Protein AF-0000000086683146 (afdb_homodimer)

Sequence (460 aa):
MAYLSAEERRQSIIDAAIEVIATEGLQKATTRRIAQQADAPLGALHYCFRSKEELIHLVAEQGAARLRTAFDGVDPALGVEATIRDSVAALWRWARKHPGLQLALMELGMWRIREGGPPEEVYSMWDNFGGNLVREHLQRAVNLEPVDLAISVEEIVRFINHRFDGLAFEWAASRDEAACERQTHLLADAMVLLALGGGAQSGATGGATGGATTSKPAAAARKPRRSQARMAYLSAEERRQSIIDAAIEVIATEGLQKATTRRIAQQADAPLGALHYCFRSKEELIHLVAEQGAARLRTAFDGVDPALGVEATIRDSVAALWRWARKHPGLQLALMELGMWRIREGGPPEEVYSMWDNFGGNLVREHLQRAVNLEPVDLAISVEEIVRFINHRFDGLAFEWAASRDEAACERQTHLLADAMVLLALGGGAQSGATGGATGGATTSKPAAAARKPRRSQAR

Solvent-accessible surface area (backbone atoms only — not comparable to full-atom values): 25511 Å² total; per-residue (Å²): 128,84,81,63,51,74,65,52,46,45,48,43,41,44,52,21,39,44,51,40,20,24,67,63,28,70,79,61,52,39,71,63,53,25,19,57,67,43,71,44,60,60,64,54,53,60,70,67,34,95,43,70,64,58,52,50,51,49,36,49,50,51,54,20,54,57,50,37,58,45,53,71,80,54,51,28,89,68,28,51,63,50,32,49,44,41,48,52,50,25,52,48,53,43,38,72,73,32,43,38,51,50,50,32,49,51,50,52,50,53,52,46,42,66,73,50,71,60,29,70,64,49,39,45,51,48,41,55,51,30,46,47,54,54,41,50,38,44,52,49,6,35,70,76,52,79,64,84,56,72,47,54,67,66,57,52,42,52,51,51,50,16,33,47,50,16,47,44,52,45,45,58,26,42,65,46,61,68,61,52,52,50,49,50,52,50,51,37,50,32,51,42,45,58,29,56,54,68,67,79,70,66,71,74,71,79,66,78,86,70,79,88,86,88,77,86,88,77,88,79,88,83,74,82,73,86,84,79,91,135,126,85,81,62,50,72,65,53,46,44,51,44,41,43,54,21,39,45,51,39,21,25,68,64,29,69,80,61,52,38,71,63,54,26,18,58,66,42,71,42,59,60,66,54,53,60,71,67,34,96,42,72,65,56,53,51,51,50,37,50,52,53,54,21,54,57,49,38,58,46,52,70,80,53,51,27,89,69,28,52,62,50,31,49,43,40,49,51,50,25,52,49,54,44,38,72,74,34,43,40,51,51,52,33,48,51,49,52,49,53,51,47,42,66,73,51,71,59,29,70,64,48,40,45,52,49,42,56,49,29,47,48,54,53,39,51,39,45,52,49,6,35,68,76,52,80,63,83,58,72,47,55,67,67,56,51,42,52,51,51,51,15,30,47,50,16,47,44,51,46,47,57,26,40,64,46,60,68,62,52,52,50,50,50,51,51,51,37,51,33,50,43,44,58,28,56,55,72,66,78,72,67,70,72,73,74,62,72,85,71,77,87,77,79,75,80,80,88,77,73,88,64,86,78,80,88,86,82,81,135

pLDDT: mean 84.22, std 24.64, range [16.97, 98.56]

Nearest PDB structures (foldseek):
  2np5-assembly1_A  TM=7.243E-01  e=1.018E-04  Rhodococcus jostii RHA1
  2dg8-assembly1_D  TM=7.233E-01  e=4.009E-04  Streptomyces coelicolor A3(2)
  4x1e-assembly1_B  TM=6.645E-01  e=6.049E-04  Escherichia coli CFT073
  4xk4-assembly2_D  TM=5.889E-01  e=2.782E-04  Escherichia coli K-12
  4yze-assembly2_D  TM=6.388E-01  e=2.449E-02  Escherichia coli K-12

Organism: NCBI:txid175570

Structure (mmCIF, N/CA/C/O backbone):
data_AF-0000000086683146-model_v1
#
loop_
_entity.id
_entity.type
_entity.pdbx_description
1 polymer 'HTH tetR-type domain-containing protein'
#
loop_
_atom_site.group_PDB
_atom_site.id
_atom_site.type_symbol
_atom_site.label_atom_id
_atom_site.label_alt_id
_atom_site.label_comp_id
_atom_site.label_asym_id
_atom_site.label_entity_id
_atom_site.label_seq_id
_atom_site.pdbx_PDB_ins_code
_atom_site.Cartn_x
_atom_site.Cartn_y
_atom_site.Cartn_z
_atom_site.occupancy
_atom_site.B_iso_or_equiv
_atom_site.auth_seq_id
_atom_site.auth_comp_id
_atom_site.auth_asym_id
_atom_site.auth_atom_id
_atom_site.pdbx_PDB_model_num
ATOM 1 N N . MET A 1 1 ? 32 23.141 18.797 1 43.06 1 MET A N 1
ATOM 2 C CA . MET A 1 1 ? 30.891 22.906 17.891 1 43.06 1 MET A CA 1
ATOM 3 C C . MET A 1 1 ? 31.391 22.75 16.453 1 43.06 1 MET A C 1
ATOM 5 O O . MET A 1 1 ? 31.984 23.688 15.898 1 43.06 1 MET A O 1
ATOM 9 N N . ALA A 1 2 ? 31.906 21.656 16.094 1 54.03 2 ALA A N 1
ATOM 10 C CA . ALA A 1 2 ? 32.625 21.5 14.82 1 54.03 2 ALA A CA 1
ATOM 11 C C . ALA A 1 2 ? 31.812 22.109 13.664 1 54.03 2 ALA A C 1
ATOM 13 O O . ALA A 1 2 ? 30.578 22 13.633 1 54.03 2 ALA A O 1
ATOM 14 N N . TYR A 1 3 ? 32.25 23.125 13.031 1 62.66 3 TYR A N 1
ATOM 15 C CA . TYR A 1 3 ? 31.703 23.859 11.906 1 62.66 3 TYR A CA 1
ATOM 16 C C . TYR A 1 3 ? 31.391 22.922 10.742 1 62.66 3 TYR A C 1
ATOM 18 O O . TYR A 1 3 ? 32.281 22.297 10.188 1 62.66 3 TYR A O 1
ATOM 26 N N . LEU A 1 4 ? 30.188 22.406 10.711 1 71.38 4 LEU A N 1
ATOM 27 C CA . LEU A 1 4 ? 29.812 21.625 9.547 1 71.38 4 LEU A CA 1
ATOM 28 C C . LEU A 1 4 ? 29.844 22.469 8.281 1 71.38 4 LEU A C 1
ATOM 30 O O . LEU A 1 4 ? 29.453 23.641 8.305 1 71.38 4 LEU A O 1
ATOM 34 N N . SER A 1 5 ? 30.562 21.984 7.297 1 83.38 5 SER A N 1
ATOM 35 C CA . SER A 1 5 ? 30.438 22.641 5.992 1 83.38 5 SER A CA 1
ATOM 36 C C . SER A 1 5 ? 28.984 22.781 5.578 1 83.38 5 SER A C 1
ATOM 38 O O . SER A 1 5 ? 28.094 22.172 6.176 1 83.38 5 SER A O 1
ATOM 40 N N . ALA A 1 6 ? 28.703 23.703 4.707 1 82.88 6 ALA A N 1
ATOM 41 C CA . ALA A 1 6 ? 27.359 23.922 4.207 1 82.88 6 ALA A CA 1
ATOM 42 C C . ALA A 1 6 ? 26.734 22.625 3.703 1 82.88 6 ALA A C 1
ATOM 44 O O . ALA A 1 6 ? 25.562 22.344 3.949 1 82.88 6 ALA A O 1
ATOM 45 N N . GLU A 1 7 ? 27.578 21.844 3.082 1 88.62 7 GLU A N 1
ATOM 46 C CA . GLU A 1 7 ? 27.109 20.562 2.545 1 88.62 7 GLU A CA 1
ATOM 47 C C . GLU A 1 7 ? 26.812 19.562 3.662 1 88.62 7 GLU A C 1
ATOM 49 O O . GLU A 1 7 ? 25.828 18.828 3.598 1 88.62 7 GLU A O 1
ATOM 54 N N . GLU A 1 8 ? 27.594 19.547 4.613 1 90.81 8 GLU A N 1
ATOM 55 C CA . GLU A 1 8 ? 27.391 18.656 5.758 1 90.81 8 GLU A CA 1
ATOM 56 C C . GLU A 1 8 ? 26.141 19.047 6.539 1 90.81 8 GLU A C 1
ATOM 58 O O . GLU A 1 8 ? 25.406 18.188 7.008 1 90.81 8 GLU A O 1
ATOM 63 N N . ARG A 1 9 ? 25.969 20.328 6.645 1 91.25 9 ARG A N 1
ATOM 64 C CA . ARG A 1 9 ? 24.766 20.828 7.312 1 91.25 9 ARG A CA 1
ATOM 65 C C . ARG A 1 9 ? 23.5 20.453 6.543 1 91.25 9 ARG A C 1
ATOM 67 O O . ARG A 1 9 ? 22.531 19.984 7.133 1 91.25 9 ARG A O 1
ATOM 74 N N . ARG A 1 10 ? 23.594 20.609 5.273 1 93.75 10 ARG A N 1
ATOM 75 C CA . ARG A 1 10 ? 22.484 20.25 4.41 1 93.75 10 ARG A CA 1
ATOM 76 C C . ARG A 1 10 ? 22.125 18.766 4.566 1 93.75 10 ARG A C 1
ATOM 78 O O . ARG A 1 10 ? 20.953 18.422 4.734 1 93.75 10 ARG A O 1
ATOM 85 N N . GLN A 1 11 ? 23.141 17.969 4.605 1 95.25 11 GLN A N 1
ATOM 86 C CA . GLN A 1 11 ? 22.906 16.531 4.73 1 95.25 11 GLN A CA 1
ATOM 87 C C . GLN A 1 11 ? 22.375 16.172 6.113 1 95.25 11 GLN A C 1
ATOM 89 O O . GLN A 1 11 ? 21.5 15.305 6.246 1 95.25 11 GLN A O 1
ATOM 94 N N . SER A 1 12 ? 22.859 16.828 7.078 1 95.56 12 SER A N 1
ATOM 95 C CA . SER A 1 12 ? 22.391 16.562 8.43 1 95.56 12 SER A CA 1
ATOM 96 C C . SER A 1 12 ? 20.891 16.875 8.57 1 95.56 12 SER A C 1
ATOM 98 O O . SER A 1 12 ? 20.172 16.172 9.273 1 95.56 12 SER A O 1
ATOM 100 N N . ILE A 1 13 ? 20.453 17.906 7.891 1 96.25 13 ILE A N 1
ATOM 101 C CA . ILE A 1 13 ? 19.047 18.297 7.93 1 96.25 13 ILE A CA 1
ATOM 102 C C . ILE A 1 13 ? 18.203 17.281 7.18 1 96.25 13 ILE A C 1
ATOM 104 O O . ILE A 1 13 ? 17.125 16.891 7.637 1 96.25 13 ILE A O 1
ATOM 108 N N . ILE A 1 14 ? 18.734 16.797 6.113 1 96.12 14 ILE A N 1
ATOM 109 C CA . ILE A 1 14 ? 18.016 15.773 5.352 1 96.12 14 ILE A CA 1
ATOM 110 C C . ILE A 1 14 ? 17.891 14.508 6.191 1 96.12 14 ILE A C 1
ATOM 112 O O . ILE A 1 14 ? 16.797 13.922 6.266 1 96.12 14 ILE A O 1
ATOM 116 N N . ASP A 1 15 ? 18.953 14.125 6.871 1 96.38 15 ASP A N 1
ATOM 117 C CA . ASP A 1 15 ? 18.938 12.938 7.723 1 96.38 15 ASP A CA 1
ATOM 118 C C . ASP A 1 15 ? 17.938 13.094 8.867 1 96.38 15 ASP A C 1
ATOM 120 O O . ASP A 1 15 ? 17.219 12.156 9.203 1 96.38 15 ASP A O 1
ATOM 124 N N . ALA A 1 16 ? 17.922 14.25 9.414 1 97.19 16 ALA A N 1
ATOM 125 C CA . ALA A 1 16 ? 16.969 14.547 10.484 1 97.19 16 ALA A CA 1
ATOM 126 C C . ALA A 1 16 ? 15.531 14.469 9.969 1 97.19 16 ALA A C 1
ATOM 128 O O . ALA A 1 16 ? 14.648 13.938 10.648 1 97.19 16 ALA A O 1
ATOM 129 N N . ALA A 1 17 ? 15.312 15 8.75 1 96.69 17 ALA A N 1
ATOM 130 C CA . ALA A 1 17 ? 13.984 14.953 8.148 1 96.69 17 ALA A CA 1
ATOM 131 C C . ALA A 1 17 ? 13.539 13.516 7.906 1 96.69 17 ALA A C 1
ATOM 133 O O . ALA A 1 17 ? 12.391 13.164 8.18 1 96.69 17 ALA A O 1
ATOM 134 N N . ILE A 1 18 ? 14.43 12.688 7.473 1 95.06 18 ILE A N 1
ATOM 135 C CA . ILE A 1 18 ? 14.133 11.281 7.238 1 95.06 18 ILE A CA 1
ATOM 136 C C . ILE A 1 18 ? 13.727 10.609 8.547 1 95.06 18 ILE A C 1
ATOM 138 O O . ILE A 1 18 ? 12.727 9.891 8.602 1 95.06 18 ILE A O 1
ATOM 142 N N . GLU A 1 19 ? 14.453 10.914 9.57 1 95.62 19 GLU A N 1
ATOM 143 C CA . GLU A 1 19 ? 14.164 10.328 10.875 1 95.62 19 GLU A CA 1
ATOM 144 C C . GLU A 1 19 ? 12.797 10.781 11.391 1 95.62 19 GLU A C 1
ATOM 146 O O . GLU A 1 19 ? 12 9.961 11.852 1 95.62 19 GLU A O 1
ATOM 151 N N . VAL A 1 20 ? 12.516 12.055 11.25 1 95.88 20 VAL A N 1
ATOM 152 C CA . VAL A 1 20 ? 11.258 12.609 11.734 1 95.88 20 VAL A CA 1
ATOM 153 C C . VAL A 1 20 ? 10.086 12.008 10.945 1 95.88 20 VAL A C 1
ATOM 155 O O . VAL A 1 20 ? 9.102 11.562 11.531 1 95.88 20 VAL A O 1
ATOM 158 N N . ILE A 1 21 ? 10.195 11.914 9.672 1 93.69 21 ILE A N 1
ATOM 159 C CA . ILE A 1 21 ? 9.109 11.422 8.844 1 93.69 21 ILE A CA 1
ATOM 160 C C . ILE A 1 21 ? 8.914 9.922 9.086 1 93.69 21 ILE A C 1
ATOM 162 O O . ILE A 1 21 ? 7.777 9.445 9.164 1 93.69 21 ILE A O 1
ATOM 166 N N . ALA A 1 22 ? 9.992 9.258 9.25 1 92.38 22 ALA A N 1
ATOM 167 C CA . ALA A 1 22 ? 9.922 7.816 9.484 1 92.38 22 ALA A CA 1
ATOM 168 C C . ALA A 1 22 ? 9.242 7.512 10.82 1 92.38 22 ALA A C 1
ATOM 170 O O . ALA A 1 22 ? 8.5 6.535 10.938 1 92.38 22 ALA A O 1
ATOM 171 N N . THR A 1 23 ? 9.453 8.336 11.789 1 92.06 23 THR A N 1
ATOM 172 C CA . THR A 1 23 ? 8.992 8.031 13.141 1 92.06 23 THR A CA 1
ATOM 173 C C . THR A 1 23 ? 7.652 8.703 13.422 1 92.06 23 THR A C 1
ATOM 175 O O . THR A 1 23 ? 6.777 8.109 14.055 1 92.06 23 THR A O 1
ATOM 178 N N . GLU A 1 24 ? 7.504 9.922 12.836 1 91.75 24 GLU A N 1
ATOM 179 C CA . GLU A 1 24 ? 6.352 10.719 13.25 1 91.75 24 GLU A CA 1
ATOM 180 C C . GLU A 1 24 ? 5.395 10.953 12.078 1 91.75 24 GLU A C 1
ATOM 182 O O . GLU A 1 24 ? 4.246 11.352 12.281 1 91.75 24 GLU A O 1
ATOM 187 N N . GLY A 1 25 ? 5.855 10.719 10.891 1 90.69 25 GLY A N 1
ATOM 188 C CA . GLY A 1 25 ? 5.02 10.938 9.719 1 90.69 25 GLY A CA 1
ATOM 189 C C . GLY A 1 25 ? 5.195 12.312 9.102 1 90.69 25 GLY A C 1
ATOM 190 O O . GLY A 1 25 ? 5.746 13.211 9.734 1 90.69 25 GLY A O 1
ATOM 191 N N . LEU A 1 26 ? 4.695 12.453 7.887 1 88.75 26 LEU A N 1
ATOM 192 C CA . LEU A 1 26 ? 4.867 13.68 7.113 1 88.75 26 LEU A CA 1
ATOM 193 C C . LEU A 1 26 ? 4.102 14.836 7.746 1 88.75 26 LEU A C 1
ATOM 195 O O . LEU A 1 26 ? 4.566 15.977 7.727 1 88.75 26 LEU A O 1
ATOM 199 N N . GLN A 1 27 ? 3.031 14.523 8.328 1 83.62 27 GLN A N 1
ATOM 200 C CA . GLN A 1 27 ? 2.182 15.555 8.914 1 83.62 27 GLN A CA 1
ATOM 201 C C . GLN A 1 27 ? 2.904 16.281 10.047 1 83.62 27 GLN A C 1
ATOM 203 O O . GLN A 1 27 ? 2.736 17.5 10.219 1 83.62 27 GLN A O 1
ATOM 208 N N . LYS A 1 28 ? 3.703 15.641 10.719 1 88.69 28 LYS A N 1
ATOM 209 C CA . LYS A 1 28 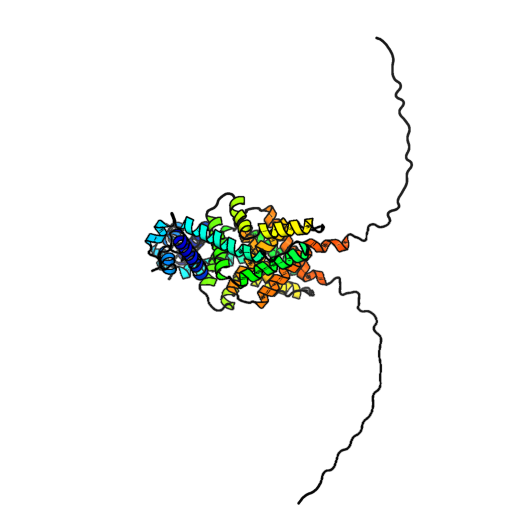? 4.375 16.203 11.891 1 88.69 28 LYS A CA 1
ATOM 210 C C . LYS A 1 28 ? 5.773 16.688 11.531 1 88.69 28 LYS A C 1
ATOM 212 O O . LYS A 1 28 ? 6.465 17.281 12.375 1 88.69 28 LYS A O 1
ATOM 217 N N . ALA A 1 29 ? 6.133 16.469 10.352 1 92.12 29 ALA A N 1
ATOM 218 C CA . ALA A 1 29 ? 7.473 16.875 9.914 1 92.12 29 ALA A CA 1
ATOM 219 C C . ALA A 1 29 ? 7.504 18.344 9.523 1 92.12 29 ALA A C 1
ATOM 221 O O . ALA A 1 29 ? 7.742 18.688 8.359 1 92.12 29 ALA A O 1
ATOM 222 N N . THR A 1 30 ? 7.406 19.203 10.555 1 92.12 30 THR A N 1
ATOM 223 C CA . THR A 1 30 ? 7.504 20.641 10.328 1 92.12 30 THR A CA 1
ATOM 224 C C . THR A 1 30 ? 8.961 21.078 10.258 1 92.12 30 THR A C 1
ATOM 226 O O . THR A 1 30 ? 9.859 20.344 10.695 1 92.12 30 THR A O 1
ATOM 229 N N . THR A 1 31 ? 9.117 22.266 9.727 1 94.25 31 THR A N 1
ATOM 230 C CA . THR A 1 31 ? 10.469 22.812 9.672 1 94.25 31 THR A CA 1
ATOM 231 C C . THR A 1 31 ? 11.055 22.953 11.07 1 94.25 31 THR A C 1
ATOM 233 O O . THR A 1 31 ? 12.227 22.656 11.297 1 94.25 31 THR A O 1
ATOM 236 N N . ARG A 1 32 ? 10.258 23.328 11.992 1 95.56 32 ARG A N 1
ATOM 237 C CA . ARG A 1 32 ? 10.703 23.484 13.375 1 95.56 32 ARG A CA 1
ATOM 238 C C . ARG A 1 32 ? 11.109 22.156 13.977 1 95.56 32 ARG A C 1
ATOM 240 O O . ARG A 1 32 ? 12.164 22.047 14.609 1 95.56 32 ARG A O 1
ATOM 247 N N . ARG A 1 33 ? 10.336 21.141 13.797 1 96.19 33 ARG A N 1
ATOM 248 C CA . ARG A 1 33 ? 10.609 19.828 14.352 1 96.19 33 ARG A CA 1
ATOM 249 C C . ARG A 1 33 ? 11.875 19.219 13.734 1 96.19 33 ARG A C 1
ATOM 251 O O . ARG A 1 33 ? 12.672 18.594 14.438 1 96.19 33 ARG A O 1
ATOM 258 N N . ILE A 1 34 ? 12.016 19.406 12.43 1 97.06 34 ILE A N 1
ATOM 259 C CA . ILE A 1 34 ? 13.18 18.891 11.719 1 97.06 34 ILE A CA 1
ATOM 260 C C . ILE A 1 34 ? 14.445 19.594 12.203 1 97.06 34 ILE A C 1
ATOM 262 O O . ILE A 1 34 ? 15.477 18.969 12.43 1 97.06 34 ILE A O 1
ATOM 266 N N . ALA A 1 35 ? 14.328 20.922 12.391 1 96.62 35 ALA A N 1
ATOM 267 C CA . ALA A 1 35 ? 15.453 21.688 12.922 1 96.62 35 ALA A CA 1
ATOM 268 C C . ALA A 1 35 ? 15.852 21.188 14.305 1 96.62 35 ALA A C 1
ATOM 270 O O . ALA A 1 35 ? 17.047 21.031 14.594 1 96.62 35 ALA A O 1
ATOM 271 N N . GLN A 1 36 ? 14.859 20.906 15.117 1 97.31 36 GLN A N 1
ATOM 272 C CA . GLN A 1 36 ? 15.102 20.391 16.453 1 97.31 36 GLN A CA 1
ATOM 273 C C . GLN A 1 36 ? 15.812 19.031 16.391 1 97.31 36 GLN A C 1
ATOM 275 O O . GLN A 1 36 ? 16.797 18.812 17.109 1 97.31 36 GLN A O 1
ATOM 280 N N . GLN A 1 37 ? 15.375 18.203 15.531 1 96.94 37 GLN A N 1
ATOM 281 C CA . GLN A 1 37 ? 15.977 16.875 15.367 1 96.94 37 GLN A CA 1
ATOM 282 C C . GLN A 1 37 ? 17.422 17 14.875 1 96.94 37 GLN A C 1
ATOM 284 O O . GLN A 1 37 ? 18.281 16.188 15.258 1 96.94 37 GLN A O 1
ATOM 289 N N . ALA A 1 38 ? 17.656 17.969 14.031 1 96.5 38 ALA A N 1
ATOM 290 C CA . ALA A 1 38 ? 18.984 18.188 13.453 1 96.5 38 ALA A CA 1
ATOM 291 C C . ALA A 1 38 ? 19.891 18.969 14.406 1 96.5 38 ALA A C 1
ATOM 293 O O . ALA A 1 38 ? 21.062 19.203 14.109 1 96.5 38 ALA A O 1
ATOM 294 N N . ASP A 1 39 ? 19.312 19.391 15.477 1 96 39 ASP A N 1
ATOM 295 C CA . ASP A 1 39 ? 20.016 20.281 16.406 1 96 39 ASP A CA 1
ATOM 296 C C . ASP A 1 39 ? 20.578 21.5 15.68 1 96 39 ASP A C 1
ATOM 298 O O . ASP A 1 39 ? 21.766 21.79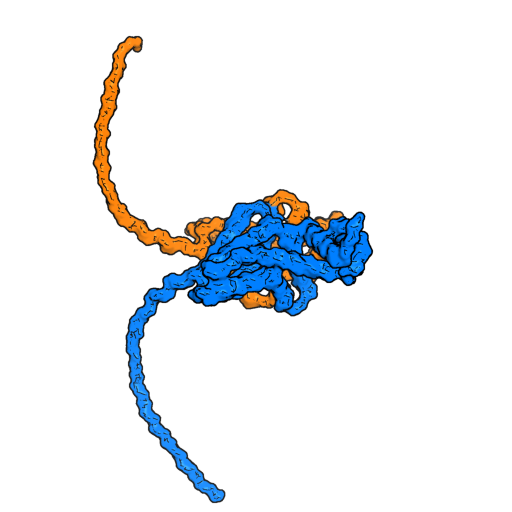7 15.805 1 96 39 ASP A O 1
ATOM 302 N N . ALA A 1 40 ? 19.766 22.078 14.898 1 94.94 40 ALA A N 1
ATOM 303 C CA . ALA A 1 40 ? 20.125 23.266 14.125 1 94.94 40 ALA A CA 1
ATOM 304 C C . ALA A 1 40 ? 19.109 24.391 14.344 1 94.94 40 ALA A C 1
ATOM 306 O O . ALA A 1 40 ? 17.938 24.125 14.664 1 94.94 40 ALA A O 1
ATOM 307 N N . PRO A 1 41 ? 19.672 25.625 14.273 1 93.75 41 PRO A N 1
ATOM 308 C CA . PRO A 1 41 ? 18.688 26.719 14.281 1 93.75 41 PRO A CA 1
ATOM 309 C C . PRO A 1 41 ? 17.719 26.656 13.109 1 93.75 41 PRO A C 1
ATOM 311 O O . PRO A 1 41 ? 18.094 26.188 12.023 1 93.75 41 PRO A O 1
ATOM 314 N N . LEU A 1 42 ? 16.484 27.125 13.375 1 94 42 LEU A N 1
ATOM 315 C CA . LEU A 1 42 ? 15.453 27.141 12.344 1 94 42 LEU A CA 1
ATOM 316 C C . LEU A 1 42 ? 15.945 27.859 11.094 1 94 42 LEU A C 1
ATOM 318 O O . LEU A 1 42 ? 15.641 27.438 9.977 1 94 42 LEU A O 1
ATOM 322 N N . GLY A 1 43 ? 16.75 28.922 11.281 1 92.81 43 GLY A N 1
ATOM 323 C CA . GLY A 1 43 ? 17.281 29.703 10.188 1 92.81 43 GLY A CA 1
ATOM 324 C C . GLY A 1 43 ? 18.188 28.891 9.266 1 92.81 43 GLY A C 1
ATOM 325 O O . GLY A 1 43 ? 18.25 29.172 8.062 1 92.81 43 GLY A O 1
ATOM 326 N N . ALA A 1 44 ? 18.844 27.938 9.734 1 92.31 44 ALA A N 1
ATOM 327 C CA . ALA A 1 44 ? 19.719 27.078 8.945 1 92.31 44 ALA A CA 1
ATOM 328 C C . ALA A 1 44 ? 18.938 26.328 7.871 1 92.31 44 ALA A C 1
ATOM 330 O O . ALA A 1 44 ? 19.422 26.109 6.762 1 92.31 44 ALA A O 1
ATOM 331 N N . LEU A 1 45 ? 17.703 25.891 8.148 1 93.81 45 LEU A N 1
ATOM 332 C CA . LEU A 1 45 ? 16.859 25.203 7.156 1 93.81 45 LEU A CA 1
ATOM 333 C C . LEU A 1 45 ? 16.531 26.141 6 1 93.81 45 LEU A C 1
ATOM 335 O O . LEU A 1 45 ? 16.609 25.75 4.836 1 93.81 45 LEU A O 1
ATOM 339 N N . HIS A 1 46 ? 16.281 27.359 6.355 1 92.5 46 HIS A N 1
ATOM 340 C CA . HIS A 1 46 ? 15.898 28.328 5.332 1 92.5 46 HIS A CA 1
ATOM 341 C C . HIS A 1 46 ? 17.094 28.703 4.453 1 92.5 46 HIS A C 1
ATOM 343 O O . HIS A 1 46 ? 16.922 29.062 3.287 1 92.5 46 HIS A O 1
ATOM 349 N N . TYR A 1 47 ? 18.203 28.609 5.059 1 92.38 47 TYR A N 1
ATOM 350 C CA . TYR A 1 47 ? 19.422 28.859 4.297 1 92.38 47 TYR A CA 1
ATOM 351 C C . TYR A 1 47 ? 19.734 27.688 3.367 1 92.38 47 TYR A C 1
ATOM 353 O O . TYR A 1 47 ? 20.141 27.891 2.221 1 92.38 47 TYR A O 1
ATOM 361 N N . CYS A 1 48 ? 19.5 26.531 3.83 1 94.38 48 CYS A N 1
ATOM 362 C CA . CYS A 1 48 ? 19.906 25.328 3.113 1 94.38 48 CYS A CA 1
ATOM 363 C C . CYS A 1 48 ? 18.875 24.969 2.049 1 94.38 48 CYS A C 1
ATOM 365 O O . CYS A 1 48 ? 19.219 24.344 1.042 1 94.38 48 CYS A O 1
ATOM 367 N N . PHE A 1 49 ? 17.641 25.281 2.297 1 95.5 49 PHE A N 1
ATOM 368 C CA . PHE A 1 49 ? 16.578 24.859 1.397 1 95.5 49 PHE A CA 1
ATOM 369 C C . PHE A 1 49 ? 15.656 26.031 1.055 1 95.5 49 PHE A C 1
ATOM 371 O O . PHE A 1 49 ? 15.367 26.875 1.91 1 95.5 49 PHE A O 1
ATOM 378 N N . ARG A 1 50 ? 15.164 26 -0.143 1 93.38 50 ARG A N 1
ATOM 379 C CA . ARG A 1 50 ? 14.312 27.078 -0.634 1 93.38 50 ARG A CA 1
ATOM 380 C C . ARG A 1 50 ? 12.891 26.938 -0.088 1 93.38 50 ARG A C 1
ATOM 382 O O . ARG A 1 50 ? 12.172 27.938 0.032 1 93.38 50 ARG A O 1
ATOM 389 N N . SER A 1 51 ? 12.492 25.656 0.132 1 92.44 51 SER A N 1
ATOM 390 C CA . SER A 1 51 ? 11.141 25.375 0.614 1 92.44 51 SER A CA 1
ATOM 391 C C . SER A 1 51 ? 11.07 24.031 1.313 1 92.44 51 SER A C 1
ATOM 393 O O . SER A 1 51 ? 11.969 23.188 1.159 1 92.44 51 SER A O 1
ATOM 395 N N . LYS A 1 52 ? 10.031 23.844 2.016 1 89.69 52 LYS A N 1
ATOM 396 C CA . LYS A 1 52 ? 9.773 22.547 2.635 1 89.69 52 LYS A CA 1
ATOM 397 C C . LYS A 1 52 ? 9.602 21.469 1.577 1 89.69 52 LYS A C 1
ATOM 399 O O . LYS A 1 52 ? 10.039 20.328 1.774 1 89.69 52 LYS A O 1
ATOM 404 N N . GLU A 1 53 ? 9.047 21.828 0.465 1 89.38 53 GLU A N 1
ATOM 405 C CA . GLU A 1 53 ? 8.82 20.891 -0.635 1 89.38 53 GLU A CA 1
ATOM 406 C C . GLU A 1 53 ? 10.141 20.391 -1.203 1 89.38 53 GLU A C 1
ATOM 408 O O . GLU A 1 53 ? 10.266 19.203 -1.523 1 89.38 53 GLU A O 1
ATOM 413 N N . GLU A 1 54 ? 11 21.266 -1.302 1 93.94 54 GLU A N 1
ATOM 414 C CA . GLU A 1 54 ? 12.32 20.844 -1.766 1 93.94 54 GLU A CA 1
ATOM 415 C C . GLU A 1 54 ? 12.945 19.812 -0.825 1 93.94 54 GLU A C 1
ATOM 417 O O . GLU A 1 54 ? 13.492 18.812 -1.273 1 93.94 54 GLU A O 1
ATOM 422 N N . LEU A 1 55 ? 12.875 20.125 0.479 1 93.81 55 LEU A N 1
ATOM 423 C CA . LEU A 1 55 ? 13.398 19.203 1.482 1 93.81 55 LEU A CA 1
ATOM 424 C C . LEU A 1 55 ? 12.703 17.859 1.396 1 93.81 55 LEU A C 1
ATOM 426 O O . LEU A 1 55 ? 13.359 16.812 1.413 1 93.81 55 LEU A O 1
ATOM 430 N N . ILE A 1 56 ? 11.43 17.828 1.201 1 90.56 56 ILE A N 1
ATOM 431 C CA . ILE A 1 56 ? 10.625 16.625 1.142 1 90.56 56 ILE A CA 1
ATOM 432 C C . ILE A 1 56 ? 11.016 15.797 -0.085 1 90.56 56 ILE A C 1
ATOM 434 O O . ILE A 1 56 ? 11.141 14.578 -0.004 1 90.56 56 ILE A O 1
ATOM 438 N N . HIS A 1 57 ? 11.242 16.422 -1.159 1 91 57 HIS A N 1
ATOM 439 C CA . HIS A 1 57 ? 11.68 15.75 -2.373 1 91 57 HIS A CA 1
ATOM 440 C C . HIS A 1 57 ? 13.031 15.07 -2.172 1 91 57 HIS A C 1
ATOM 442 O O . HIS A 1 57 ? 13.234 13.938 -2.611 1 91 57 HIS A O 1
ATOM 448 N N . LEU A 1 58 ? 13.859 15.742 -1.464 1 93.44 58 LEU A N 1
ATOM 449 C CA . LEU A 1 58 ? 15.188 15.188 -1.226 1 93.44 58 LEU A CA 1
ATOM 450 C C . LEU A 1 58 ? 15.117 14 -0.275 1 93.44 58 LEU A C 1
ATOM 452 O O . LEU A 1 58 ? 15.867 13.031 -0.429 1 93.44 58 LEU A O 1
ATOM 456 N N . VAL A 1 59 ? 14.227 14.07 0.666 1 93.19 59 VAL A N 1
ATOM 457 C CA . VAL A 1 59 ? 14 12.945 1.571 1 93.19 59 VAL A CA 1
ATOM 458 C C . VAL A 1 59 ? 13.516 11.734 0.781 1 93.19 59 VAL A C 1
ATOM 460 O O . VAL A 1 59 ? 14.008 10.617 0.974 1 93.19 59 VAL A O 1
ATOM 463 N N . ALA A 1 60 ? 12.594 11.945 -0.124 1 92.75 60 ALA A N 1
ATOM 464 C CA . ALA A 1 60 ? 12.086 10.875 -0.976 1 92.75 60 ALA A CA 1
ATOM 465 C C . ALA A 1 60 ? 13.203 10.266 -1.819 1 92.75 60 ALA A C 1
ATOM 467 O O . ALA A 1 60 ? 13.312 9.039 -1.923 1 92.75 60 ALA A O 1
ATOM 468 N N . GLU A 1 61 ? 14.008 11.117 -2.34 1 93.5 61 GLU A N 1
ATOM 469 C CA . GLU A 1 61 ? 15.094 10.68 -3.209 1 93.5 61 GLU A CA 1
ATOM 470 C C . GLU A 1 61 ? 16.125 9.852 -2.438 1 93.5 61 GLU A C 1
ATOM 472 O O . GLU A 1 61 ? 16.531 8.781 -2.889 1 93.5 61 GLU A O 1
ATOM 477 N N . GLN A 1 62 ? 16.484 10.312 -1.336 1 94.12 62 GLN A N 1
ATOM 478 C CA . GLN A 1 62 ? 17.5 9.617 -0.56 1 94.12 62 GLN A CA 1
ATOM 479 C C . GLN A 1 62 ? 16.938 8.344 0.062 1 94.12 62 GLN A C 1
ATOM 481 O O . GLN A 1 62 ? 17.641 7.328 0.155 1 94.12 62 GLN A O 1
ATOM 486 N N . GLY A 1 63 ? 15.703 8.422 0.549 1 93.94 63 GLY A N 1
ATOM 487 C CA . GLY A 1 63 ? 15.055 7.207 1.003 1 93.94 63 GLY A CA 1
ATOM 488 C C . GLY A 1 63 ? 14.961 6.141 -0.073 1 93.94 63 GLY A C 1
ATOM 489 O O . GLY A 1 63 ? 15.258 4.973 0.177 1 93.94 63 GLY A O 1
ATOM 490 N N . ALA A 1 64 ? 14.648 6.582 -1.275 1 93.75 64 ALA A N 1
ATOM 491 C CA . ALA A 1 64 ? 14.578 5.68 -2.422 1 93.75 64 ALA A CA 1
ATOM 492 C C . ALA A 1 64 ? 15.945 5.078 -2.734 1 93.75 64 ALA A C 1
ATOM 494 O O . ALA A 1 64 ? 16.047 3.893 -3.053 1 93.75 64 ALA A O 1
ATOM 495 N N . ALA A 1 65 ? 16.938 5.902 -2.621 1 94.56 65 ALA A N 1
ATOM 496 C CA . ALA A 1 65 ? 18.297 5.438 -2.883 1 94.56 65 ALA A CA 1
ATOM 497 C C . ALA A 1 65 ? 18.703 4.352 -1.894 1 94.56 65 ALA A C 1
ATOM 499 O O . ALA A 1 65 ? 19.359 3.381 -2.268 1 94.56 65 ALA A O 1
ATOM 500 N N . ARG A 1 66 ? 18.297 4.504 -0.687 1 94.31 66 ARG A N 1
ATOM 501 C CA . ARG A 1 66 ? 18.594 3.488 0.323 1 94.31 66 ARG A CA 1
ATOM 502 C C . ARG A 1 66 ? 17.859 2.184 0.008 1 94.31 66 ARG A C 1
ATOM 504 O O . ARG A 1 66 ? 18.438 1.102 0.138 1 94.31 66 ARG A O 1
ATOM 511 N N . LEU A 1 67 ? 16.672 2.293 -0.411 1 95.5 67 LEU A N 1
ATOM 512 C CA . LEU A 1 67 ? 15.891 1.117 -0.773 1 95.5 67 LEU A CA 1
ATOM 513 C C . LEU A 1 67 ? 16.531 0.371 -1.937 1 95.5 67 LEU A C 1
ATOM 515 O O . LEU A 1 67 ? 16.562 -0.861 -1.949 1 95.5 67 LEU A O 1
ATOM 519 N N . ARG A 1 68 ? 17.125 1.071 -2.811 1 96 68 ARG A N 1
ATOM 520 C CA . ARG A 1 68 ? 17.734 0.479 -4 1 96 68 ARG A CA 1
ATOM 521 C C . ARG A 1 68 ? 18.906 -0.429 -3.631 1 96 68 ARG A C 1
ATOM 523 O O . ARG A 1 68 ? 19.156 -1.423 -4.312 1 96 68 ARG A O 1
ATOM 530 N N . THR A 1 69 ? 19.484 -0.106 -2.551 1 95.69 69 THR A N 1
ATOM 531 C CA . THR A 1 69 ? 20.641 -0.897 -2.141 1 95.69 69 THR A CA 1
ATOM 532 C C . THR A 1 69 ? 20.219 -2.297 -1.708 1 95.69 69 THR A C 1
ATOM 534 O O . THR A 1 69 ? 21.047 -3.203 -1.609 1 95.69 69 THR A O 1
ATOM 537 N N . ALA A 1 70 ? 18.969 -2.471 -1.395 1 94.56 70 ALA A N 1
ATOM 538 C CA . ALA A 1 70 ? 18.453 -3.777 -1.003 1 94.56 70 ALA A CA 1
ATOM 539 C C . ALA A 1 70 ? 18.641 -4.805 -2.117 1 94.56 70 ALA A C 1
ATOM 541 O O . ALA A 1 70 ? 18.703 -6.008 -1.856 1 94.56 70 ALA A O 1
ATOM 542 N N . PHE A 1 71 ? 18.797 -4.344 -3.383 1 96 71 PHE A N 1
ATOM 543 C CA . PHE A 1 71 ? 18.828 -5.242 -4.531 1 96 71 PHE A CA 1
ATOM 544 C C . PHE A 1 71 ? 20.266 -5.562 -4.934 1 96 71 PHE A C 1
ATOM 546 O O . PHE A 1 71 ? 20.5 -6.309 -5.887 1 96 71 PHE A O 1
ATOM 553 N N . ASP A 1 72 ? 21.234 -5.012 -4.27 1 94.38 72 ASP A N 1
ATOM 554 C CA . ASP A 1 72 ? 22.641 -5.195 -4.625 1 94.38 72 ASP A CA 1
ATOM 555 C C . ASP A 1 72 ? 23.016 -6.676 -4.625 1 94.38 72 ASP A C 1
ATOM 557 O O . ASP A 1 72 ? 23.891 -7.098 -5.383 1 94.38 72 ASP A O 1
ATOM 561 N N . GLY A 1 73 ? 22.359 -7.512 -3.98 1 94.69 73 GLY A N 1
ATOM 562 C CA . GLY A 1 73 ? 22.719 -8.914 -3.871 1 94.69 73 GLY A CA 1
ATOM 563 C C . GLY A 1 73 ? 21.969 -9.797 -4.855 1 94.69 73 GLY A C 1
ATOM 564 O O . GLY A 1 73 ? 22.203 -11.008 -4.926 1 94.69 73 GLY A O 1
ATOM 565 N N . VAL A 1 74 ? 21.156 -9.258 -5.684 1 97.75 74 VAL A N 1
ATOM 566 C CA . VAL A 1 74 ? 20.406 -10.039 -6.664 1 97.75 74 VAL A CA 1
ATOM 567 C C . VAL A 1 74 ? 21.281 -10.32 -7.879 1 97.75 74 VAL A C 1
ATOM 569 O O . VAL A 1 74 ? 21.859 -9.398 -8.461 1 97.75 74 VAL A O 1
ATOM 572 N N . ASP A 1 75 ? 21.406 -11.555 -8.25 1 97.56 75 ASP A N 1
ATOM 573 C CA . ASP A 1 75 ? 22.266 -11.969 -9.359 1 97.56 75 ASP A CA 1
ATOM 574 C C . ASP A 1 75 ? 21.453 -12.609 -10.477 1 97.56 75 ASP A C 1
ATOM 576 O O . ASP A 1 75 ? 21.094 -13.789 -10.398 1 97.56 75 ASP A O 1
ATOM 580 N N . PRO A 1 76 ? 21.281 -11.883 -11.531 1 97.31 76 PRO A N 1
ATOM 581 C CA . PRO A 1 76 ? 20.5 -12.414 -12.641 1 97.31 76 PRO A CA 1
ATOM 582 C C . PRO A 1 76 ? 21.125 -13.648 -13.281 1 97.31 76 PRO A C 1
ATOM 584 O O . PRO A 1 76 ? 20.453 -14.406 -13.977 1 97.31 76 PRO A O 1
ATOM 587 N N . ALA A 1 77 ? 22.375 -13.844 -13.102 1 97.38 77 ALA A N 1
ATOM 588 C CA . ALA A 1 77 ? 23.062 -14.984 -13.703 1 97.38 77 ALA A CA 1
ATOM 589 C C . ALA A 1 77 ? 22.547 -16.297 -13.133 1 97.38 77 ALA A C 1
ATOM 591 O O . ALA A 1 77 ? 22.766 -17.375 -13.711 1 97.38 77 ALA A O 1
ATOM 592 N N . LEU A 1 78 ? 21.859 -16.281 -12.055 1 97.69 78 LEU A N 1
ATOM 593 C CA . LEU A 1 78 ? 21.359 -17.484 -11.391 1 97.69 78 LEU A CA 1
ATOM 594 C C . LEU A 1 78 ? 20.016 -17.922 -11.992 1 97.69 78 LEU A C 1
ATOM 596 O O . LEU A 1 78 ? 19.453 -18.938 -11.594 1 97.69 78 LEU A O 1
ATOM 600 N N . GLY A 1 79 ? 19.453 -17.172 -12.945 1 97.56 79 GLY A N 1
ATOM 601 C CA . GLY A 1 79 ? 18.25 -17.562 -13.656 1 97.56 79 GLY A CA 1
ATOM 602 C C . GLY A 1 79 ? 17.031 -16.75 -13.25 1 97.56 79 GLY A C 1
ATOM 603 O O . GLY A 1 79 ? 17.078 -16.016 -12.258 1 97.56 79 GLY A O 1
ATOM 604 N N . VAL A 1 80 ? 15.984 -16.938 -13.984 1 97.81 80 VAL A N 1
ATOM 605 C CA . VAL A 1 80 ? 14.773 -16.125 -13.836 1 97.81 80 VAL A CA 1
ATOM 606 C C . VAL A 1 80 ? 14.133 -16.422 -12.477 1 97.81 80 VAL A C 1
ATOM 608 O O . VAL A 1 80 ? 13.773 -15.5 -11.742 1 97.81 80 VAL A O 1
ATOM 611 N N . GLU A 1 81 ? 14 -17.734 -12.164 1 97.88 81 GLU A N 1
ATOM 612 C CA . GLU A 1 81 ? 13.375 -18.078 -10.891 1 97.88 81 GLU A CA 1
ATOM 613 C C . GLU A 1 81 ? 14.164 -17.516 -9.719 1 97.88 81 GLU A C 1
ATOM 615 O O . GLU A 1 81 ? 13.586 -16.906 -8.805 1 97.88 81 GLU A O 1
ATOM 620 N N . ALA A 1 82 ? 15.438 -17.703 -9.734 1 98.12 82 ALA A N 1
ATOM 621 C CA . ALA A 1 82 ? 16.281 -17.188 -8.656 1 98.12 82 ALA A CA 1
ATOM 622 C C . ALA A 1 82 ? 16.188 -15.664 -8.57 1 98.12 82 ALA A C 1
ATOM 624 O O . ALA A 1 82 ? 16.156 -15.102 -7.469 1 98.12 82 ALA A O 1
ATOM 625 N N . THR A 1 83 ? 16.172 -14.977 -9.711 1 98.38 83 THR A N 1
ATOM 626 C CA . THR A 1 83 ? 16.047 -13.523 -9.734 1 98.38 83 THR A CA 1
ATOM 627 C C . THR A 1 83 ? 14.734 -13.086 -9.078 1 98.38 83 THR A C 1
ATOM 629 O O . THR A 1 83 ? 14.711 -12.133 -8.297 1 98.38 83 THR A O 1
ATOM 632 N N . ILE A 1 84 ? 13.641 -13.781 -9.359 1 98.31 84 ILE A N 1
ATOM 633 C CA . ILE A 1 84 ? 12.344 -13.484 -8.75 1 98.31 84 ILE A CA 1
ATOM 634 C C . ILE A 1 84 ? 12.43 -13.672 -7.238 1 98.31 84 ILE A C 1
ATOM 636 O O . ILE A 1 84 ? 12.125 -12.75 -6.477 1 98.31 84 ILE A O 1
ATOM 640 N N . ARG A 1 85 ? 12.867 -14.789 -6.805 1 98.5 85 ARG A N 1
ATOM 641 C CA . ARG A 1 85 ? 12.898 -15.148 -5.391 1 98.5 85 ARG A CA 1
ATOM 642 C C . ARG A 1 85 ? 13.828 -14.227 -4.609 1 98.5 85 ARG A C 1
ATOM 644 O O . ARG A 1 85 ? 13.484 -13.773 -3.518 1 98.5 85 ARG A O 1
ATOM 651 N N . A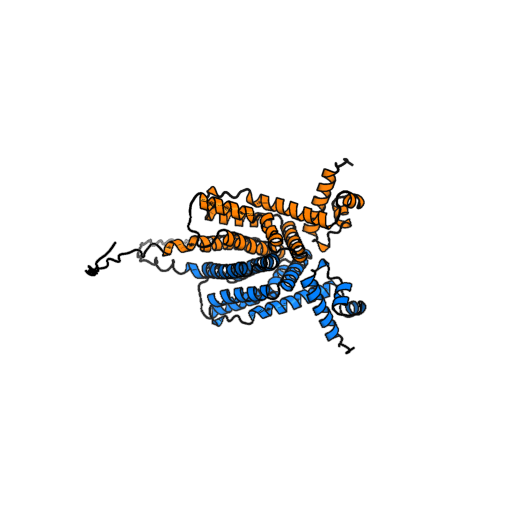SP A 1 86 ? 14.945 -13.898 -5.172 1 98.38 86 ASP A N 1
ATOM 652 C CA . ASP A 1 86 ? 15.922 -13.039 -4.508 1 98.38 86 ASP A CA 1
ATOM 653 C C . ASP A 1 86 ? 15.414 -11.602 -4.426 1 98.38 86 ASP A C 1
ATOM 655 O O . ASP A 1 86 ? 15.688 -10.898 -3.449 1 98.38 86 ASP A O 1
ATOM 659 N N . SER A 1 87 ? 14.773 -11.133 -5.48 1 98.38 87 SER A N 1
ATOM 660 C CA . SER A 1 87 ? 14.195 -9.789 -5.445 1 98.38 87 SER A CA 1
ATOM 661 C C . SER A 1 87 ? 13.141 -9.672 -4.352 1 98.38 87 SER A C 1
ATOM 663 O O . SER A 1 87 ? 13.125 -8.688 -3.605 1 98.38 87 SER A O 1
ATOM 665 N N . VAL A 1 88 ? 12.273 -10.672 -4.254 1 98.38 88 VAL A N 1
ATOM 666 C CA . VAL A 1 88 ? 11.219 -10.688 -3.238 1 98.38 88 VAL A CA 1
ATOM 667 C C . VAL A 1 88 ? 11.852 -10.734 -1.848 1 98.38 88 VAL A C 1
ATOM 669 O O . VAL A 1 88 ? 11.445 -9.992 -0.952 1 98.38 88 VAL A O 1
ATOM 672 N N . ALA A 1 89 ? 12.875 -11.555 -1.674 1 98.06 89 ALA A N 1
ATOM 673 C CA . ALA A 1 89 ? 13.578 -11.672 -0.398 1 98.06 89 ALA A CA 1
ATOM 674 C C . ALA A 1 89 ? 14.258 -10.352 -0.027 1 98.06 89 ALA A C 1
ATOM 676 O O . ALA A 1 89 ? 14.273 -9.961 1.143 1 98.06 89 ALA A O 1
ATOM 677 N N . ALA A 1 90 ? 14.812 -9.742 -0.975 1 97.69 90 ALA A N 1
ATOM 678 C CA . ALA A 1 90 ? 15.477 -8.461 -0.759 1 97.69 90 ALA A CA 1
ATOM 679 C C . ALA A 1 90 ? 14.492 -7.402 -0.27 1 97.69 90 ALA A C 1
ATOM 681 O O . ALA A 1 90 ? 14.789 -6.648 0.662 1 97.69 90 ALA A O 1
ATOM 682 N N . LEU A 1 91 ? 13.359 -7.359 -0.864 1 97.06 91 LEU A N 1
ATOM 683 C CA . LEU A 1 91 ? 12.328 -6.398 -0.481 1 97.06 91 LEU A CA 1
ATOM 684 C C . LEU A 1 91 ? 11.828 -6.672 0.935 1 97.06 91 LEU A C 1
ATOM 686 O O . LEU A 1 91 ? 11.609 -5.738 1.71 1 97.06 91 LEU A O 1
ATOM 690 N N . TRP A 1 92 ? 11.695 -7.945 1.285 1 97.69 92 TRP A N 1
ATOM 691 C CA . TRP A 1 92 ? 11.273 -8.289 2.639 1 97.69 92 TRP A CA 1
ATOM 692 C C . TRP A 1 92 ? 12.336 -7.895 3.658 1 97.69 92 TRP A C 1
ATOM 694 O O . TRP A 1 92 ? 12.023 -7.34 4.711 1 97.69 92 TRP A O 1
ATOM 704 N N . ARG A 1 93 ? 13.578 -8.18 3.355 1 97.19 93 ARG A N 1
ATOM 705 C CA . ARG A 1 93 ? 14.664 -7.793 4.25 1 97.19 93 ARG A CA 1
ATOM 706 C C . ARG A 1 93 ? 14.664 -6.285 4.492 1 97.19 93 ARG A C 1
ATOM 708 O O . ARG A 1 93 ? 14.844 -5.836 5.625 1 97.19 93 ARG A O 1
ATOM 715 N N . TRP A 1 94 ? 14.422 -5.598 3.455 1 96.94 9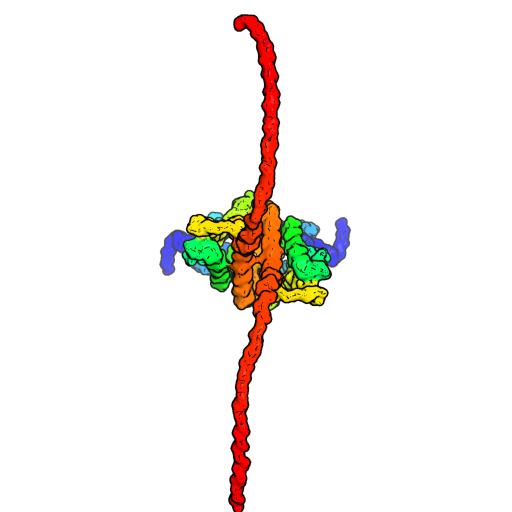4 TRP A N 1
ATOM 716 C CA . TRP A 1 94 ? 14.344 -4.145 3.57 1 96.94 94 TRP A CA 1
ATOM 717 C C . TRP A 1 94 ? 13.188 -3.734 4.477 1 96.94 94 TRP A C 1
ATOM 719 O O . TRP A 1 94 ? 13.375 -2.977 5.43 1 96.94 94 TRP A O 1
ATOM 729 N N . ALA A 1 95 ? 11.992 -4.203 4.168 1 96.88 95 ALA A N 1
ATOM 730 C CA . ALA A 1 95 ? 10.805 -3.814 4.926 1 96.88 95 ALA A CA 1
ATOM 731 C C . ALA A 1 95 ? 10.961 -4.164 6.402 1 96.88 95 ALA A C 1
ATOM 733 O O . ALA A 1 95 ? 10.539 -3.396 7.277 1 96.88 95 ALA A O 1
ATOM 734 N N . ARG A 1 96 ? 11.547 -5.266 6.664 1 96.81 96 ARG A N 1
ATOM 735 C CA . ARG A 1 96 ? 11.742 -5.738 8.031 1 96.81 96 ARG A CA 1
ATOM 736 C C . ARG A 1 96 ? 12.688 -4.824 8.797 1 96.81 96 ARG A C 1
ATOM 738 O O . ARG A 1 96 ? 12.469 -4.543 9.977 1 96.81 96 ARG A O 1
ATOM 745 N N . LYS A 1 97 ? 13.641 -4.359 8.133 1 96 97 LYS A N 1
ATOM 746 C CA . LYS A 1 97 ? 14.688 -3.566 8.773 1 96 97 LYS A CA 1
ATOM 747 C C . LYS A 1 97 ? 14.281 -2.1 8.883 1 96 97 LYS A C 1
ATOM 749 O O . LYS A 1 97 ? 14.688 -1.405 9.812 1 96 97 LYS A O 1
ATOM 754 N N . HIS A 1 98 ? 13.461 -1.629 7.965 1 94.81 98 HIS A N 1
ATOM 755 C CA . HIS A 1 98 ? 13.188 -0.198 7.891 1 94.81 98 HIS A CA 1
ATOM 756 C C . HIS A 1 98 ? 11.688 0.072 7.812 1 94.81 98 HIS A C 1
ATOM 758 O O . HIS A 1 98 ? 11.234 0.806 6.934 1 94.81 98 HIS A O 1
ATOM 764 N N . PRO A 1 99 ? 10.906 -0.43 8.734 1 94.69 99 PRO A N 1
ATOM 765 C CA . PRO A 1 99 ? 9.453 -0.257 8.609 1 94.69 99 PRO A CA 1
ATOM 766 C C . PRO A 1 99 ? 9.031 1.21 8.641 1 94.69 99 PRO A C 1
ATOM 768 O O . PRO A 1 99 ? 8.133 1.609 7.895 1 94.69 99 PRO A O 1
ATOM 771 N N . GLY A 1 100 ? 9.711 2.008 9.445 1 92.75 100 GLY A N 1
ATOM 772 C CA . GLY A 1 100 ? 9.375 3.422 9.508 1 92.75 100 GLY A CA 1
ATOM 773 C C . GLY A 1 100 ? 9.695 4.168 8.219 1 92.75 100 GLY A C 1
ATOM 774 O O . GLY A 1 100 ? 8.891 4.965 7.742 1 92.75 100 GLY A O 1
ATOM 775 N N . LEU A 1 101 ? 10.844 3.947 7.742 1 93.88 101 LEU A N 1
ATOM 776 C CA . LEU A 1 101 ? 11.25 4.617 6.508 1 93.88 101 LEU A CA 1
ATOM 777 C C . LEU A 1 101 ? 10.398 4.152 5.332 1 93.88 101 LEU A C 1
ATOM 779 O O . LEU A 1 101 ? 10.047 4.949 4.461 1 93.88 101 LEU A O 1
ATOM 783 N N . GLN A 1 102 ? 10.102 2.893 5.305 1 95.5 102 GLN A N 1
ATOM 784 C CA . GLN A 1 102 ? 9.25 2.387 4.234 1 95.5 102 GLN A CA 1
ATOM 785 C C . GLN A 1 102 ? 7.867 3.039 4.277 1 95.5 102 GLN A C 1
ATOM 787 O O . GLN A 1 102 ? 7.32 3.414 3.236 1 95.5 102 GLN A O 1
ATOM 792 N N . LEU A 1 103 ? 7.281 3.191 5.426 1 93.94 103 LEU A N 1
ATOM 793 C CA . LEU A 1 103 ? 6.008 3.885 5.57 1 93.94 103 LEU A CA 1
ATOM 794 C C . LEU A 1 103 ? 6.125 5.336 5.121 1 93.94 103 LEU A C 1
ATOM 796 O O . LEU A 1 103 ? 5.219 5.863 4.473 1 93.94 103 LEU A O 1
ATOM 800 N N . ALA A 1 104 ? 7.242 5.949 5.473 1 93.19 104 ALA A N 1
ATOM 801 C CA . ALA A 1 104 ? 7.492 7.328 5.059 1 93.19 104 ALA A CA 1
ATOM 802 C C . ALA A 1 104 ? 7.523 7.445 3.537 1 93.19 104 ALA A C 1
ATOM 804 O O . ALA A 1 104 ? 6.961 8.383 2.969 1 93.19 104 ALA A O 1
ATOM 805 N N . LEU A 1 105 ? 8.164 6.527 2.91 1 93.69 105 LEU A N 1
ATOM 806 C CA . LEU A 1 105 ? 8.258 6.539 1.455 1 93.69 105 LEU A CA 1
ATOM 807 C C . LEU A 1 105 ? 6.879 6.363 0.824 1 93.69 105 LEU A C 1
ATOM 809 O O . LEU A 1 105 ? 6.566 7 -0.185 1 93.69 105 LEU A O 1
ATOM 813 N N . MET A 1 106 ? 6.062 5.523 1.394 1 94.38 106 MET A N 1
ATOM 814 C CA . MET A 1 106 ? 4.695 5.359 0.903 1 94.38 106 MET A CA 1
ATOM 815 C C . MET A 1 106 ? 3.902 6.652 1.062 1 94.38 106 MET A C 1
ATOM 817 O O . MET A 1 106 ? 3.178 7.055 0.15 1 94.38 106 MET A O 1
ATOM 821 N N . GLU A 1 107 ? 4.074 7.254 2.168 1 92 107 GLU A N 1
ATOM 822 C CA . GLU A 1 107 ? 3.391 8.523 2.406 1 92 107 GLU A CA 1
ATOM 823 C C . GLU A 1 107 ? 3.834 9.586 1.405 1 92 107 GLU A C 1
ATOM 825 O O . GLU A 1 107 ? 3.012 10.352 0.901 1 92 107 GLU A O 1
ATOM 830 N N . LEU A 1 108 ? 5.098 9.648 1.187 1 90.94 108 LEU A N 1
ATOM 831 C CA . LEU A 1 108 ? 5.625 10.594 0.208 1 90.94 108 LEU A CA 1
ATOM 832 C C . LEU A 1 108 ? 5.105 10.273 -1.19 1 90.94 108 LEU A C 1
ATOM 834 O O . LEU A 1 108 ? 4.859 11.188 -1.987 1 90.94 108 LEU A O 1
ATOM 838 N N . GLY A 1 109 ? 4.945 8.984 -1.459 1 91.81 109 GLY A N 1
ATOM 839 C CA . GLY A 1 109 ? 4.312 8.586 -2.707 1 91.81 109 GLY A CA 1
ATOM 840 C C . GLY A 1 109 ? 2.879 9.07 -2.824 1 91.81 109 GLY A C 1
ATOM 841 O O . GLY A 1 109 ? 2.467 9.562 -3.879 1 91.81 109 GLY A O 1
ATOM 842 N N . MET A 1 110 ? 2.127 9.008 -1.782 1 91.56 110 MET A N 1
ATOM 843 C CA . MET A 1 110 ? 0.747 9.492 -1.777 1 91.56 110 MET A CA 1
ATOM 844 C C . MET A 1 110 ? 0.696 11 -1.957 1 91.56 110 MET A C 1
ATOM 846 O O . MET A 1 110 ? -0.185 11.523 -2.646 1 91.56 110 MET A O 1
ATOM 850 N N . TRP A 1 111 ? 1.644 11.617 -1.315 1 88.81 111 TRP A N 1
ATOM 851 C CA . TRP A 1 111 ? 1.765 13.062 -1.474 1 88.81 111 TRP A CA 1
ATOM 852 C C . TRP A 1 111 ? 2.014 13.43 -2.932 1 88.81 111 TRP A C 1
ATOM 854 O O . TRP A 1 111 ? 1.367 14.336 -3.471 1 88.81 111 TRP A O 1
ATOM 864 N N . ARG A 1 112 ? 2.918 12.727 -3.584 1 89.81 112 ARG A N 1
ATOM 865 C CA . ARG A 1 112 ? 3.238 12.969 -4.988 1 89.81 112 ARG A CA 1
ATOM 866 C C . ARG A 1 112 ? 2.018 12.742 -5.875 1 89.81 112 ARG A C 1
ATOM 868 O O . ARG A 1 112 ? 1.795 13.477 -6.836 1 89.81 112 ARG A O 1
ATOM 875 N N . ILE A 1 113 ? 1.261 11.766 -5.609 1 92.44 113 ILE A N 1
ATOM 876 C CA . ILE A 1 113 ? 0.053 11.438 -6.359 1 92.44 113 ILE A CA 1
ATOM 877 C C . ILE A 1 113 ? -0.938 12.602 -6.27 1 92.44 113 ILE A C 1
ATOM 879 O O . ILE A 1 113 ? -1.51 13.016 -7.281 1 92.44 113 ILE A O 1
ATOM 883 N N . ARG A 1 114 ? -1.093 13.195 -5.172 1 88.75 114 ARG A N 1
ATOM 884 C CA . ARG A 1 114 ? -2.064 14.266 -4.957 1 88.75 114 ARG A CA 1
ATOM 885 C C . ARG A 1 114 ? -1.599 15.57 -5.602 1 88.75 114 ARG A C 1
ATOM 887 O O . ARG A 1 114 ? -2.418 16.391 -6 1 88.75 114 ARG A O 1
ATOM 894 N N . GLU A 1 115 ? -0.263 15.719 -5.668 1 87.12 115 GLU A N 1
ATOM 895 C CA . GLU A 1 115 ? 0.264 16.891 -6.363 1 87.12 115 GLU A CA 1
ATOM 896 C C . GLU A 1 115 ? -0.081 16.844 -7.852 1 87.12 115 GLU A C 1
ATOM 898 O O . GLU A 1 115 ? -0.112 17.891 -8.516 1 87.12 115 GLU A O 1
ATOM 903 N N . GLY A 1 116 ? -0.307 15.664 -8.328 1 88.56 116 GLY A N 1
ATOM 904 C CA . GLY A 1 116 ? -0.774 15.516 -9.695 1 88.56 116 GLY A CA 1
ATOM 905 C C . GLY A 1 116 ? 0.345 15.57 -10.719 1 88.56 116 GLY A C 1
ATOM 906 O O . GLY A 1 116 ? 1.512 15.352 -10.383 1 88.56 116 GLY A O 1
ATOM 907 N N . GLY A 1 117 ? -0.025 15.664 -12.008 1 90.62 117 GLY A N 1
ATOM 908 C CA . GLY A 1 117 ? 0.897 15.602 -13.133 1 90.62 117 GLY A CA 1
ATOM 909 C C . GLY A 1 117 ? 0.621 14.438 -14.062 1 90.62 117 GLY A C 1
ATOM 910 O O . GLY A 1 117 ? -0.322 13.672 -13.852 1 90.62 117 GLY A O 1
ATOM 911 N N . PRO A 1 118 ? 1.479 14.414 -15.094 1 93.81 118 PRO A N 1
ATOM 912 C CA . PRO A 1 118 ? 1.289 13.281 -16.016 1 93.81 118 PRO A CA 1
ATOM 913 C C . PRO A 1 118 ? 1.433 11.93 -15.312 1 93.81 118 PRO A C 1
ATOM 915 O O . PRO A 1 118 ? 2.406 11.703 -14.586 1 93.81 118 PRO A O 1
ATOM 918 N N . PRO A 1 119 ? 0.48 11.086 -15.516 1 92.06 119 PRO A N 1
ATOM 919 C CA . PRO A 1 119 ? 0.472 9.805 -14.805 1 92.06 119 PRO A CA 1
ATOM 920 C C . PRO A 1 119 ? 1.786 9.039 -14.961 1 92.06 119 PRO A C 1
ATOM 922 O O . PRO A 1 119 ? 2.262 8.43 -14 1 92.06 119 PRO A O 1
ATOM 925 N N . GLU A 1 120 ? 2.355 9.125 -16.109 1 90.44 120 GLU A N 1
ATOM 926 C CA . GLU A 1 120 ? 3.605 8.406 -16.344 1 90.44 120 GLU A CA 1
ATOM 927 C C . GLU A 1 120 ? 4.723 8.938 -15.453 1 90.44 120 GLU A C 1
ATOM 929 O O . GLU A 1 120 ? 5.566 8.172 -14.984 1 90.44 120 GLU A O 1
ATOM 934 N N . GLU A 1 121 ? 4.668 10.18 -15.195 1 89.94 121 GLU A N 1
ATOM 935 C CA . GLU A 1 121 ? 5.676 10.797 -14.336 1 89.94 121 GLU A CA 1
ATOM 936 C C . GLU A 1 121 ? 5.438 10.453 -12.867 1 89.94 121 GLU A C 1
ATOM 938 O O . GLU A 1 121 ? 6.383 10.188 -12.125 1 89.94 121 GLU A O 1
ATOM 943 N N . VAL A 1 122 ? 4.23 10.438 -12.508 1 91.12 122 VAL A N 1
ATOM 944 C CA . VAL A 1 122 ? 3.879 10.102 -11.133 1 91.12 122 VAL A CA 1
ATOM 945 C C . VAL A 1 122 ? 4.238 8.641 -10.852 1 91.12 122 VAL A C 1
ATOM 947 O O . VAL A 1 122 ? 4.891 8.336 -9.852 1 91.12 122 VAL A O 1
ATOM 950 N N . TYR A 1 123 ? 3.93 7.852 -11.867 1 91.5 123 TYR A N 1
ATOM 951 C CA . TYR A 1 123 ? 4.137 6.418 -11.68 1 91.5 123 TYR A CA 1
ATOM 952 C C . TYR A 1 123 ? 5.621 6.074 -11.734 1 91.5 123 TYR A C 1
ATOM 954 O O . TYR A 1 123 ? 6.047 5.051 -11.188 1 91.5 123 TYR A O 1
ATOM 962 N N . SER A 1 124 ? 6.426 6.926 -12.289 1 90.31 124 SER A N 1
ATOM 963 C CA . SER A 1 124 ? 7.852 6.652 -12.445 1 90.31 124 SER A CA 1
ATOM 964 C C . SER A 1 124 ? 8.555 6.605 -11.102 1 90.31 124 SER A C 1
ATOM 966 O O . SER A 1 124 ? 9.695 6.133 -11 1 90.31 124 SER A O 1
ATOM 968 N N . MET A 1 125 ? 7.879 6.965 -10.07 1 88.25 125 MET A N 1
ATOM 969 C CA . MET A 1 125 ? 8.469 6.934 -8.734 1 88.25 125 MET A CA 1
ATOM 970 C C . MET A 1 125 ? 8.805 5.504 -8.32 1 88.25 125 MET A C 1
ATOM 972 O O . MET A 1 125 ? 9.758 5.277 -7.578 1 88.25 125 MET A O 1
ATOM 976 N N . TRP A 1 126 ? 8.031 4.535 -8.789 1 88.62 126 TRP A N 1
ATOM 977 C CA . TRP A 1 126 ? 8.297 3.141 -8.453 1 88.62 126 TRP A CA 1
ATOM 978 C C . TRP A 1 126 ? 9.602 2.674 -9.086 1 88.62 126 TRP A C 1
ATOM 980 O O . TRP A 1 126 ? 10.289 1.809 -8.539 1 88.62 126 TRP A O 1
ATOM 990 N N . ASP A 1 127 ? 9.938 3.244 -10.203 1 91.06 127 ASP A N 1
ATOM 991 C CA . ASP A 1 127 ? 11.25 2.957 -10.781 1 91.06 127 ASP A CA 1
ATOM 992 C C . ASP A 1 127 ? 12.375 3.422 -9.859 1 91.06 127 ASP A C 1
ATOM 994 O O . ASP A 1 127 ? 13.352 2.699 -9.648 1 91.06 127 ASP A O 1
ATOM 998 N N . ASN A 1 128 ? 12.102 4.512 -9.273 1 88.62 128 ASN A N 1
ATOM 999 C CA . ASN A 1 128 ? 13.094 5.07 -8.367 1 88.62 128 ASN A CA 1
ATOM 1000 C C . ASN A 1 128 ? 13.203 4.258 -7.078 1 88.62 128 ASN A C 1
ATOM 1002 O O . ASN A 1 128 ? 14.25 4.246 -6.43 1 88.62 128 ASN A O 1
ATOM 1006 N N . PHE A 1 129 ? 12.133 3.535 -6.793 1 88.75 129 PHE A N 1
ATOM 1007 C CA . PHE A 1 129 ? 12.117 2.713 -5.59 1 88.75 129 PHE A CA 1
ATOM 1008 C C . PHE A 1 129 ? 12.68 1.325 -5.875 1 88.75 129 PHE A C 1
ATOM 1010 O O . PHE A 1 129 ? 12.656 0.453 -5 1 88.75 129 PHE A O 1
ATOM 1017 N N . GLY A 1 130 ? 13.188 1.109 -7.098 1 91.5 130 GLY A N 1
ATOM 1018 C CA . GLY A 1 130 ? 13.844 -0.155 -7.387 1 91.5 130 GLY A CA 1
ATOM 1019 C C . GLY A 1 130 ? 13.109 -0.984 -8.422 1 91.5 130 GLY A C 1
ATOM 1020 O O . GLY A 1 130 ? 13.586 -2.045 -8.828 1 91.5 130 GLY A O 1
ATOM 1021 N N . GLY A 1 131 ? 11.938 -0.538 -8.844 1 94.31 131 GLY A N 1
ATOM 1022 C CA . GLY A 1 131 ? 11.234 -1.257 -9.891 1 94.31 131 GLY A CA 1
ATOM 1023 C C . GLY A 1 131 ? 12.055 -1.432 -11.156 1 94.31 131 GLY A C 1
ATOM 1024 O O . GLY A 1 131 ? 12.008 -2.482 -11.797 1 94.31 131 GLY A O 1
ATOM 1025 N N . ASN A 1 132 ? 12.805 -0.436 -11.484 1 95.75 132 ASN A N 1
ATOM 1026 C CA . ASN A 1 132 ? 13.656 -0.52 -12.664 1 95.75 132 ASN A CA 1
ATOM 1027 C C . ASN A 1 132 ? 14.773 -1.541 -12.484 1 95.75 132 ASN A C 1
ATOM 1029 O O . ASN A 1 132 ? 15.172 -2.213 -13.438 1 95.75 132 ASN A O 1
ATOM 1033 N N . LEU A 1 133 ? 15.273 -1.666 -11.266 1 96.56 133 LEU A N 1
ATOM 1034 C CA . LEU A 1 133 ? 16.312 -2.65 -11.008 1 96.56 133 LEU A CA 1
ATOM 1035 C C . LEU A 1 133 ? 15.773 -4.07 -11.141 1 96.56 133 LEU A C 1
ATOM 1037 O O . LEU A 1 133 ? 16.422 -4.934 -11.734 1 96.56 133 LEU A O 1
ATOM 1041 N N . VAL A 1 134 ? 14.625 -4.324 -10.586 1 97.5 134 VAL A N 1
ATOM 1042 C CA . VAL A 1 134 ? 13.992 -5.633 -10.727 1 97.5 134 VAL A CA 1
ATOM 1043 C C . VAL A 1 134 ? 13.781 -5.945 -12.211 1 97.5 134 VAL A C 1
ATOM 1045 O O . VAL A 1 134 ? 14.078 -7.051 -12.664 1 97.5 134 VAL A O 1
ATOM 1048 N N . ARG A 1 135 ? 13.32 -4.992 -12.953 1 97.81 135 ARG A N 1
ATOM 1049 C CA . ARG A 1 135 ? 13.102 -5.141 -14.391 1 97.81 135 ARG A CA 1
ATOM 1050 C C . ARG A 1 135 ? 14.406 -5.488 -15.109 1 97.81 135 ARG A C 1
ATOM 1052 O O . ARG A 1 135 ? 14.453 -6.441 -15.891 1 97.81 135 ARG A O 1
ATOM 1059 N N . GLU A 1 136 ? 15.383 -4.711 -14.82 1 97.69 136 GLU A N 1
ATOM 1060 C CA . GLU A 1 136 ? 16.688 -4.914 -15.461 1 97.69 136 GLU A CA 1
ATOM 1061 C C . GLU A 1 136 ? 17.25 -6.289 -15.141 1 97.69 136 GLU A C 1
ATOM 1063 O O . GLU A 1 136 ? 17.781 -6.973 -16.016 1 97.69 136 GLU A O 1
ATOM 1068 N N . HIS A 1 137 ? 17.172 -6.664 -13.898 1 98.12 137 HIS A N 1
ATOM 1069 C CA . HIS A 1 137 ? 17.688 -7.969 -13.484 1 98.12 137 HIS A CA 1
ATOM 1070 C C . HIS A 1 137 ? 16.922 -9.094 -14.18 1 98.12 137 HIS A C 1
ATOM 1072 O O . HIS A 1 137 ? 17.531 -10.062 -14.641 1 98.12 137 HIS A O 1
ATOM 1078 N N . LEU A 1 138 ? 15.625 -8.969 -14.273 1 98.25 138 LEU A N 1
ATOM 1079 C CA . LEU A 1 138 ? 14.828 -10.008 -14.906 1 98.25 138 LEU A CA 1
ATOM 1080 C C . LEU A 1 138 ? 15.117 -10.078 -16.406 1 98.25 138 LEU A C 1
ATOM 1082 O O . LEU A 1 138 ? 15.219 -11.164 -16.969 1 98.25 138 LEU A O 1
ATOM 1086 N N . GLN A 1 139 ? 15.25 -8.922 -17.016 1 98.19 139 GLN A N 1
ATOM 1087 C CA . GLN A 1 139 ? 15.586 -8.891 -18.438 1 98.19 139 GLN A CA 1
ATOM 1088 C C . GLN A 1 139 ? 16.938 -9.539 -18.703 1 98.19 139 GLN A C 1
ATOM 1090 O O . GLN A 1 139 ? 17.109 -10.305 -19.656 1 98.19 139 GLN A O 1
ATOM 1095 N N . ARG A 1 140 ? 17.828 -9.234 -17.875 1 97.88 140 ARG A N 1
ATOM 1096 C CA . ARG A 1 140 ? 19.156 -9.828 -18 1 97.88 140 ARG A CA 1
ATOM 1097 C C . ARG A 1 140 ? 19.094 -11.344 -17.812 1 97.88 140 ARG A C 1
ATOM 1099 O O . ARG A 1 140 ? 19.734 -12.094 -18.562 1 97.88 140 ARG A O 1
ATOM 1106 N N . ALA A 1 141 ? 18.391 -11.797 -16.828 1 97.88 141 ALA A N 1
ATOM 1107 C CA . ALA A 1 141 ? 18.25 -13.234 -16.594 1 97.88 141 ALA A CA 1
ATOM 1108 C C . ALA A 1 141 ? 17.656 -13.938 -17.812 1 97.88 141 ALA A C 1
ATOM 1110 O O . ALA A 1 141 ? 18.141 -15 -18.203 1 97.88 141 ALA A O 1
ATOM 1111 N N . VAL A 1 142 ? 16.625 -13.359 -18.375 1 97 142 VAL A N 1
ATOM 1112 C CA . VAL A 1 142 ? 15.977 -13.93 -19.547 1 97 142 VAL A CA 1
ATOM 1113 C C . VAL A 1 142 ? 16.953 -13.969 -20.719 1 97 142 VAL A C 1
ATOM 1115 O O . VAL A 1 142 ? 16.953 -14.922 -21.5 1 97 142 VAL A O 1
ATOM 1118 N N . ASN A 1 143 ? 17.75 -12.945 -20.828 1 96.31 143 ASN A N 1
ATOM 1119 C CA . ASN A 1 143 ? 18.719 -12.859 -21.922 1 96.31 143 ASN A CA 1
ATOM 1120 C C . ASN A 1 143 ? 19.828 -13.883 -21.75 1 96.31 143 ASN A C 1
ATOM 1122 O O . ASN A 1 143 ? 20.344 -14.422 -22.734 1 96.31 143 ASN A O 1
ATOM 1126 N N . LEU A 1 144 ? 20.25 -14.141 -20.594 1 96.31 144 LEU A N 1
ATOM 1127 C CA . LEU A 1 144 ? 21.328 -15.07 -20.297 1 96.31 144 LEU A CA 1
ATOM 1128 C C . LEU A 1 144 ? 20.875 -16.516 -20.5 1 96.31 144 LEU A C 1
ATOM 1130 O O . LEU A 1 144 ? 21.641 -17.344 -20.984 1 96.31 144 LEU A O 1
ATOM 1134 N N . GLU A 1 145 ? 19.719 -16.844 -20.094 1 91.12 145 GLU A N 1
ATOM 1135 C CA . GLU A 1 145 ? 19.078 -18.141 -20.328 1 91.12 145 GLU A CA 1
ATOM 1136 C C . GLU A 1 145 ? 17.625 -17.969 -20.797 1 91.12 145 GLU A C 1
ATOM 1138 O O . GLU A 1 145 ? 16.719 -17.828 -19.984 1 91.12 145 GLU A O 1
ATOM 1143 N N . PRO A 1 146 ? 17.516 -18.062 -22.062 1 88.62 146 PRO A N 1
ATOM 1144 C CA . PRO A 1 146 ? 16.188 -17.781 -22.609 1 88.62 146 PRO A CA 1
ATOM 1145 C C . PRO A 1 146 ? 15.117 -18.734 -22.094 1 88.62 146 PRO A C 1
ATOM 1147 O O . PRO A 1 146 ? 15.328 -19.953 -22.094 1 88.62 146 PRO A O 1
ATOM 1150 N N . VAL A 1 147 ? 14.211 -18.188 -21.484 1 91.62 147 VAL A N 1
ATOM 1151 C CA . VAL A 1 147 ? 13.039 -18.922 -21.016 1 91.62 147 VAL A CA 1
ATOM 1152 C C . VAL A 1 147 ? 11.773 -18.312 -21.609 1 91.62 147 VAL A C 1
ATOM 1154 O O . VAL A 1 147 ? 11.695 -17.094 -21.812 1 91.62 147 VAL A O 1
ATOM 1157 N N . ASP A 1 148 ? 10.805 -19.188 -21.922 1 93.19 148 ASP A N 1
ATOM 1158 C CA . ASP A 1 148 ? 9.508 -18.703 -22.391 1 93.19 148 ASP A CA 1
ATOM 1159 C C . ASP A 1 148 ? 8.625 -18.297 -21.219 1 93.19 148 ASP A C 1
ATOM 1161 O O . ASP A 1 148 ? 8.047 -19.141 -20.531 1 93.19 148 ASP A O 1
ATOM 1165 N N . LEU A 1 149 ? 8.555 -17.031 -21 1 96.12 149 LEU A N 1
ATOM 1166 C CA . LEU A 1 149 ? 7.734 -16.516 -19.922 1 96.12 149 LEU A CA 1
ATOM 1167 C C . LEU A 1 149 ? 6.266 -16.469 -20.312 1 96.12 149 LEU A C 1
ATOM 1169 O O . LEU A 1 149 ? 5.926 -15.938 -21.391 1 96.12 149 LEU A O 1
ATOM 1173 N N . ALA A 1 150 ? 5.422 -17 -19.469 1 96.88 150 ALA A N 1
ATOM 1174 C CA . ALA A 1 150 ? 3.982 -16.984 -19.734 1 96.88 150 ALA A CA 1
ATOM 1175 C C . ALA A 1 150 ? 3.396 -15.594 -19.531 1 96.88 150 ALA A C 1
ATOM 1177 O O . ALA A 1 150 ? 2.293 -15.305 -20 1 96.88 150 ALA A O 1
ATOM 1178 N N . ILE A 1 151 ? 4.113 -14.758 -18.781 1 97.62 151 ILE A N 1
ATOM 1179 C CA . ILE A 1 151 ? 3.74 -13.359 -18.578 1 97.62 151 ILE A CA 1
ATOM 1180 C C . ILE A 1 151 ? 4.957 -12.469 -18.812 1 97.62 151 ILE A C 1
ATOM 1182 O O . ILE A 1 151 ? 6.098 -12.922 -18.719 1 97.62 151 ILE A O 1
ATOM 1186 N N . SER A 1 152 ? 4.734 -11.195 -19.109 1 97.56 152 SER A N 1
ATOM 1187 C CA . SER A 1 152 ? 5.836 -10.305 -19.453 1 97.56 152 SER A CA 1
ATOM 1188 C C . SER A 1 152 ? 6.648 -9.93 -18.219 1 97.56 152 SER A C 1
ATOM 1190 O O . SER A 1 152 ? 6.16 -10.023 -17.094 1 97.56 152 SER A O 1
ATOM 1192 N N . VAL A 1 153 ? 7.84 -9.461 -18.406 1 97.81 153 VAL A N 1
ATOM 1193 C CA . VAL A 1 153 ? 8.703 -8.953 -17.344 1 97.81 153 VAL A CA 1
ATOM 1194 C C . VAL A 1 153 ? 8.016 -7.793 -16.625 1 97.81 153 VAL A C 1
ATOM 1196 O O . VAL A 1 153 ? 8.039 -7.715 -15.391 1 97.81 153 VAL A O 1
ATOM 1199 N N . GLU A 1 154 ? 7.359 -6.961 -17.359 1 97.06 154 GLU A N 1
ATOM 1200 C CA . GLU A 1 154 ? 6.664 -5.812 -16.781 1 97.06 154 GLU A CA 1
ATOM 1201 C C . GLU A 1 154 ? 5.539 -6.262 -15.859 1 97.06 154 GLU A C 1
ATOM 1203 O O . GLU A 1 154 ? 5.316 -5.66 -14.805 1 97.06 154 GLU A O 1
ATOM 1208 N N . GLU A 1 155 ? 4.879 -7.281 -16.25 1 98 155 GLU A N 1
ATOM 1209 C CA . GLU A 1 155 ? 3.807 -7.812 -15.406 1 98 155 GLU A CA 1
ATOM 1210 C C . GLU A 1 155 ? 4.359 -8.375 -14.102 1 98 155 GLU A C 1
ATOM 1212 O O . GLU A 1 155 ? 3.758 -8.195 -13.039 1 98 155 GLU A O 1
ATOM 1217 N N . ILE A 1 156 ? 5.477 -9.008 -14.18 1 98.38 156 ILE A N 1
ATOM 1218 C CA . ILE A 1 156 ? 6.121 -9.547 -12.984 1 98.38 156 ILE A CA 1
ATOM 1219 C C . ILE A 1 156 ? 6.531 -8.414 -12.055 1 98.38 156 ILE A C 1
ATOM 1221 O O . ILE A 1 156 ? 6.258 -8.453 -10.852 1 98.38 156 ILE A O 1
ATOM 1225 N N . VAL A 1 157 ? 7.141 -7.391 -12.57 1 97.69 157 VAL A N 1
ATOM 1226 C CA . VAL A 1 157 ? 7.637 -6.262 -11.797 1 97.69 157 VAL A CA 1
ATOM 1227 C C . VAL A 1 157 ? 6.473 -5.566 -11.094 1 97.69 157 VAL A C 1
ATOM 1229 O O . VAL A 1 157 ? 6.535 -5.293 -9.891 1 97.69 157 VAL A O 1
ATOM 1232 N N . ARG A 1 158 ? 5.383 -5.305 -11.805 1 96.81 158 ARG A N 1
ATOM 1233 C CA . ARG A 1 158 ? 4.207 -4.656 -11.227 1 96.81 158 ARG A CA 1
ATOM 1234 C C . ARG A 1 158 ? 3.609 -5.504 -10.109 1 96.81 158 ARG A C 1
ATOM 1236 O O . ARG A 1 158 ? 3.227 -4.98 -9.062 1 96.81 158 ARG A O 1
ATOM 1243 N N . PHE A 1 159 ? 3.543 -6.801 -10.352 1 98.25 159 PHE A N 1
ATOM 1244 C CA . PHE A 1 159 ? 2.973 -7.703 -9.359 1 98.25 159 PHE A CA 1
ATOM 1245 C C . PHE A 1 159 ? 3.779 -7.672 -8.07 1 98.25 159 PHE A C 1
ATOM 1247 O O . PHE A 1 159 ? 3.215 -7.543 -6.98 1 98.25 159 PHE A O 1
ATOM 1254 N N . ILE A 1 160 ? 5.043 -7.754 -8.203 1 97.69 160 ILE A N 1
ATOM 1255 C CA . ILE A 1 160 ? 5.934 -7.746 -7.047 1 97.69 160 ILE A CA 1
ATOM 1256 C C . ILE A 1 160 ? 5.816 -6.406 -6.316 1 97.69 160 ILE A C 1
ATOM 1258 O O . ILE A 1 160 ? 5.727 -6.371 -5.086 1 97.69 160 ILE A O 1
ATOM 1262 N N . ASN A 1 161 ? 5.766 -5.309 -7.051 1 95.31 161 ASN A N 1
ATOM 1263 C CA . ASN A 1 161 ? 5.664 -3.982 -6.453 1 95.31 161 ASN A CA 1
ATOM 1264 C C . ASN A 1 161 ? 4.379 -3.828 -5.645 1 95.31 161 ASN A C 1
ATOM 1266 O O . ASN A 1 161 ? 4.41 -3.352 -4.508 1 95.31 161 ASN A O 1
ATOM 1270 N N . HIS A 1 162 ? 3.227 -4.258 -6.277 1 94.38 162 HIS A N 1
ATOM 1271 C CA . HIS A 1 162 ? 1.941 -4.18 -5.59 1 94.38 162 HIS A CA 1
ATOM 1272 C C . HIS A 1 162 ? 1.97 -4.949 -4.277 1 94.38 162 HIS A C 1
ATOM 1274 O O . HIS A 1 162 ? 1.525 -4.441 -3.244 1 94.38 162 HIS A O 1
ATOM 1280 N N . ARG A 1 163 ? 2.498 -6.082 -4.391 1 95.88 163 ARG A N 1
ATOM 1281 C CA . ARG A 1 163 ? 2.514 -6.957 -3.225 1 95.88 163 ARG A CA 1
ATOM 1282 C C . ARG A 1 163 ? 3.443 -6.41 -2.145 1 95.88 163 ARG A C 1
ATOM 1284 O O . ARG A 1 163 ? 3.152 -6.52 -0.953 1 95.88 163 ARG A O 1
ATOM 1291 N N . PHE A 1 164 ? 4.535 -5.879 -2.615 1 96.19 164 PHE A N 1
ATOM 1292 C CA . PHE A 1 164 ? 5.492 -5.328 -1.664 1 96.19 164 PHE A CA 1
ATOM 1293 C C . PHE A 1 164 ? 4.871 -4.188 -0.87 1 96.19 164 PHE A C 1
ATOM 1295 O O . PHE A 1 164 ? 5.039 -4.105 0.348 1 96.19 164 PHE A O 1
ATOM 1302 N N . ASP A 1 165 ? 4.188 -3.328 -1.505 1 95.56 165 ASP A N 1
ATOM 1303 C CA . ASP A 1 165 ? 3.549 -2.209 -0.82 1 95.56 165 ASP A CA 1
ATOM 1304 C C . ASP A 1 165 ? 2.59 -2.703 0.261 1 95.56 165 ASP A C 1
ATOM 1306 O O . ASP A 1 165 ? 2.631 -2.229 1.397 1 95.56 165 ASP A O 1
ATOM 1310 N N . GLY A 1 166 ? 1.806 -3.654 -0.106 1 95.44 166 GLY A N 1
ATOM 1311 C CA . GLY A 1 166 ? 0.867 -4.199 0.863 1 95.44 166 GLY A CA 1
ATOM 1312 C C . GLY A 1 166 ? 1.543 -4.969 1.981 1 95.44 166 GLY A C 1
ATOM 1313 O O . GLY A 1 166 ? 1.104 -4.918 3.133 1 95.44 166 GLY A O 1
ATOM 1314 N N . LEU A 1 167 ? 2.592 -5.68 1.662 1 96.62 167 LEU A N 1
ATOM 1315 C CA . LEU A 1 167 ? 3.348 -6.434 2.66 1 96.62 167 LEU A CA 1
ATOM 1316 C C . LEU A 1 167 ? 3.986 -5.492 3.678 1 96.62 167 LEU A C 1
ATOM 1318 O O . LEU A 1 167 ? 3.949 -5.758 4.883 1 96.62 167 LEU A O 1
ATOM 1322 N N . ALA A 1 168 ? 4.539 -4.457 3.199 1 96.12 168 ALA A N 1
ATOM 1323 C CA . ALA A 1 168 ? 5.16 -3.473 4.082 1 96.12 168 ALA A CA 1
ATOM 1324 C C . ALA A 1 168 ? 4.125 -2.822 4.992 1 96.12 168 ALA A C 1
ATOM 1326 O O . ALA A 1 168 ? 4.391 -2.586 6.176 1 96.12 168 ALA A O 1
ATOM 1327 N N . PHE A 1 169 ? 3.039 -2.574 4.379 1 95.38 169 PHE A N 1
ATOM 1328 C CA . PHE A 1 169 ? 1.937 -1.996 5.141 1 95.38 169 PHE A CA 1
ATOM 1329 C C . PHE A 1 169 ? 1.507 -2.93 6.266 1 95.38 169 PHE A C 1
ATOM 1331 O O . PHE A 1 169 ? 1.383 -2.508 7.414 1 95.38 169 PHE A O 1
ATOM 1338 N N . GLU A 1 170 ? 1.33 -4.172 5.977 1 95.06 170 GLU A N 1
ATOM 1339 C CA . GLU A 1 170 ? 0.948 -5.141 6.996 1 95.06 170 GLU A CA 1
ATOM 1340 C C . GLU A 1 170 ? 2.02 -5.254 8.078 1 95.06 170 GLU A C 1
ATOM 1342 O O . GLU A 1 170 ? 1.707 -5.285 9.266 1 95.06 170 GLU A O 1
ATOM 1347 N N . TRP A 1 171 ? 3.271 -5.355 7.652 1 96.75 171 TRP A N 1
ATOM 1348 C CA . TRP A 1 171 ? 4.367 -5.5 8.609 1 96.75 171 TRP A CA 1
ATOM 1349 C C . TRP A 1 171 ? 4.375 -4.344 9.602 1 96.75 171 TRP A C 1
ATOM 1351 O O . TRP A 1 171 ? 4.531 -4.555 10.805 1 96.75 171 TRP A O 1
ATOM 1361 N N . ALA A 1 172 ? 4.152 -3.238 9.102 1 94.88 172 ALA A N 1
ATOM 1362 C CA . ALA A 1 172 ? 4.141 -2.055 9.961 1 94.88 172 ALA A CA 1
ATOM 1363 C C . ALA A 1 172 ? 2.992 -2.117 10.961 1 94.88 172 ALA A C 1
ATOM 1365 O O . ALA A 1 172 ? 3.09 -1.562 12.062 1 94.88 172 ALA A O 1
ATOM 1366 N N . ALA A 1 173 ? 1.983 -2.793 10.648 1 94.19 173 ALA A N 1
ATOM 1367 C CA . ALA A 1 173 ? 0.782 -2.84 11.484 1 94.19 173 ALA A CA 1
ATOM 1368 C C . ALA A 1 173 ? 0.815 -4.035 12.43 1 94.19 173 ALA A C 1
ATOM 1370 O O . ALA A 1 173 ? 0.574 -3.895 13.625 1 94.19 173 ALA A O 1
ATOM 1371 N N . SER A 1 174 ? 1.118 -5.191 11.906 1 95.19 174 SER A N 1
ATOM 1372 C CA . SER A 1 174 ? 0.918 -6.438 12.641 1 95.19 174 SER A CA 1
ATOM 1373 C C . SER A 1 174 ? 2.184 -6.848 13.383 1 95.19 174 SER A C 1
ATOM 1375 O O . SER A 1 174 ? 2.115 -7.531 14.406 1 95.19 174 SER A O 1
ATOM 1377 N N . ARG A 1 175 ? 3.312 -6.605 12.789 1 95.06 175 ARG A N 1
ATOM 1378 C CA . ARG A 1 175 ? 4.621 -7.047 13.266 1 95.06 175 ARG A CA 1
ATOM 1379 C C . ARG A 1 175 ? 4.672 -8.562 13.391 1 95.06 175 ARG A C 1
ATOM 1381 O O . ARG A 1 175 ? 5.426 -9.102 14.211 1 95.06 175 ARG A O 1
ATOM 1388 N N . ASP A 1 176 ? 3.812 -9.164 12.711 1 96.25 176 ASP A N 1
ATOM 1389 C CA . ASP A 1 176 ? 3.785 -10.625 12.656 1 96.25 176 ASP A CA 1
ATOM 1390 C C . ASP A 1 176 ? 4.828 -11.156 11.68 1 96.25 176 ASP A C 1
ATOM 1392 O O . ASP A 1 176 ? 4.52 -11.422 10.516 1 96.25 176 ASP A O 1
ATOM 1396 N N . GLU A 1 177 ? 5.992 -11.375 12.188 1 96.94 177 GLU A N 1
ATOM 1397 C CA . GLU A 1 177 ? 7.129 -11.703 11.328 1 96.94 177 GLU A CA 1
ATOM 1398 C C . GLU A 1 177 ? 6.898 -13.016 10.586 1 96.94 177 GLU A C 1
ATOM 1400 O O . GLU A 1 177 ? 7.164 -13.109 9.383 1 96.94 177 GLU A O 1
ATOM 1405 N N . ALA A 1 178 ? 6.395 -13.969 11.258 1 97.62 178 ALA A N 1
ATOM 1406 C CA . ALA A 1 178 ? 6.191 -15.273 10.641 1 97.62 178 ALA A CA 1
ATOM 1407 C C . ALA A 1 178 ? 5.172 -15.195 9.508 1 97.62 178 ALA A C 1
ATOM 1409 O O . ALA A 1 178 ? 5.379 -15.758 8.43 1 97.62 178 ALA A O 1
ATOM 1410 N N . ALA A 1 179 ? 4.117 -14.539 9.75 1 96.94 179 ALA A N 1
ATOM 1411 C CA . ALA A 1 179 ? 3.076 -14.414 8.734 1 96.94 179 ALA A CA 1
ATOM 1412 C C . ALA A 1 179 ? 3.58 -13.633 7.523 1 96.94 179 ALA A C 1
ATOM 1414 O O . ALA A 1 179 ? 3.32 -14.016 6.379 1 96.94 179 ALA A O 1
ATOM 1415 N N . CYS A 1 180 ? 4.305 -12.594 7.754 1 97.75 180 CYS A N 1
ATOM 1416 C CA . CYS A 1 180 ? 4.824 -11.781 6.664 1 97.75 180 CYS A CA 1
ATOM 1417 C C . CYS A 1 180 ? 5.867 -12.539 5.859 1 97.75 180 CYS A C 1
ATOM 1419 O O . CYS A 1 180 ? 5.895 -12.453 4.629 1 97.75 180 CYS A O 1
ATOM 1421 N N . GLU A 1 181 ? 6.691 -13.273 6.586 1 98.19 181 GLU A N 1
ATOM 1422 C CA . GLU A 1 181 ? 7.664 -14.109 5.891 1 98.19 181 GLU A CA 1
ATOM 1423 C C . GLU A 1 181 ? 6.977 -15.156 5.016 1 98.19 181 GLU A C 1
ATOM 1425 O O . GLU A 1 181 ? 7.371 -15.367 3.869 1 98.19 181 GLU A O 1
ATOM 1430 N N . ARG A 1 182 ? 6 -15.742 5.562 1 98.44 182 ARG A N 1
ATOM 1431 C CA . ARG A 1 182 ? 5.219 -16.703 4.793 1 98.44 182 ARG A CA 1
ATOM 1432 C C . ARG A 1 182 ? 4.617 -16.047 3.553 1 98.44 182 ARG A C 1
ATOM 1434 O O . ARG A 1 182 ? 4.645 -16.625 2.465 1 98.44 182 ARG A O 1
ATOM 1441 N N . GLN A 1 183 ? 4.117 -14.914 3.676 1 98.31 183 GLN A N 1
ATOM 1442 C CA . GLN A 1 183 ? 3.523 -14.188 2.557 1 98.31 183 GLN A CA 1
ATOM 1443 C C . GLN A 1 183 ? 4.566 -13.883 1.485 1 98.31 183 GLN A C 1
ATOM 1445 O O . GLN A 1 183 ? 4.25 -13.867 0.293 1 98.31 183 GLN A O 1
ATOM 1450 N N . THR A 1 184 ? 5.766 -13.648 1.91 1 98.25 184 THR A N 1
ATOM 1451 C CA . THR A 1 184 ? 6.848 -13.414 0.962 1 98.25 184 THR A CA 1
ATOM 1452 C C . THR A 1 184 ? 7.125 -14.672 0.141 1 98.25 184 THR A C 1
ATOM 1454 O O . THR A 1 184 ? 7.316 -14.594 -1.074 1 98.25 184 THR A O 1
ATOM 1457 N N . HIS A 1 185 ? 7.109 -15.805 0.75 1 98.25 185 HIS A N 1
ATOM 1458 C CA . HIS A 1 185 ? 7.301 -17.062 0.038 1 98.25 185 HIS A CA 1
ATOM 1459 C C . HIS A 1 185 ? 6.156 -17.312 -0.936 1 98.25 185 HIS A C 1
ATOM 1461 O O . HIS A 1 185 ? 6.383 -17.766 -2.062 1 98.25 185 HIS A O 1
ATOM 1467 N N . LEU A 1 186 ? 5.016 -17.016 -0.524 1 98.38 186 LEU A N 1
ATOM 1468 C CA . LEU A 1 186 ? 3.859 -17.219 -1.389 1 98.38 186 LEU A CA 1
ATOM 1469 C C . LEU A 1 186 ? 3.918 -16.297 -2.602 1 98.38 186 LEU A C 1
ATOM 1471 O O . LEU A 1 186 ? 3.512 -16.688 -3.701 1 98.38 186 LEU A O 1
ATOM 1475 N N . LEU A 1 187 ? 4.379 -15.055 -2.406 1 98.56 187 LEU A N 1
ATOM 1476 C CA . LEU A 1 187 ? 4.551 -14.141 -3.529 1 98.56 187 LEU A CA 1
ATOM 1477 C C . LEU A 1 187 ? 5.535 -14.703 -4.547 1 98.56 187 LEU A C 1
ATOM 1479 O O . LEU A 1 187 ? 5.254 -14.719 -5.746 1 98.56 187 LEU A O 1
ATOM 1483 N N . ALA A 1 188 ? 6.664 -15.195 -4.02 1 98.5 188 ALA A N 1
ATOM 1484 C CA . ALA A 1 188 ? 7.66 -15.781 -4.918 1 98.5 188 ALA A CA 1
ATOM 1485 C C . ALA A 1 188 ? 7.09 -16.984 -5.66 1 98.5 188 ALA A C 1
ATOM 1487 O O . ALA A 1 188 ? 7.258 -17.109 -6.875 1 98.5 188 ALA A O 1
ATOM 1488 N N . ASP A 1 189 ? 6.406 -17.859 -4.949 1 98.06 189 ASP A N 1
ATOM 1489 C CA . ASP A 1 189 ? 5.797 -19.031 -5.562 1 98.06 189 ASP A CA 1
ATOM 1490 C C . ASP A 1 189 ? 4.789 -18.625 -6.637 1 98.06 189 ASP A C 1
ATOM 1492 O O . ASP A 1 189 ? 4.766 -19.219 -7.719 1 98.06 189 ASP A O 1
ATOM 1496 N N . ALA A 1 190 ? 3.992 -17.672 -6.332 1 97.94 190 ALA A N 1
ATOM 1497 C CA . ALA A 1 190 ? 2.98 -17.219 -7.277 1 97.94 190 ALA A CA 1
ATOM 1498 C C . ALA A 1 190 ? 3.625 -16.703 -8.562 1 97.94 190 ALA A C 1
ATOM 1500 O O . ALA A 1 190 ? 3.174 -17.031 -9.664 1 97.94 190 ALA A O 1
ATOM 1501 N N . MET A 1 191 ? 4.664 -15.914 -8.422 1 97.88 191 MET A N 1
ATOM 1502 C CA . MET A 1 191 ? 5.328 -15.328 -9.586 1 97.88 191 MET A CA 1
ATOM 1503 C C . MET A 1 191 ? 5.992 -16.406 -10.438 1 97.88 191 MET A C 1
ATOM 1505 O O . MET A 1 191 ? 5.934 -16.375 -11.664 1 97.88 191 MET A O 1
ATOM 1509 N N . VAL A 1 192 ? 6.574 -17.375 -9.727 1 97.38 192 VAL A N 1
ATOM 1510 C CA . VAL A 1 192 ? 7.211 -18.469 -10.445 1 97.38 192 VAL A CA 1
ATOM 1511 C C . VAL A 1 192 ? 6.156 -19.281 -11.188 1 97.38 192 VAL A C 1
ATOM 1513 O O . VAL A 1 192 ? 6.328 -19.625 -12.359 1 97.38 192 VAL A O 1
ATOM 1516 N N . LEU A 1 193 ? 5.055 -19.594 -10.562 1 96.31 193 LEU A N 1
ATOM 1517 C CA . LEU A 1 193 ? 3.982 -20.375 -11.172 1 96.31 193 LEU A CA 1
ATOM 1518 C C . LEU A 1 193 ? 3.387 -19.625 -12.367 1 96.31 193 LEU A C 1
ATOM 1520 O O . LEU A 1 193 ? 3.16 -20.234 -13.422 1 96.31 193 LEU A O 1
ATOM 1524 N N . LEU A 1 194 ? 3.143 -18.344 -12.234 1 97.12 194 LEU A N 1
ATOM 1525 C CA . LEU A 1 194 ? 2.535 -17.562 -13.305 1 97.12 194 LEU A CA 1
ATOM 1526 C C . LEU A 1 194 ? 3.502 -17.406 -14.477 1 97.12 194 LEU A C 1
ATOM 1528 O O . LEU A 1 194 ? 3.094 -17.453 -15.641 1 97.12 194 LEU A O 1
ATOM 1532 N N . ALA A 1 195 ? 4.754 -17.203 -14.125 1 96.94 195 ALA A N 1
ATOM 1533 C CA . ALA A 1 195 ? 5.727 -16.859 -15.156 1 96.94 195 ALA A CA 1
ATOM 1534 C C . ALA A 1 195 ? 6.266 -18.109 -15.844 1 96.94 195 ALA A C 1
ATOM 1536 O O . ALA A 1 195 ? 6.492 -18.109 -17.062 1 96.94 195 ALA A O 1
ATOM 1537 N N . LEU A 1 196 ? 6.41 -19.25 -15.094 1 93.62 196 LEU A N 1
ATOM 1538 C CA . LEU A 1 196 ? 7.16 -20.391 -15.594 1 93.62 196 LEU A CA 1
ATOM 1539 C C . LEU A 1 196 ? 6.293 -21.641 -15.625 1 93.62 196 LEU A C 1
ATOM 1541 O O . LEU A 1 196 ? 6.707 -22.672 -16.156 1 93.62 196 LEU A O 1
ATOM 1545 N N . GLY A 1 197 ? 5.125 -21.734 -15 1 81.25 197 GLY A N 1
ATOM 1546 C CA . GLY A 1 197 ? 4.32 -22.938 -14.828 1 81.25 197 GLY A CA 1
ATOM 1547 C C . GLY A 1 197 ? 3.67 -23.406 -16.125 1 81.25 197 GLY A C 1
ATOM 1548 O O . GLY A 1 197 ? 3.209 -24.547 -16.203 1 81.25 197 GLY A O 1
ATOM 1549 N N . GLY A 1 198 ? 3.312 -22.688 -17.219 1 61.47 198 GLY A N 1
ATOM 1550 C CA . GLY A 1 198 ? 2.693 -23.203 -18.438 1 61.47 198 GLY A CA 1
ATOM 1551 C C . GLY A 1 198 ? 3.564 -24.203 -19.172 1 61.47 198 GLY A C 1
ATOM 1552 O O . GLY A 1 198 ? 3.127 -24.812 -20.141 1 61.47 198 GLY A O 1
ATOM 1553 N N . GLY A 1 199 ? 4.812 -24.297 -19.141 1 51.06 199 GLY A N 1
ATOM 1554 C CA . GLY A 1 199 ? 5.641 -25.078 -20.031 1 51.06 199 GLY A CA 1
ATOM 1555 C C . GLY A 1 199 ? 5.348 -26.578 -19.953 1 51.06 199 GLY A C 1
ATOM 1556 O O . GLY A 1 199 ? 5.746 -27.328 -20.844 1 51.06 199 GLY A O 1
ATOM 1557 N N . ALA A 1 200 ? 4.879 -27.281 -19 1 44.03 200 ALA A N 1
ATOM 1558 C CA . ALA A 1 200 ? 4.707 -28.719 -19.031 1 44.03 200 ALA A CA 1
ATOM 1559 C C . ALA A 1 200 ? 3.529 -29.109 -19.922 1 44.03 200 ALA A C 1
ATOM 1561 O O . ALA A 1 200 ? 3.428 -30.266 -20.359 1 44.03 200 ALA A O 1
ATOM 1562 N N . GLN A 1 201 ? 2.576 -28.234 -20.266 1 40.56 201 GLN A N 1
ATOM 1563 C CA . GLN A 1 201 ? 1.444 -28.812 -20.984 1 40.56 201 GLN A CA 1
ATOM 1564 C C . GLN A 1 201 ? 1.687 -28.812 -22.484 1 40.56 201 GLN A C 1
ATOM 1566 O O . GLN A 1 201 ? 0.927 -29.422 -23.25 1 40.56 201 GLN A O 1
ATOM 1571 N N . SER A 1 202 ? 2.49 -27.969 -23.016 1 39.91 202 SER A N 1
ATOM 1572 C CA . SER A 1 202 ? 2.488 -27.875 -24.469 1 39.91 202 SER A CA 1
ATOM 1573 C C . SER A 1 202 ? 3.168 -29.078 -25.109 1 39.91 202 SER A C 1
ATOM 1575 O O . SER A 1 202 ? 3.26 -29.172 -26.328 1 39.91 202 SER A O 1
ATOM 1577 N N . GLY A 1 203 ? 4.035 -29.781 -24.484 1 35.5 203 GLY A N 1
ATOM 1578 C CA . GLY A 1 203 ? 4.832 -30.688 -25.312 1 35.5 203 GLY A CA 1
ATOM 1579 C C . GLY A 1 203 ? 3.998 -31.703 -26.062 1 35.5 203 GLY A C 1
ATOM 1580 O O . GLY A 1 203 ? 4.52 -32.438 -26.906 1 35.5 203 GLY A O 1
ATOM 1581 N N . ALA A 1 204 ? 2.852 -32.188 -25.578 1 36.88 204 ALA A N 1
ATOM 1582 C CA . ALA A 1 204 ? 2.574 -33.531 -26.125 1 36.88 204 ALA A CA 1
ATOM 1583 C C . ALA A 1 204 ? 1.868 -33.438 -27.469 1 36.88 204 ALA A C 1
ATOM 1585 O O . ALA A 1 204 ? 1.688 -34.438 -28.156 1 36.88 204 ALA A O 1
ATOM 1586 N N . THR A 1 205 ? 1.157 -32.281 -27.891 1 35.28 205 THR A N 1
ATOM 1587 C CA . THR A 1 205 ? 0.183 -32.719 -28.875 1 35.28 205 THR A CA 1
ATOM 1588 C C . THR A 1 205 ? 0.735 -32.562 -30.297 1 35.28 205 THR A C 1
ATOM 1590 O O . THR A 1 205 ? -0.025 -32.531 -31.266 1 35.28 205 THR A O 1
ATOM 1593 N N . GLY A 1 206 ? 1.993 -32.375 -30.562 1 33.16 206 GLY A N 1
ATOM 1594 C CA . GLY A 1 206 ? 2.393 -32.156 -31.938 1 33.16 206 GLY A CA 1
ATOM 1595 C C . GLY A 1 206 ? 2.041 -33.312 -32.844 1 33.16 206 GLY A C 1
ATOM 1596 O O . GLY A 1 206 ? 2.754 -33.594 -33.812 1 33.16 206 GLY A O 1
ATOM 1597 N N . GLY A 1 207 ? 0.967 -34.062 -32.562 1 25.39 207 GLY A N 1
ATOM 1598 C CA . GLY A 1 207 ? 0.961 -35.188 -33.5 1 25.39 207 GLY A CA 1
ATOM 1599 C C . GLY A 1 207 ? 0.852 -34.781 -34.938 1 25.39 207 GLY A C 1
ATOM 1600 O O . GLY A 1 207 ? 0.55 -33.625 -35.25 1 25.39 207 GLY A O 1
ATOM 1601 N N . ALA A 1 208 ? 0.595 -35.75 -35.875 1 29.38 208 ALA A N 1
ATOM 1602 C CA . ALA A 1 208 ? 0.833 -36.344 -37.188 1 29.38 208 ALA A CA 1
ATOM 1603 C C . ALA A 1 208 ? -0.086 -35.75 -38.25 1 29.38 208 ALA A C 1
ATOM 1605 O O . ALA A 1 208 ? -0.251 -36.312 -39.344 1 29.38 208 ALA A O 1
ATOM 1606 N N . THR A 1 209 ? -0.603 -34.375 -38.094 1 24.83 209 THR A N 1
ATOM 1607 C CA . THR A 1 209 ? -1.627 -34.469 -39.125 1 24.83 209 THR A CA 1
ATOM 1608 C C . THR A 1 209 ? -1.006 -34.344 -40.531 1 24.83 209 THR A C 1
ATOM 1610 O O . THR A 1 209 ? -0.253 -33.406 -40.781 1 24.83 209 THR A O 1
ATOM 1613 N N . GLY A 1 210 ? -1.058 -35.375 -41.375 1 21.06 210 GLY A N 1
ATOM 1614 C CA . GLY A 1 210 ? -0.661 -35.719 -42.719 1 21.06 210 GLY A CA 1
ATOM 1615 C C . GLY A 1 210 ? -1.426 -34.969 -43.781 1 21.06 210 GLY A C 1
ATOM 1616 O O . GLY A 1 210 ? -1.141 -35.094 -44.969 1 21.06 210 GLY A O 1
ATOM 1617 N N . GLY A 1 211 ? -2.621 -34.281 -43.531 1 18.25 211 GLY A N 1
ATOM 1618 C CA . GLY A 1 211 ? -3.424 -34.688 -44.688 1 18.25 211 GLY A CA 1
ATOM 1619 C C . GLY A 1 211 ? -3.016 -33.969 -45.969 1 18.25 211 GLY A C 1
ATOM 1620 O O . GLY A 1 211 ? -2.48 -34.625 -46.875 1 18.25 211 GLY A O 1
ATOM 1621 N N . ALA A 1 212 ? -4.141 -33 -46.469 1 20.97 212 ALA A N 1
ATOM 1622 C CA . ALA A 1 212 ? -4.965 -33.156 -47.656 1 20.97 212 ALA A CA 1
ATOM 1623 C C . ALA A 1 212 ? -4.27 -32.594 -48.906 1 20.97 212 ALA A C 1
ATOM 1625 O O . ALA A 1 212 ? -3.365 -31.766 -48.781 1 20.97 212 ALA A O 1
ATOM 1626 N N . THR A 1 213 ? -5.152 -32.094 -49.875 1 19.3 213 THR A N 1
ATOM 1627 C CA . THR A 1 213 ? -5.621 -32.406 -51.219 1 19.3 213 THR A CA 1
ATOM 1628 C C . THR A 1 213 ? -5.062 -31.406 -52.219 1 19.3 213 THR A C 1
ATOM 1630 O O . THR A 1 213 ? -4.559 -30.344 -51.844 1 19.3 213 THR A O 1
ATOM 1633 N N . THR A 1 214 ? -6.105 -30.859 -53.156 1 19.08 214 THR A N 1
ATOM 1634 C CA . THR A 1 214 ? -6.383 -31 -54.594 1 19.08 214 THR A CA 1
ATOM 1635 C C . THR A 1 214 ? -5.871 -29.781 -55.375 1 19.08 214 THR A C 1
ATOM 1637 O O . THR A 1 214 ? -5.617 -28.734 -54.781 1 19.08 214 THR A O 1
ATOM 1640 N N . SER A 1 215 ? -6.426 -29.656 -56.719 1 16.97 215 SER A N 1
ATOM 1641 C CA . SER A 1 215 ? -6.105 -29.594 -58.125 1 16.97 215 SER A CA 1
ATOM 1642 C C . SER A 1 215 ? -6.324 -28.188 -58.688 1 16.97 215 SER A C 1
ATOM 1644 O O . SER A 1 215 ? -5.82 -27.859 -59.75 1 16.97 215 SER A O 1
ATOM 1646 N N . LYS A 1 216 ? -7.199 -27.281 -58.188 1 19.38 216 LYS A N 1
ATOM 1647 C CA . LYS A 1 216 ? -7.891 -26.812 -59.375 1 19.38 216 LYS A CA 1
ATOM 1648 C C . LYS A 1 216 ? -6.957 -25.984 -60.25 1 19.38 216 LYS A C 1
ATOM 1650 O O . LYS A 1 216 ? -6.133 -25.219 -59.75 1 19.38 216 LYS A O 1
ATOM 1655 N N . PRO A 1 217 ? -7.691 -25.609 -61.5 1 18.47 217 PRO A N 1
ATOM 1656 C CA . PRO A 1 217 ? -7.32 -25.5 -62.906 1 18.47 217 PRO A CA 1
ATOM 1657 C C . PRO A 1 217 ? -6.766 -24.125 -63.281 1 18.47 217 PRO A C 1
ATOM 1659 O O . PRO A 1 217 ? -6.895 -23.172 -62.5 1 18.47 217 PRO A O 1
ATOM 1662 N N . ALA A 1 218 ? -7.023 -23.844 -64.625 1 18.77 218 ALA A N 1
ATOM 1663 C CA . ALA A 1 218 ? -6.363 -23.406 -65.875 1 18.77 218 ALA A CA 1
ATOM 1664 C C . ALA A 1 218 ? -6.641 -21.938 -66.125 1 18.77 218 ALA A C 1
ATOM 1666 O O . ALA A 1 218 ? -5.895 -21.297 -66.875 1 18.77 218 ALA A O 1
ATOM 1667 N N . ALA A 1 219 ? -7.773 -21.281 -65.75 1 17.98 219 ALA A N 1
ATOM 1668 C CA . ALA A 1 219 ? -8.305 -20.625 -66.938 1 17.98 219 ALA A CA 1
ATOM 1669 C C . ALA A 1 219 ? -7.438 -19.422 -67.312 1 17.98 219 ALA A C 1
ATOM 1671 O O . ALA A 1 219 ? -6.844 -18.766 -66.438 1 17.98 219 ALA A O 1
ATOM 1672 N N . ALA A 1 220 ? -7.699 -19 -68.75 1 17.77 220 ALA A N 1
ATOM 1673 C CA . ALA A 1 220 ? -7.168 -18.469 -70 1 17.77 220 ALA A CA 1
ATOM 1674 C C . ALA A 1 220 ? -7.223 -16.938 -70 1 17.77 220 ALA A C 1
ATOM 1676 O O . ALA A 1 220 ? -6.387 -16.297 -70.625 1 17.77 220 ALA A O 1
ATOM 1677 N N . ALA A 1 221 ? -8.453 -16.344 -69.625 1 19.75 221 ALA A N 1
ATOM 1678 C CA . ALA A 1 221 ? -9 -15.547 -70.688 1 19.75 221 ALA A CA 1
ATOM 1679 C C . ALA A 1 221 ? -8.094 -14.352 -71 1 19.75 221 ALA A C 1
ATOM 1681 O O . ALA A 1 221 ? -7.371 -13.875 -70.125 1 19.75 221 ALA A O 1
ATOM 1682 N N . ARG A 1 222 ? -8.555 -13.656 -72.25 1 19.22 222 ARG A N 1
ATOM 1683 C CA . ARG A 1 222 ? -8.258 -13 -73.5 1 19.22 222 ARG A CA 1
ATOM 1684 C C . ARG A 1 222 ? -8.047 -11.5 -73.312 1 19.22 222 ARG A C 1
ATOM 1686 O O . ARG A 1 222 ? -8.664 -10.898 -72.438 1 19.22 222 ARG A O 1
ATOM 1693 N N . LYS A 1 223 ? -7.234 -10.938 -74.062 1 24.31 223 LYS A N 1
ATOM 1694 C CA . LYS A 1 223 ? -6.504 -9.703 -74.312 1 24.31 223 LYS A CA 1
ATOM 1695 C C . LYS A 1 223 ? -7.414 -8.641 -74.938 1 24.31 223 LYS A C 1
ATOM 1697 O O . LYS A 1 223 ? -6.961 -7.551 -75.25 1 24.31 223 LYS A O 1
ATOM 1702 N N . PRO A 1 224 ? -8.789 -8.586 -74.688 1 21.53 224 PRO A N 1
ATOM 1703 C CA . PRO A 1 224 ? -9.25 -7.895 -75.875 1 21.53 224 PRO A CA 1
ATOM 1704 C C . PRO A 1 224 ? -8.492 -6.59 -76.125 1 21.53 224 PRO A C 1
ATOM 1706 O O . PRO A 1 224 ? -7.934 -6.008 -75.25 1 21.53 224 PRO A O 1
ATOM 1709 N N . ARG A 1 225 ? -8.531 -6.176 -77.562 1 21.88 225 ARG A N 1
ATOM 1710 C CA . ARG A 1 225 ? -8.008 -5.371 -78.625 1 21.88 225 ARG A CA 1
ATOM 1711 C C . ARG A 1 225 ? -8.508 -3.934 -78.562 1 21.88 225 ARG A C 1
ATOM 1713 O O . ARG A 1 225 ? -8.188 -3.105 -79.438 1 21.88 225 ARG A O 1
ATOM 1720 N N . ARG A 1 226 ? -9.391 -3.648 -77.625 1 21 226 ARG A N 1
ATOM 1721 C CA . ARG A 1 226 ? -10.203 -2.623 -78.312 1 21 226 ARG A CA 1
ATOM 1722 C C . ARG A 1 226 ? -9.328 -1.563 -78.938 1 21 226 ARG A C 1
ATOM 1724 O O . ARG A 1 226 ? -8.242 -1.244 -78.438 1 21 226 ARG A O 1
ATOM 1731 N N . SER A 1 227 ? -10 -0.996 -79.875 1 20 227 SER A N 1
ATOM 1732 C CA . SER A 1 227 ? -10.172 -0.322 -81.188 1 20 227 SER A CA 1
ATOM 1733 C C . SER A 1 227 ? -9.508 1.051 -81.188 1 20 227 SER A C 1
ATOM 1735 O O . SER A 1 227 ? -9.133 1.562 -80.125 1 20 227 SER A O 1
ATOM 1737 N N . GLN A 1 228 ? -10.195 1.886 -82 1 19.8 228 GLN A N 1
ATOM 1738 C CA . GLN A 1 228 ? -10.094 2.615 -83.25 1 19.8 228 GLN A CA 1
ATOM 1739 C C . GLN A 1 228 ? -9.688 4.07 -83 1 19.8 228 GLN A C 1
ATOM 1741 O O . GLN A 1 228 ? -8.883 4.625 -83.75 1 19.8 228 GLN A O 1
ATOM 1746 N N . ALA A 1 229 ? -10.758 4.934 -82.625 1 21.52 229 ALA A N 1
ATOM 1747 C CA . ALA A 1 229 ? -11.086 6.039 -83.562 1 21.52 229 ALA A CA 1
ATOM 1748 C C . ALA A 1 229 ? -9.945 7.051 -83.625 1 21.52 229 ALA A C 1
ATOM 1750 O O . ALA A 1 229 ? -9.195 7.211 -82.625 1 21.52 229 ALA A O 1
ATOM 1751 N N . ARG A 1 230 ? -10.227 8.016 -84.75 1 23.14 230 ARG A N 1
ATOM 1752 C CA . ARG A 1 230 ? -9.938 9.164 -85.562 1 23.14 230 ARG A CA 1
ATOM 1753 C C . ARG A 1 230 ? -9.727 10.43 -84.75 1 23.14 230 ARG A C 1
ATOM 1755 O O . ARG A 1 230 ? -10.484 10.688 -83.812 1 23.14 230 ARG A O 1
ATOM 1762 N N . MET B 1 1 ? -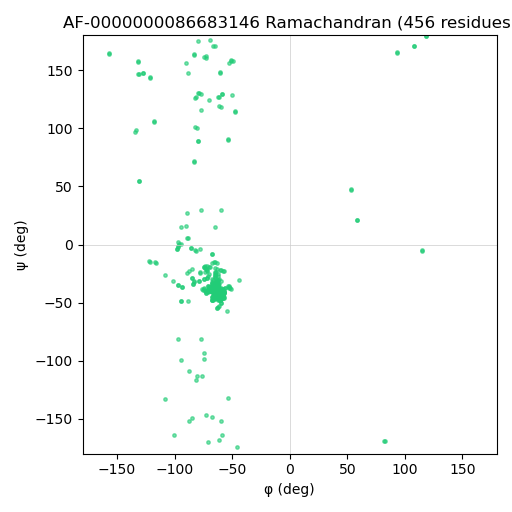32.844 28.266 4.984 1 43.53 1 MET B N 1
ATOM 1763 C CA . MET B 1 1 ? -31.688 27.453 5.398 1 43.53 1 MET B CA 1
ATOM 1764 C C . MET B 1 1 ? -32.156 26.234 6.191 1 43.53 1 MET B C 1
ATOM 1766 O O . MET B 1 1 ? -32.781 26.359 7.246 1 43.53 1 MET B O 1
ATOM 1770 N N . ALA B 1 2 ? -32.625 25.234 5.559 1 53.94 2 ALA B N 1
ATOM 1771 C CA . ALA B 1 2 ? -33.312 24.141 6.242 1 53.94 2 ALA B CA 1
ATOM 1772 C C . ALA B 1 2 ? -32.5 23.672 7.461 1 53.94 2 ALA B C 1
ATOM 1774 O O . ALA B 1 2 ? -31.266 23.625 7.422 1 53.94 2 ALA B O 1
ATOM 1775 N N . TYR B 1 3 ? -32.969 23.844 8.641 1 62.38 3 TYR B N 1
ATOM 1776 C CA . TYR B 1 3 ? -32.406 23.469 9.938 1 62.38 3 TYR B CA 1
ATOM 1777 C C . TYR B 1 3 ? -32.062 22 9.984 1 62.38 3 TYR B C 1
ATOM 1779 O O . TYR B 1 3 ? -32.938 21.125 9.875 1 62.38 3 TYR B O 1
ATOM 1787 N N . LEU B 1 4 ? -30.844 21.672 9.625 1 71.12 4 LEU B N 1
ATOM 1788 C CA . LEU B 1 4 ? -30.422 20.281 9.781 1 71.12 4 LEU B CA 1
ATOM 1789 C C . LEU B 1 4 ? -30.453 19.875 11.25 1 71.12 4 LEU B C 1
ATOM 1791 O O . LEU B 1 4 ? -30.109 20.656 12.133 1 71.12 4 LEU B O 1
ATOM 1795 N N . SER B 1 5 ? -31.141 18.781 11.492 1 83.31 5 SER B N 1
ATOM 1796 C CA . SER B 1 5 ? -31.031 18.219 12.828 1 83.31 5 SER B CA 1
ATOM 1797 C C . SER B 1 5 ? -29.562 18.047 13.234 1 83.31 5 SER B C 1
ATOM 1799 O O . SER B 1 5 ? -28.672 18.141 12.391 1 83.31 5 SER B O 1
ATOM 1801 N N . ALA B 1 6 ? -29.312 17.969 14.508 1 83.06 6 ALA B N 1
ATOM 1802 C CA . ALA B 1 6 ? -27.953 17.781 15.008 1 83.06 6 ALA B CA 1
ATOM 1803 C C . ALA B 1 6 ? -27.281 16.578 14.352 1 83.06 6 ALA B C 1
ATOM 1805 O O . ALA B 1 6 ? -26.109 16.625 13.992 1 83.06 6 ALA B O 1
ATOM 1806 N N . GLU B 1 7 ? -28.094 15.562 14.148 1 88.75 7 GLU B N 1
ATOM 1807 C CA . GLU B 1 7 ? -27.578 14.344 13.523 1 88.75 7 GLU B CA 1
ATOM 1808 C C . GLU B 1 7 ? -27.266 14.57 12.047 1 88.75 7 GLU B C 1
ATOM 1810 O O . GLU B 1 7 ? -26.266 14.078 11.539 1 88.75 7 GLU B O 1
ATOM 1815 N N . GLU B 1 8 ? -28.078 15.258 11.414 1 90.81 8 GLU B N 1
ATOM 1816 C CA . GLU B 1 8 ? -27.859 15.57 10 1 90.81 8 GLU B CA 1
ATOM 1817 C C . GLU B 1 8 ? -26.641 16.469 9.812 1 90.81 8 GLU B C 1
ATOM 1819 O O . GLU B 1 8 ? -25.875 16.297 8.859 1 90.81 8 GLU B O 1
ATOM 1824 N N . ARG B 1 9 ? -26.5 17.375 10.734 1 91.31 9 ARG B N 1
ATOM 1825 C CA . ARG B 1 9 ? -25.328 18.25 10.703 1 91.31 9 ARG B CA 1
ATOM 1826 C C . ARG B 1 9 ? -24.047 17.453 10.922 1 91.31 9 ARG B C 1
ATOM 1828 O O . ARG B 1 9 ? -23.062 17.641 10.203 1 91.31 9 ARG B O 1
ATOM 1835 N N . ARG B 1 10 ? -24.125 16.594 11.852 1 93.75 10 ARG B N 1
ATOM 1836 C CA . ARG B 1 10 ? -22.969 15.75 12.148 1 93.75 10 ARG B CA 1
ATOM 1837 C C . ARG B 1 10 ? -22.578 14.93 10.922 1 93.75 10 ARG B C 1
ATOM 1839 O O . ARG B 1 10 ? -21.391 14.875 10.562 1 93.75 10 ARG B O 1
ATOM 1846 N N . GLN B 1 11 ? -23.562 14.391 10.273 1 95.25 11 GLN B N 1
ATOM 1847 C CA . GLN B 1 11 ? -23.281 13.57 9.102 1 95.25 11 GLN B CA 1
ATOM 1848 C C . GLN B 1 11 ? -22.766 14.422 7.945 1 95.25 11 GLN B C 1
ATOM 1850 O O . GLN B 1 11 ? -21.875 13.992 7.211 1 95.25 11 GLN B O 1
ATOM 1855 N N . SER B 1 12 ? -23.281 15.555 7.82 1 95.56 12 SER B N 1
ATOM 1856 C CA . SER B 1 12 ? -22.828 16.438 6.754 1 95.56 12 SER B CA 1
ATOM 1857 C C . SER B 1 12 ? -21.359 16.797 6.926 1 95.56 12 SER B C 1
ATOM 1859 O O . SER B 1 12 ? -20.609 16.906 5.945 1 95.56 12 SER B O 1
ATOM 1861 N N . ILE B 1 13 ? -20.938 16.953 8.141 1 96.31 13 ILE B N 1
ATOM 1862 C CA . ILE B 1 13 ? -19.547 17.281 8.438 1 96.31 13 ILE B CA 1
ATOM 1863 C C . ILE B 1 13 ? -18.656 16.078 8.148 1 96.31 13 ILE B C 1
ATOM 1865 O O . ILE B 1 13 ? -17.562 16.219 7.578 1 96.31 13 ILE B O 1
ATOM 1869 N N . ILE B 1 14 ? -19.141 14.945 8.477 1 96.19 14 ILE B N 1
ATOM 1870 C CA . ILE B 1 14 ? -18.391 13.727 8.195 1 96.19 14 ILE B CA 1
ATOM 1871 C C . ILE B 1 14 ? -18.234 13.555 6.688 1 96.19 14 ILE B C 1
ATOM 1873 O O . ILE B 1 14 ? -17.125 13.273 6.207 1 96.19 14 ILE B O 1
ATOM 1877 N N . ASP B 1 15 ? -19.297 13.789 5.945 1 96.44 15 ASP B N 1
ATOM 1878 C CA . ASP B 1 15 ? -19.25 13.672 4.488 1 96.44 15 ASP B CA 1
ATOM 1879 C C . ASP B 1 15 ? -18.281 14.688 3.885 1 96.44 15 ASP B C 1
ATOM 1881 O O . ASP B 1 15 ? -17.547 14.359 2.955 1 96.44 15 ASP B O 1
ATOM 1885 N N . ALA B 1 16 ? -18.312 15.844 4.406 1 97.25 16 ALA B N 1
ATOM 1886 C CA . ALA B 1 16 ? -17.375 16.875 3.961 1 97.25 16 ALA B CA 1
ATOM 1887 C C . ALA B 1 16 ? -15.938 16.484 4.254 1 97.25 16 ALA B C 1
ATOM 1889 O O . ALA B 1 16 ? -15.047 16.703 3.424 1 97.25 16 ALA B O 1
ATOM 1890 N N . ALA B 1 17 ? -15.711 15.914 5.441 1 96.81 17 ALA B N 1
ATOM 1891 C CA . ALA B 1 17 ? -14.375 15.469 5.816 1 96.81 17 ALA B CA 1
ATOM 1892 C C . ALA B 1 17 ? -13.875 14.367 4.879 1 96.81 17 ALA B C 1
ATOM 1894 O O . ALA B 1 17 ? -12.719 14.391 4.449 1 96.81 17 ALA B O 1
ATOM 1895 N N . ILE B 1 18 ? -14.734 13.469 4.516 1 95.25 18 ILE B N 1
ATOM 1896 C CA . ILE B 1 18 ? -14.398 12.391 3.592 1 95.25 18 ILE B CA 1
ATOM 1897 C C . ILE B 1 18 ? -13.984 12.977 2.244 1 95.25 18 ILE B C 1
ATOM 1899 O O . ILE B 1 18 ? -12.969 12.578 1.673 1 95.25 18 ILE B O 1
ATOM 1903 N N . GLU B 1 19 ? -14.742 13.93 1.815 1 95.62 19 GLU B N 1
ATOM 1904 C CA . GLU B 1 19 ? -14.453 14.562 0.532 1 95.62 19 GLU B CA 1
ATOM 1905 C C . GLU B 1 19 ? -13.109 15.297 0.565 1 95.62 19 GLU B C 1
ATOM 1907 O O . GLU B 1 19 ? -12.297 15.148 -0.348 1 95.62 19 GLU B O 1
ATOM 1912 N N . VAL B 1 20 ? -12.859 16.016 1.624 1 95.94 20 VAL B N 1
ATOM 1913 C CA . VAL B 1 20 ? -11.633 16.797 1.75 1 95.94 20 VAL B CA 1
ATOM 1914 C C . VAL B 1 20 ? -10.43 15.852 1.82 1 95.94 20 VAL B C 1
ATOM 1916 O O . VAL B 1 20 ? -9.438 16.047 1.114 1 95.94 20 VAL B O 1
ATOM 1919 N N . ILE B 1 21 ? -10.523 14.805 2.576 1 93.88 21 ILE B N 1
ATOM 1920 C CA . ILE B 1 21 ? -9.398 13.891 2.748 1 93.88 21 ILE B CA 1
ATOM 1921 C C . ILE B 1 21 ? -9.156 13.117 1.45 1 93.88 21 ILE B C 1
ATOM 1923 O O . ILE B 1 21 ? -8.016 12.906 1.051 1 93.88 21 ILE B O 1
ATOM 1927 N N . ALA B 1 22 ? -10.219 12.773 0.815 1 92.44 22 ALA B N 1
ATOM 1928 C CA . ALA B 1 22 ? -10.102 12.031 -0.436 1 92.44 22 ALA B CA 1
ATOM 1929 C C . ALA B 1 22 ? -9.445 12.875 -1.521 1 92.44 22 ALA B C 1
ATOM 1931 O O . ALA B 1 22 ? -8.68 12.359 -2.338 1 92.44 22 ALA B O 1
ATOM 1932 N N . THR B 1 23 ? -9.695 14.148 -1.514 1 92.06 23 THR B N 1
ATOM 1933 C CA . THR B 1 23 ? -9.25 15 -2.613 1 92.06 23 THR B CA 1
ATOM 1934 C C . THR B 1 23 ? -7.938 15.695 -2.264 1 92.06 23 THR B C 1
ATOM 1936 O O . THR B 1 23 ? -7.055 15.828 -3.113 1 92.06 23 THR B O 1
ATOM 1939 N N . GLU B 1 24 ? -7.812 16.031 -0.947 1 91.81 24 GLU B N 1
ATOM 1940 C CA . GLU B 1 24 ? -6.691 16.891 -0.592 1 91.81 24 GLU B CA 1
ATOM 1941 C C . GLU B 1 24 ? -5.727 16.188 0.355 1 91.81 24 GLU B C 1
ATOM 1943 O O . GLU B 1 24 ? -4.594 16.641 0.548 1 91.81 24 GLU B O 1
ATOM 1948 N N . GLY B 1 25 ? -6.164 15.102 0.929 1 90.75 25 GLY B N 1
ATOM 1949 C CA . GLY B 1 25 ? -5.312 14.383 1.859 1 90.75 25 GLY B CA 1
ATOM 1950 C C . GLY B 1 25 ? -5.523 14.789 3.305 1 90.75 25 GLY B C 1
ATOM 1951 O O . GLY B 1 25 ? -6.113 15.836 3.578 1 90.75 25 GLY B O 1
ATOM 1952 N N . LEU B 1 26 ? -5.012 13.961 4.203 1 89.12 26 LEU B N 1
ATOM 1953 C CA . LEU B 1 26 ? -5.211 14.156 5.633 1 89.12 26 LEU B CA 1
ATOM 1954 C C . LEU B 1 26 ? -4.492 15.406 6.117 1 89.12 26 LEU B C 1
ATOM 1956 O O . LEU B 1 26 ? -4.992 16.109 6.996 1 89.12 26 LEU B O 1
ATOM 1960 N N . GLN B 1 27 ? -3.418 15.703 5.523 1 83.75 27 GLN B N 1
ATOM 1961 C CA . GLN B 1 27 ? -2.613 16.844 5.941 1 83.75 27 GLN B CA 1
ATOM 1962 C C . GLN B 1 27 ? -3.379 18.156 5.758 1 83.75 27 GLN B C 1
ATOM 1964 O O . GLN B 1 27 ? -3.248 19.062 6.57 1 83.75 27 GLN B O 1
ATOM 1969 N N . LYS B 1 28 ? -4.164 18.219 4.828 1 88.69 28 LYS B N 1
ATOM 1970 C CA . LYS B 1 28 ? -4.871 19.453 4.496 1 88.69 28 LYS B CA 1
ATOM 1971 C C . LYS B 1 28 ? -6.281 19.453 5.078 1 88.69 28 LYS B C 1
ATOM 1973 O O . LYS B 1 28 ? -7.004 20.453 4.977 1 88.69 28 LYS B O 1
ATOM 1978 N N . ALA B 1 29 ? -6.625 18.391 5.664 1 92.25 29 ALA B N 1
ATOM 1979 C CA . ALA B 1 29 ? -7.965 18.281 6.23 1 92.25 29 ALA B CA 1
ATOM 1980 C C . ALA B 1 29 ? -8.039 18.922 7.609 1 92.25 29 ALA B C 1
ATOM 1982 O O . ALA B 1 29 ? -8.266 18.25 8.609 1 92.25 29 ALA B O 1
ATOM 1983 N N . THR B 1 30 ? -7.988 20.266 7.59 1 92.19 30 THR B N 1
ATOM 1984 C CA . THR B 1 30 ? -8.125 21.016 8.828 1 92.19 30 THR B CA 1
ATOM 1985 C C . THR B 1 30 ? -9.594 21.203 9.195 1 92.19 30 THR B C 1
ATOM 1987 O O . THR B 1 30 ? -10.477 21.031 8.344 1 92.19 30 THR B O 1
ATOM 1990 N N . THR B 1 31 ? -9.781 21.547 10.453 1 94.38 31 THR B N 1
ATOM 1991 C CA . THR B 1 31 ? -11.141 21.812 10.891 1 94.38 31 THR B CA 1
ATOM 1992 C C . THR B 1 31 ? -11.758 22.969 10.086 1 94.38 31 THR B C 1
ATOM 1994 O O . THR B 1 31 ? -12.922 22.906 9.695 1 94.38 31 THR B O 1
ATOM 1997 N N . ARG B 1 32 ? -10.992 23.938 9.781 1 95.62 32 ARG B N 1
ATOM 1998 C CA . ARG B 1 32 ? -11.461 25.078 9.008 1 95.62 32 ARG B CA 1
ATOM 1999 C C . ARG B 1 32 ? -11.836 24.656 7.59 1 95.62 32 ARG B C 1
ATOM 2001 O O . ARG B 1 32 ? -12.898 25.031 7.086 1 95.62 32 ARG B O 1
ATOM 2008 N N . ARG B 1 33 ? -11.031 23.891 6.957 1 96.25 33 ARG B N 1
ATOM 2009 C CA . ARG B 1 33 ? -11.273 23.453 5.586 1 96.25 33 ARG B CA 1
ATOM 2010 C C . ARG B 1 33 ? -12.508 22.562 5.508 1 96.25 33 ARG B C 1
ATOM 2012 O O . ARG B 1 33 ? -13.297 22.656 4.566 1 96.25 33 ARG B O 1
ATOM 2019 N N . ILE B 1 34 ? -12.633 21.672 6.48 1 97.12 34 ILE B N 1
ATOM 2020 C CA . ILE B 1 34 ? -13.773 20.75 6.531 1 97.12 34 ILE B CA 1
ATOM 2021 C C . ILE B 1 34 ? -15.062 21.547 6.746 1 97.12 34 ILE B C 1
ATOM 2023 O O . ILE B 1 34 ? -16.078 21.281 6.098 1 97.12 34 ILE B O 1
ATOM 2027 N N . ALA B 1 35 ? -14.992 22.547 7.637 1 96.69 35 ALA B N 1
ATOM 2028 C CA . ALA B 1 35 ? -16.141 23.406 7.863 1 96.69 35 ALA B CA 1
ATOM 2029 C C . ALA B 1 35 ? -16.562 24.141 6.582 1 96.69 35 ALA B C 1
ATOM 2031 O O . ALA B 1 35 ? -17.75 24.203 6.258 1 96.69 35 ALA B O 1
ATOM 2032 N N . GLN B 1 36 ? -15.562 24.594 5.867 1 97.31 36 GLN B N 1
ATOM 2033 C CA . GLN B 1 36 ? -15.805 25.281 4.598 1 97.31 36 GLN B CA 1
ATOM 2034 C C . GLN B 1 36 ? -16.469 24.344 3.596 1 97.31 36 GLN B C 1
ATOM 2036 O O . GLN B 1 36 ? -17.453 24.703 2.949 1 97.31 36 GLN B O 1
ATOM 2041 N N . GLN B 1 37 ? -16 23.156 3.52 1 97 37 GLN B N 1
ATOM 2042 C CA . GLN B 1 37 ? -16.562 22.156 2.607 1 97 37 GLN B CA 1
ATOM 2043 C C . GLN B 1 37 ? -18 21.812 2.99 1 97 37 GLN B C 1
ATOM 2045 O O . GLN B 1 37 ? -18.828 21.547 2.119 1 97 37 GLN B O 1
ATOM 2050 N N . ALA B 1 38 ? -18.25 21.781 4.281 1 96.5 38 ALA B N 1
ATOM 2051 C CA . ALA B 1 38 ? -19.578 21.422 4.793 1 96.5 38 ALA B CA 1
ATOM 2052 C C . ALA B 1 38 ? -20.516 22.625 4.766 1 96.5 38 ALA B C 1
ATOM 2054 O O . ALA B 1 38 ? -21.688 22.516 5.121 1 96.5 38 ALA B O 1
ATOM 2055 N N . ASP B 1 39 ? -19.969 23.734 4.406 1 96.06 39 ASP B N 1
ATOM 2056 C CA . ASP B 1 39 ? -20.719 25 4.473 1 96.06 39 ASP B CA 1
ATOM 2057 C C . ASP B 1 39 ? -21.312 25.203 5.863 1 96.06 39 ASP B C 1
ATOM 2059 O O . ASP B 1 39 ? -22.516 25.453 6 1 96.06 39 ASP B O 1
ATOM 2063 N N . ALA B 1 40 ? -20.516 25.016 6.82 1 95.06 40 ALA B N 1
ATOM 2064 C CA . ALA B 1 40 ? -20.891 25.172 8.219 1 95.06 40 ALA B CA 1
ATOM 2065 C C . ALA B 1 40 ? -19.906 26.109 8.945 1 95.06 40 ALA B C 1
ATOM 2067 O O . ALA B 1 40 ? -18.75 26.219 8.555 1 95.06 40 ALA B O 1
ATOM 2068 N N . PRO B 1 41 ? -20.516 26.828 9.938 1 93.81 41 PRO B N 1
ATOM 2069 C CA . PRO B 1 41 ? -19.578 27.578 10.781 1 93.81 41 PRO B CA 1
ATOM 2070 C C . PRO B 1 41 ? -18.578 26.672 11.5 1 93.81 41 PRO B C 1
ATOM 2072 O O . PRO B 1 41 ? -18.906 25.531 11.828 1 93.81 41 PRO B O 1
ATOM 2075 N N . LEU B 1 42 ? -17.359 27.219 11.695 1 94.12 42 LEU B N 1
ATOM 2076 C CA . LEU B 1 42 ? -16.312 26.484 12.383 1 94.12 42 LEU B CA 1
ATOM 2077 C C . LEU B 1 42 ? -16.797 25.969 13.734 1 94.12 42 LEU B C 1
ATOM 2079 O O . LEU B 1 42 ? -16.469 24.859 14.148 1 94.12 42 LEU B O 1
ATOM 2083 N N . GLY B 1 43 ? -17.641 26.766 14.406 1 93 43 GLY B N 1
ATOM 2084 C CA . GLY B 1 43 ? -18.188 26.422 15.711 1 93 43 GLY B CA 1
ATOM 2085 C C . GLY B 1 43 ? -19.047 25.156 15.68 1 93 43 GLY B C 1
ATOM 2086 O O . GLY B 1 43 ? -19.094 24.422 16.672 1 93 43 GLY B O 1
ATOM 2087 N N . ALA B 1 44 ? -19.672 24.891 14.641 1 92.44 44 ALA B N 1
ATOM 2088 C CA . ALA B 1 44 ? -20.516 23.688 14.484 1 92.44 44 ALA B CA 1
ATOM 2089 C C . ALA B 1 44 ? -19.688 22.422 14.617 1 92.44 44 ALA B C 1
ATOM 2091 O O . ALA B 1 44 ? -20.156 21.422 15.164 1 92.44 44 ALA B O 1
ATOM 2092 N N . LEU B 1 45 ? -18.453 22.391 14.117 1 93.81 45 LEU B N 1
ATOM 2093 C CA . LEU B 1 45 ? -17.578 21.219 14.25 1 93.81 45 LEU B CA 1
ATOM 2094 C C . LEU B 1 45 ? -17.25 20.953 15.711 1 93.81 45 LEU B C 1
ATOM 2096 O O . LEU B 1 45 ? -17.297 19.812 16.172 1 93.81 45 LEU B O 1
ATOM 2100 N N . HIS B 1 46 ? -17.047 22.016 16.422 1 92.5 46 HIS B N 1
ATOM 2101 C CA . HIS B 1 46 ? -16.688 21.875 17.828 1 92.5 46 HIS B CA 1
ATOM 2102 C C . HIS B 1 46 ? -17.859 21.406 18.656 1 92.5 46 HIS B C 1
ATOM 2104 O O . HIS B 1 46 ? -17.688 20.766 19.688 1 92.5 46 HIS B O 1
ATOM 2110 N N . TYR B 1 47 ? -19 21.766 18.188 1 92.38 47 TYR B N 1
ATOM 2111 C CA . TYR B 1 47 ? -20.203 21.297 18.844 1 92.38 47 TYR B CA 1
ATOM 2112 C C . TYR B 1 47 ? -20.469 19.828 18.547 1 92.38 47 TYR B C 1
ATOM 2114 O O . TYR B 1 47 ? -20.859 19.078 19.438 1 92.38 47 TYR B O 1
ATOM 2122 N N . CYS B 1 48 ? -20.203 19.453 17.391 1 94.38 48 CYS B N 1
ATOM 2123 C CA . CYS B 1 48 ? -20.547 18.125 16.922 1 94.38 48 CYS B CA 1
ATOM 2124 C C . CYS B 1 48 ? -19.5 17.109 17.344 1 94.38 48 CYS B C 1
ATOM 2126 O O . CYS B 1 48 ? -19.797 15.922 17.516 1 94.38 48 CYS B O 1
ATOM 2128 N N . PHE B 1 49 ? -18.266 17.531 17.438 1 95.56 49 PHE B N 1
ATOM 2129 C CA . PHE B 1 49 ? -17.172 16.609 17.703 1 95.56 49 PHE B CA 1
ATOM 2130 C C . PHE B 1 49 ? -16.297 17.141 18.828 1 95.56 49 PHE B C 1
ATOM 2132 O O . PHE B 1 49 ? -16.047 18.344 18.922 1 95.56 49 PHE B O 1
ATOM 2139 N N . ARG B 1 50 ? -15.773 16.234 19.578 1 93.38 50 ARG B N 1
ATOM 2140 C CA . ARG B 1 50 ? -14.945 16.578 20.734 1 93.38 50 ARG B CA 1
ATOM 2141 C C . ARG B 1 50 ? -13.531 16.953 20.297 1 93.38 50 ARG B C 1
ATOM 2143 O O . ARG B 1 50 ? -12.844 17.719 20.984 1 93.38 50 ARG B O 1
ATOM 2150 N N . SER B 1 51 ? -13.094 16.312 19.188 1 92.62 51 SER B N 1
ATOM 2151 C CA . SER B 1 51 ? -11.742 16.547 18.672 1 92.62 51 SER B CA 1
ATOM 2152 C C . SER B 1 51 ? -11.641 16.203 17.203 1 92.62 51 SER B C 1
ATOM 2154 O O . SER B 1 51 ? -12.508 15.523 16.656 1 92.62 51 SER B O 1
ATOM 2156 N N . LYS B 1 52 ? -10.609 16.672 16.625 1 89.88 52 LYS B N 1
ATOM 2157 C CA . LYS B 1 52 ? -10.32 16.312 15.234 1 89.88 52 LYS B CA 1
ATOM 2158 C C . LYS B 1 52 ? -10.102 14.805 15.086 1 89.88 52 LYS B C 1
ATOM 2160 O O . LYS B 1 52 ? -10.5 14.203 14.086 1 89.88 52 LYS B O 1
ATOM 2165 N N . GLU B 1 53 ? -9.539 14.211 16.094 1 89.5 53 GLU B N 1
ATOM 2166 C CA . GLU B 1 53 ? -9.258 12.781 16.094 1 89.5 53 GLU B CA 1
ATOM 2167 C C . GLU B 1 53 ? -10.555 11.969 16.062 1 89.5 53 GLU B C 1
ATOM 2169 O O . GLU B 1 53 ? -10.641 10.961 15.352 1 89.5 53 GLU B O 1
ATOM 2174 N N . GLU B 1 54 ? -11.445 12.438 16.781 1 93.88 54 GLU B N 1
ATOM 2175 C CA . GLU B 1 54 ? -12.742 11.766 16.75 1 93.88 54 GLU B CA 1
ATOM 2176 C C . GLU B 1 54 ? -13.344 11.797 15.344 1 93.88 54 GLU B C 1
ATOM 2178 O O . GLU B 1 54 ? -13.844 10.789 14.852 1 93.88 54 GLU B O 1
ATOM 2183 N N . LEU B 1 55 ? -13.312 12.984 14.727 1 93.88 55 LEU B N 1
ATOM 2184 C CA . LEU B 1 55 ? -13.82 13.141 13.375 1 93.88 55 LEU B CA 1
ATOM 2185 C C . LEU B 1 55 ? -13.078 12.227 12.406 1 93.88 55 LEU B C 1
ATOM 2187 O O . LEU B 1 55 ? -13.703 11.547 11.586 1 93.88 55 LEU B O 1
ATOM 2191 N N . ILE B 1 56 ? -11.797 12.109 12.531 1 90.75 56 ILE B N 1
ATOM 2192 C CA . ILE B 1 56 ? -10.953 11.305 11.656 1 90.75 56 ILE B CA 1
ATOM 2193 C C . ILE B 1 56 ? -11.289 9.828 11.812 1 90.75 56 ILE B C 1
ATOM 2195 O O . ILE B 1 56 ? -11.383 9.094 10.828 1 90.75 56 ILE B O 1
ATOM 2199 N N . HIS B 1 57 ? -11.523 9.414 12.992 1 91.06 57 HIS B N 1
ATOM 2200 C CA . HIS B 1 57 ? -11.914 8.031 13.258 1 91.06 57 HIS B CA 1
ATOM 2201 C C . HIS B 1 57 ? -13.242 7.699 12.586 1 91.06 57 HIS B C 1
ATOM 2203 O O . HIS B 1 57 ? -13.398 6.625 12 1 91.06 57 HIS B O 1
ATOM 2209 N N . LEU B 1 58 ? -14.102 8.648 12.633 1 93.38 58 LEU B N 1
ATOM 2210 C CA . LEU B 1 58 ? -15.414 8.422 12.039 1 93.38 58 LEU B CA 1
ATOM 2211 C C . LEU B 1 58 ? -15.328 8.383 10.516 1 93.38 58 LEU B C 1
ATOM 2213 O O . LEU B 1 58 ? -16.031 7.613 9.867 1 93.38 58 LEU B O 1
ATOM 2217 N N . VAL B 1 59 ? -14.469 9.18 9.977 1 93.31 59 VAL B N 1
ATOM 2218 C CA . VAL B 1 59 ? -14.219 9.156 8.531 1 93.31 59 VAL B CA 1
ATOM 2219 C C . VAL B 1 59 ? -13.68 7.789 8.125 1 93.31 59 VAL B C 1
ATOM 2221 O O . VAL B 1 59 ? -14.141 7.199 7.141 1 93.31 59 VAL B O 1
ATOM 2224 N N . ALA B 1 60 ? -12.75 7.262 8.883 1 92.88 60 ALA B N 1
ATOM 2225 C CA . ALA B 1 60 ? -12.195 5.938 8.617 1 92.88 60 ALA B CA 1
ATOM 2226 C C . ALA B 1 60 ? -13.273 4.863 8.68 1 92.88 60 ALA B C 1
ATOM 2228 O O . ALA B 1 60 ? -13.344 3.99 7.812 1 92.88 60 ALA B O 1
ATOM 2229 N N . GLU B 1 61 ? -14.094 4.984 9.664 1 93.56 61 GLU B N 1
ATOM 2230 C CA . GLU B 1 61 ? -15.148 3.998 9.875 1 93.56 61 GLU B CA 1
ATOM 2231 C C . GLU B 1 61 ? -16.156 4.023 8.734 1 93.56 61 GLU B C 1
ATOM 2233 O 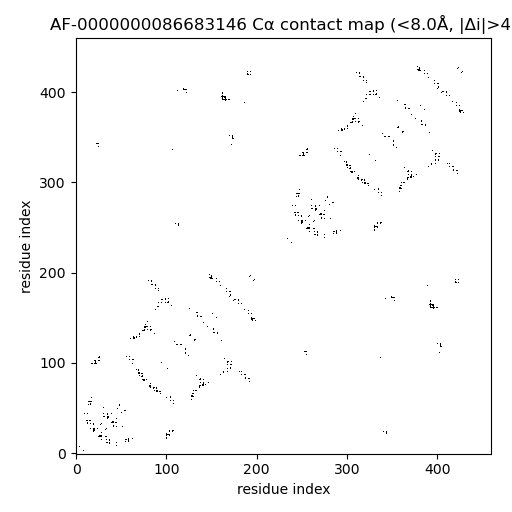O . GLU B 1 61 ? -16.531 2.973 8.203 1 93.56 61 GLU B O 1
ATOM 2238 N N . GLN B 1 62 ? -16.562 5.156 8.367 1 94.19 62 GLN B N 1
ATOM 2239 C CA . GLN B 1 62 ? -17.578 5.262 7.312 1 94.19 62 GLN B CA 1
ATOM 2240 C C . GLN B 1 62 ? -16.984 4.934 5.949 1 94.19 62 GLN B C 1
ATOM 2242 O O . GLN B 1 62 ? -17.641 4.328 5.105 1 94.19 62 GLN B O 1
ATOM 2247 N N . GLY B 1 63 ? -15.75 5.402 5.719 1 94 63 GLY B N 1
ATOM 2248 C CA . GLY B 1 63 ? -15.07 4.984 4.504 1 94 63 GLY B CA 1
ATOM 2249 C C . GLY B 1 63 ? -14.93 3.48 4.387 1 94 63 GLY B C 1
ATOM 2250 O O . GLY B 1 63 ? -15.188 2.906 3.328 1 94 63 GLY B O 1
ATOM 2251 N N . ALA B 1 64 ? -14.617 2.857 5.496 1 93.88 64 ALA B N 1
ATOM 2252 C CA . ALA B 1 64 ? -14.5 1.402 5.551 1 93.88 64 ALA B CA 1
ATOM 2253 C C . ALA B 1 64 ? -15.844 0.732 5.273 1 93.88 64 ALA B C 1
ATOM 2255 O O . ALA B 1 64 ? -15.906 -0.28 4.574 1 93.88 64 ALA B O 1
ATOM 2256 N N . ALA B 1 65 ? -16.844 1.315 5.816 1 94.62 65 ALA B N 1
ATOM 2257 C CA . ALA B 1 65 ? -18.188 0.772 5.609 1 94.62 65 ALA B CA 1
ATOM 2258 C C . ALA B 1 65 ? -18.562 0.812 4.133 1 94.62 65 ALA B C 1
ATOM 2260 O O . ALA B 1 65 ? -19.188 -0.12 3.623 1 94.62 65 ALA B O 1
ATOM 2261 N N . ARG B 1 66 ? -18.219 1.846 3.475 1 94.44 66 ARG B N 1
ATOM 2262 C CA . ARG B 1 66 ? -18.484 1.956 2.043 1 94.44 66 ARG B CA 1
ATOM 2263 C C . ARG B 1 66 ? -17.703 0.898 1.261 1 94.44 66 ARG B C 1
ATOM 2265 O O . ARG B 1 66 ? -18.25 0.283 0.34 1 94.44 66 ARG B O 1
ATOM 2272 N N . LEU B 1 67 ? -16.5 0.689 1.639 1 95.62 67 LEU B N 1
ATOM 2273 C CA . LEU B 1 67 ? -15.68 -0.318 0.986 1 95.62 67 LEU B CA 1
ATOM 2274 C C . LEU B 1 67 ? -16.281 -1.71 1.157 1 95.62 67 LEU B C 1
ATOM 2276 O O . LEU B 1 67 ? -16.266 -2.516 0.224 1 95.62 67 LEU B O 1
ATOM 2280 N N . ARG B 1 68 ? -16.875 -1.958 2.244 1 96.06 68 ARG B N 1
ATOM 2281 C CA . ARG B 1 68 ? -17.438 -3.27 2.551 1 96.06 68 ARG B CA 1
ATOM 2282 C C . ARG B 1 68 ? -18.578 -3.611 1.602 1 96.06 68 ARG B C 1
ATOM 2284 O O . ARG B 1 68 ? -18.797 -4.781 1.279 1 96.06 68 ARG B O 1
ATOM 2291 N N . THR B 1 69 ? -19.203 -2.596 1.144 1 95.75 69 THR B N 1
ATOM 2292 C CA . THR B 1 69 ? -20.344 -2.832 0.258 1 95.75 69 THR B CA 1
ATOM 2293 C C . THR B 1 69 ? -19.875 -3.389 -1.083 1 95.75 69 THR B C 1
ATOM 2295 O O . THR B 1 69 ? -20.672 -3.928 -1.851 1 95.75 69 THR B O 1
ATOM 2298 N N . ALA B 1 70 ? -18.641 -3.217 -1.398 1 94.62 70 ALA B N 1
ATOM 2299 C CA . ALA B 1 70 ? -18.078 -3.744 -2.641 1 94.62 70 ALA B CA 1
ATOM 2300 C C . ALA B 1 70 ? -18.219 -5.262 -2.709 1 94.62 70 ALA B C 1
ATOM 2302 O O . ALA B 1 70 ? -18.266 -5.84 -3.797 1 94.62 70 ALA B O 1
ATOM 2303 N N . PHE B 1 71 ? -18.375 -5.938 -1.552 1 96.12 71 PHE B N 1
ATOM 2304 C CA . PHE B 1 71 ? -18.359 -7.395 -1.496 1 96.12 71 PHE B CA 1
ATOM 2305 C C . PHE B 1 71 ? -19.781 -7.957 -1.5 1 96.12 71 PHE B C 1
ATOM 2307 O O . PHE B 1 71 ? -19.969 -9.172 -1.455 1 96.12 71 PHE B O 1
ATOM 2314 N N . ASP B 1 72 ? -20.781 -7.129 -1.515 1 94.44 72 ASP B N 1
ATOM 2315 C CA . ASP B 1 72 ? -22.172 -7.562 -1.45 1 94.44 72 ASP B CA 1
ATOM 2316 C C . ASP B 1 72 ? -22.5 -8.531 -2.586 1 94.44 72 ASP B C 1
ATOM 2318 O O . ASP B 1 72 ? -23.344 -9.406 -2.436 1 94.44 72 ASP B O 1
ATOM 2322 N N . GLY B 1 73 ? -21.828 -8.555 -3.627 1 94.69 73 GLY B N 1
ATOM 2323 C CA . GLY B 1 73 ? -22.125 -9.391 -4.777 1 94.69 73 GLY B CA 1
ATOM 2324 C C . GLY B 1 73 ? -21.344 -10.688 -4.805 1 94.69 73 GLY B C 1
ATOM 2325 O O . GLY B 1 73 ? -21.547 -11.523 -5.691 1 94.69 73 GLY B O 1
ATOM 2326 N N . VAL B 1 74 ? -20.531 -10.938 -3.85 1 97.75 74 VAL B N 1
ATOM 2327 C CA . VAL B 1 74 ? -19.75 -12.164 -3.805 1 97.75 74 VAL B CA 1
ATOM 2328 C C . VAL B 1 74 ? -20.609 -13.305 -3.248 1 97.75 74 VAL B C 1
ATOM 2330 O O . VAL B 1 74 ? -21.203 -13.172 -2.178 1 97.75 74 VAL B O 1
ATOM 2333 N N . ASP B 1 75 ? -20.672 -14.383 -3.957 1 97.56 75 ASP B N 1
ATOM 2334 C CA . ASP B 1 75 ? -21.5 -15.523 -3.578 1 97.56 75 ASP B CA 1
ATOM 2335 C C . ASP B 1 75 ? -20.641 -16.766 -3.332 1 97.56 75 ASP B C 1
ATOM 2337 O O . ASP B 1 75 ? -20.25 -17.453 -4.277 1 97.56 75 ASP B O 1
ATOM 2341 N N . PRO B 1 76 ? -20.5 -17.109 -2.1 1 97.31 76 PRO B N 1
ATOM 2342 C CA . PRO B 1 76 ? -19.672 -18.266 -1.778 1 97.31 76 PRO B CA 1
ATOM 2343 C C . PRO B 1 76 ? -20.25 -19.578 -2.318 1 97.31 76 PRO B C 1
ATOM 2345 O O . PRO B 1 76 ? -19.531 -20.578 -2.43 1 97.31 76 PRO B O 1
ATOM 2348 N N . ALA B 1 77 ? -21.484 -19.609 -2.609 1 97.31 77 ALA B N 1
ATOM 2349 C CA . ALA B 1 77 ? -22.125 -20.828 -3.096 1 97.31 77 ALA B CA 1
ATOM 2350 C C . ALA B 1 77 ? -21.578 -21.219 -4.465 1 97.31 77 ALA B C 1
ATOM 2352 O O . ALA B 1 77 ? -21.766 -22.359 -4.906 1 97.31 77 ALA B O 1
ATOM 2353 N N . LEU B 1 78 ? -20.906 -20.359 -5.125 1 97.69 78 LEU B N 1
ATOM 2354 C CA . LEU B 1 78 ? -20.375 -20.609 -6.461 1 97.69 78 LEU B CA 1
ATOM 2355 C C . LEU B 1 78 ? -19.016 -21.297 -6.379 1 97.69 78 LEU B C 1
ATOM 2357 O O . LEU B 1 78 ? -18.422 -21.625 -7.41 1 97.69 78 LEU B O 1
ATOM 2361 N N . GLY B 1 79 ? -18.469 -21.531 -5.203 1 97.5 79 GLY B N 1
ATOM 2362 C CA . GLY B 1 79 ? -17.234 -22.297 -5.023 1 97.5 79 GLY B CA 1
ATOM 2363 C C . GLY B 1 79 ? -16.062 -21.422 -4.645 1 97.5 79 GLY B C 1
ATOM 2364 O O . GLY B 1 79 ? -16.141 -20.188 -4.719 1 97.5 79 GLY B O 1
ATOM 2365 N N . VAL B 1 80 ? -14.984 -22.062 -4.285 1 97.81 80 VAL B N 1
ATOM 2366 C CA . VAL B 1 80 ? -13.812 -21.391 -3.756 1 97.81 80 VAL B CA 1
ATOM 2367 C C . VAL B 1 80 ? -13.18 -20.516 -4.844 1 97.81 80 VAL B C 1
ATOM 2369 O O . VAL B 1 80 ? -12.867 -19.344 -4.609 1 97.81 80 VAL B O 1
ATOM 2372 N N . GLU B 1 81 ? -13.016 -21.109 -6.035 1 97.81 81 GLU B N 1
ATOM 2373 C CA . GLU B 1 81 ? -12.398 -20.344 -7.113 1 97.81 81 GLU B CA 1
ATOM 2374 C C . GLU B 1 81 ? -13.219 -19.109 -7.453 1 97.81 81 GLU B C 1
ATOM 2376 O O . GLU B 1 81 ? -12.68 -18.016 -7.578 1 97.81 81 GLU B O 1
ATOM 2381 N N . ALA B 1 82 ? -14.492 -19.281 -7.613 1 98.12 82 ALA B N 1
ATOM 2382 C CA . ALA B 1 82 ? -15.367 -18.156 -7.922 1 98.12 82 ALA B CA 1
ATOM 2383 C C . ALA B 1 82 ? -15.32 -17.109 -6.82 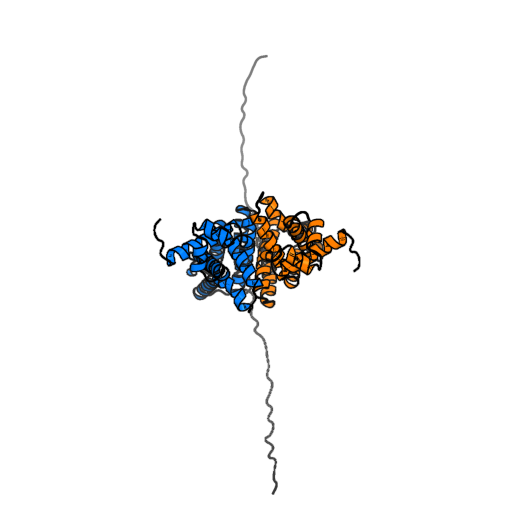1 98.12 82 ALA B C 1
ATOM 2385 O O . ALA B 1 82 ? -15.336 -15.906 -7.098 1 98.12 82 ALA B O 1
ATOM 2386 N N . THR B 1 83 ? -15.305 -17.531 -5.57 1 98.31 83 THR B N 1
ATOM 2387 C CA . THR B 1 83 ? -15.227 -16.609 -4.441 1 98.31 83 THR B CA 1
ATOM 2388 C C . THR B 1 83 ? -13.938 -15.789 -4.504 1 98.31 83 THR B C 1
ATOM 2390 O O . THR B 1 83 ? -13.961 -14.578 -4.281 1 98.31 83 THR B O 1
ATOM 2393 N N . ILE B 1 84 ? -12.812 -16.422 -4.832 1 98.31 84 ILE B N 1
ATOM 2394 C CA . ILE B 1 84 ? -11.539 -15.727 -4.973 1 98.31 84 ILE B CA 1
ATOM 2395 C C . ILE B 1 84 ? -11.641 -14.695 -6.094 1 98.31 84 ILE B C 1
ATOM 2397 O O . ILE B 1 84 ? -11.383 -13.508 -5.879 1 98.31 84 ILE B O 1
ATOM 2401 N N . ARG B 1 85 ? -12.062 -15.102 -7.234 1 98.5 85 ARG B N 1
ATOM 2402 C CA . ARG B 1 85 ? -12.102 -14.25 -8.422 1 98.5 85 ARG B CA 1
ATOM 2403 C C . ARG B 1 85 ? -13.07 -13.086 -8.234 1 98.5 85 ARG B C 1
ATOM 2405 O O . ARG B 1 85 ? -12.766 -11.953 -8.586 1 98.5 85 ARG B O 1
ATOM 2412 N N . ASP B 1 86 ? -14.18 -13.344 -7.633 1 98.38 86 ASP B N 1
ATOM 2413 C CA . ASP B 1 86 ? -15.195 -12.312 -7.418 1 98.38 86 ASP B CA 1
ATOM 2414 C C . ASP B 1 86 ? -14.742 -11.312 -6.363 1 98.38 86 ASP B C 1
ATOM 2416 O O . ASP B 1 86 ? -15.047 -10.117 -6.461 1 98.38 86 ASP B O 1
ATOM 2420 N N . SER B 1 87 ? -14.094 -11.789 -5.32 1 98.38 87 SER B N 1
ATOM 2421 C CA . SER B 1 87 ? -13.562 -10.875 -4.309 1 98.38 87 SER B CA 1
ATOM 2422 C C . SER B 1 87 ? -12.531 -9.93 -4.906 1 98.38 87 SER B C 1
ATOM 2424 O O . SER B 1 87 ? -12.555 -8.727 -4.637 1 98.38 87 SER B O 1
ATOM 2426 N N . VAL B 1 88 ? -11.633 -10.469 -5.723 1 98.38 88 VAL B N 1
ATOM 2427 C CA . VAL B 1 88 ? -10.602 -9.672 -6.375 1 98.38 88 VAL B CA 1
ATOM 2428 C C . VAL B 1 88 ? -11.242 -8.656 -7.32 1 98.38 88 VAL B C 1
ATOM 2430 O O . VAL B 1 88 ? -10.883 -7.48 -7.32 1 98.38 88 VAL B O 1
ATOM 2433 N N . ALA B 1 89 ? -12.242 -9.094 -8.07 1 98.12 89 ALA B N 1
ATOM 2434 C CA . ALA B 1 89 ? -12.953 -8.219 -8.992 1 98.12 89 ALA B CA 1
ATOM 2435 C C . ALA B 1 89 ? -13.688 -7.105 -8.234 1 98.12 89 ALA B C 1
ATOM 2437 O O . ALA B 1 89 ? -13.727 -5.961 -8.695 1 98.12 89 ALA B O 1
ATOM 2438 N N . ALA B 1 90 ? -14.25 -7.449 -7.164 1 97.75 90 ALA B N 1
ATOM 2439 C CA . ALA B 1 90 ? -14.961 -6.48 -6.336 1 97.75 90 ALA B CA 1
ATOM 2440 C C . ALA B 1 90 ? -14.016 -5.395 -5.832 1 97.75 90 ALA B C 1
ATOM 2442 O O . ALA B 1 90 ? -14.352 -4.207 -5.863 1 97.75 90 ALA B O 1
ATOM 2443 N N . LEU B 1 91 ? -12.875 -5.789 -5.402 1 97.12 91 LEU B N 1
ATOM 2444 C CA . LEU B 1 91 ? -11.883 -4.84 -4.898 1 97.12 91 LEU B CA 1
ATOM 2445 C C . LEU B 1 91 ? -11.398 -3.92 -6.016 1 97.12 91 LEU B C 1
ATOM 2447 O O . LEU B 1 91 ? -11.219 -2.719 -5.801 1 97.12 91 LEU B O 1
ATOM 2451 N N . TRP B 1 92 ? -11.227 -4.461 -7.207 1 97.75 92 TRP B N 1
ATOM 2452 C CA . TRP B 1 92 ? -10.82 -3.637 -8.336 1 97.75 92 TRP B CA 1
ATOM 2453 C C . TRP B 1 92 ? -11.914 -2.637 -8.703 1 97.75 92 TRP B C 1
ATOM 2455 O O . TRP B 1 92 ? -11.625 -1.464 -8.961 1 97.75 92 TRP B O 1
ATOM 2465 N N . ARG B 1 93 ? -13.133 -3.098 -8.742 1 97.19 93 ARG B N 1
ATOM 2466 C CA . ARG B 1 93 ? -14.242 -2.201 -9.039 1 97.19 93 ARG B CA 1
ATOM 2467 C C . ARG B 1 93 ? -14.297 -1.047 -8.047 1 97.19 93 ARG B C 1
ATOM 2469 O O . ARG B 1 93 ? -14.508 0.104 -8.438 1 97.19 93 ARG B O 1
ATOM 2476 N N . TRP B 1 94 ? -14.062 -1.391 -6.855 1 97 94 TRP B N 1
ATOM 2477 C CA . TRP B 1 94 ? -14.023 -0.364 -5.816 1 97 94 TRP B CA 1
ATOM 2478 C C . TRP B 1 94 ? -12.898 0.628 -6.07 1 97 94 TRP B C 1
ATOM 2480 O O . TRP B 1 94 ? -13.125 1.84 -6.113 1 97 94 TRP B O 1
ATOM 2490 N N . ALA B 1 95 ? -11.688 0.138 -6.211 1 96.94 95 ALA B N 1
ATOM 2491 C CA . ALA B 1 95 ? -10.523 1.006 -6.387 1 96.94 95 ALA B CA 1
ATOM 2492 C C . ALA B 1 95 ? -10.695 1.906 -7.609 1 96.94 95 ALA B C 1
ATOM 2494 O O . ALA B 1 95 ? -10.312 3.078 -7.578 1 96.94 95 ALA B O 1
ATOM 2495 N N . ARG B 1 96 ? -11.25 1.369 -8.617 1 96.81 96 ARG B N 1
ATOM 2496 C CA . ARG B 1 96 ? -11.453 2.1 -9.867 1 96.81 96 ARG B CA 1
ATOM 2497 C C . ARG B 1 96 ? -12.445 3.242 -9.68 1 96.81 96 ARG B C 1
ATOM 2499 O O . ARG B 1 96 ? -12.25 4.332 -10.219 1 96.81 96 ARG B O 1
ATOM 2506 N N . LYS B 1 97 ? -13.398 3.006 -8.922 1 96.06 97 LYS B N 1
ATOM 2507 C CA . LYS B 1 97 ? -14.484 3.967 -8.742 1 96.06 97 LYS B CA 1
ATOM 2508 C C . LYS B 1 97 ? -14.133 5.008 -7.684 1 96.06 97 LYS B C 1
ATOM 2510 O O . LYS B 1 97 ? -14.57 6.156 -7.762 1 96.06 97 LYS B O 1
ATOM 2515 N N . HIS B 1 98 ? -13.312 4.645 -6.715 1 94.81 98 HIS B N 1
ATOM 2516 C CA . HIS B 1 98 ? -13.078 5.516 -5.57 1 94.81 98 HIS B CA 1
ATOM 2517 C C . HIS B 1 98 ? -11.586 5.684 -5.293 1 94.81 98 HIS B C 1
ATOM 2519 O O . HIS B 1 98 ? -11.141 5.5 -4.16 1 94.81 98 HIS B O 1
ATOM 2525 N N . PRO B 1 99 ? -10.812 6.094 -6.27 1 94.81 99 PRO B N 1
ATOM 2526 C CA . PRO B 1 99 ? -9.367 6.156 -6.035 1 94.81 99 PRO B CA 1
ATOM 2527 C C . PRO B 1 99 ? -8.984 7.137 -4.93 1 94.81 99 PRO B C 1
ATOM 2529 O O . PRO B 1 99 ? -8.086 6.859 -4.129 1 94.81 99 PRO B O 1
ATOM 2532 N N . GLY B 1 100 ? -9.703 8.25 -4.855 1 92.88 100 GLY B N 1
ATOM 2533 C CA . GLY B 1 100 ? -9.414 9.219 -3.812 1 92.88 100 GLY B CA 1
ATOM 2534 C C . GLY B 1 100 ? -9.734 8.711 -2.42 1 92.88 100 GLY B C 1
ATOM 2535 O O . GLY B 1 100 ? -8.945 8.883 -1.491 1 92.88 100 GLY B O 1
ATOM 2536 N N . LEU B 1 101 ? -10.867 8.164 -2.287 1 93.94 101 LEU B N 1
ATOM 2537 C CA . LEU B 1 101 ? -11.273 7.641 -0.987 1 93.94 101 LEU B CA 1
ATOM 2538 C C . LEU B 1 101 ? -10.391 6.473 -0.568 1 93.94 101 LEU B C 1
ATOM 2540 O O . LEU B 1 101 ? -10.047 6.336 0.609 1 93.94 101 LEU B O 1
ATOM 2544 N N . GLN B 1 102 ? -10.055 5.641 -1.505 1 95.5 102 GLN B N 1
ATOM 2545 C CA . GLN B 1 102 ? -9.164 4.527 -1.188 1 95.5 102 GLN B CA 1
ATOM 2546 C C . GLN B 1 102 ? -7.812 5.023 -0.697 1 95.5 102 GLN B C 1
ATOM 2548 O O . GLN B 1 102 ? -7.262 4.488 0.27 1 95.5 102 GLN B O 1
ATOM 2553 N N . LEU B 1 103 ? -7.246 6.023 -1.324 1 94.12 103 LEU B N 1
ATOM 2554 C CA . LEU B 1 103 ? -5.992 6.621 -0.872 1 94.12 103 LEU B CA 1
ATOM 2555 C C . LEU B 1 103 ? -6.148 7.215 0.524 1 94.12 103 LEU B C 1
ATOM 2557 O O . LEU B 1 103 ? -5.25 7.094 1.358 1 94.12 103 LEU B O 1
ATOM 2561 N N . ALA B 1 104 ? -7.301 7.836 0.759 1 93.25 104 ALA B N 1
ATOM 2562 C CA . ALA B 1 104 ? -7.582 8.406 2.074 1 93.25 104 ALA B CA 1
ATOM 2563 C C . ALA B 1 104 ? -7.598 7.32 3.148 1 93.25 104 ALA B C 1
ATOM 2565 O O . ALA B 1 104 ? -7.055 7.512 4.238 1 93.25 104 ALA B O 1
ATOM 2566 N N . LEU B 1 105 ? -8.195 6.223 2.846 1 93.75 105 LEU B N 1
ATOM 2567 C CA . LEU B 1 105 ? -8.258 5.117 3.799 1 93.75 105 LEU B CA 1
ATOM 2568 C C . LEU B 1 105 ? -6.871 4.566 4.09 1 93.75 105 LEU B C 1
ATOM 2570 O O . LEU B 1 105 ? -6.562 4.219 5.234 1 93.75 105 LEU B O 1
ATOM 2574 N N . MET B 1 106 ? -6.039 4.492 3.092 1 94.38 106 MET B N 1
ATOM 2575 C CA . MET B 1 106 ? -4.66 4.059 3.305 1 94.38 106 MET B CA 1
ATOM 2576 C C . MET B 1 106 ? -3.914 5.043 4.199 1 94.38 106 MET B C 1
ATOM 2578 O O . MET B 1 106 ? -3.189 4.633 5.109 1 94.38 106 MET B O 1
ATOM 2582 N N . GLU B 1 107 ? -4.121 6.266 3.938 1 92 107 GLU B N 1
ATOM 2583 C CA . GLU B 1 107 ? -3.48 7.285 4.762 1 92 107 GLU B CA 1
ATOM 2584 C C . GLU B 1 107 ? -3.945 7.195 6.215 1 92 107 GLU B C 1
ATOM 2586 O O . GLU B 1 107 ? -3.143 7.332 7.137 1 92 107 GLU B O 1
ATOM 2591 N N . LEU B 1 108 ? -5.211 7.027 6.387 1 91.06 108 LEU B N 1
ATOM 2592 C CA . LEU B 1 108 ? -5.754 6.875 7.73 1 91.06 108 LEU B CA 1
ATOM 2593 C C . LEU B 1 108 ? -5.199 5.621 8.398 1 91.06 108 LEU B C 1
ATOM 2595 O O . LEU B 1 108 ? -4.973 5.605 9.609 1 91.06 108 LEU B O 1
ATOM 2599 N N . GLY B 1 109 ? -5 4.582 7.598 1 91.94 109 GLY B N 1
ATOM 2600 C CA . GLY B 1 109 ? -4.336 3.398 8.117 1 91.94 109 GLY B CA 1
ATOM 2601 C C . GLY B 1 109 ? -2.916 3.668 8.578 1 91.94 109 GLY B C 1
ATOM 2602 O O . GLY B 1 109 ? -2.506 3.191 9.641 1 91.94 109 GLY B O 1
ATOM 2603 N N . MET B 1 110 ? -2.176 4.453 7.875 1 91.62 110 MET B N 1
ATOM 2604 C CA . MET B 1 110 ? -0.813 4.812 8.258 1 91.62 110 MET B CA 1
ATOM 2605 C C . MET B 1 110 ? -0.81 5.652 9.531 1 91.62 110 MET B C 1
ATOM 2607 O O . MET B 1 110 ? 0.064 5.488 10.383 1 91.62 110 MET B O 1
ATOM 2611 N N . TRP B 1 111 ? -1.781 6.504 9.562 1 88.81 111 TRP B N 1
ATOM 2612 C CA . TRP B 1 111 ? -1.947 7.312 10.766 1 88.81 111 TRP B CA 1
ATOM 2613 C C . TRP B 1 111 ? -2.188 6.426 11.984 1 88.81 111 TRP B C 1
ATOM 2615 O O . TRP B 1 111 ? -1.562 6.617 13.031 1 88.81 111 TRP B O 1
ATOM 2625 N N . ARG B 1 112 ? -3.057 5.441 11.852 1 89.81 112 ARG B N 1
ATOM 2626 C CA . ARG B 1 112 ? -3.363 4.516 12.938 1 89.81 112 ARG B CA 1
ATOM 2627 C C . ARG B 1 112 ? -2.125 3.73 13.359 1 89.81 112 ARG B C 1
ATOM 2629 O O . ARG B 1 112 ? -1.912 3.48 14.547 1 89.81 112 ARG B O 1
ATOM 2636 N N . ILE B 1 113 ? -1.341 3.324 12.453 1 92.38 113 ILE B N 1
ATOM 2637 C CA . ILE B 1 113 ? -0.112 2.58 12.711 1 92.38 113 ILE B CA 1
ATOM 2638 C C . ILE B 1 113 ? 0.84 3.426 13.547 1 92.38 113 ILE B C 1
ATOM 2640 O O . ILE B 1 113 ? 1.414 2.939 14.531 1 92.38 113 ILE B O 1
ATOM 2644 N N . ARG B 1 114 ? 0.962 4.66 13.297 1 88.69 114 ARG B N 1
ATOM 2645 C CA . ARG B 1 114 ? 1.895 5.547 13.992 1 88.69 114 ARG B CA 1
ATOM 2646 C C . ARG B 1 114 ? 1.397 5.879 15.391 1 88.69 114 ARG B C 1
ATOM 2648 O O . ARG B 1 114 ? 2.197 6.137 16.297 1 88.69 114 ARG B O 1
ATOM 2655 N N . GLU B 1 115 ? 0.055 5.887 15.523 1 87.06 115 GLU B N 1
ATOM 2656 C CA . GLU B 1 115 ? -0.499 6.094 16.859 1 87.06 115 GLU B CA 1
ATOM 2657 C C . GLU B 1 115 ? -0.132 4.945 17.797 1 87.06 115 GLU B C 1
ATOM 2659 O O . GLU B 1 115 ? -0.119 5.109 19.016 1 87.06 115 GLU B O 1
ATOM 2664 N N . GLY B 1 116 ? 0.128 3.816 17.203 1 88.44 116 GLY B N 1
ATOM 2665 C CA . GLY B 1 116 ? 0.621 2.689 17.984 1 88.44 116 GLY B CA 1
ATOM 2666 C C . GLY B 1 116 ? -0.484 1.907 18.672 1 88.44 116 GLY B C 1
ATOM 2667 O O . GLY B 1 116 ? -1.646 1.983 18.266 1 88.44 116 GLY B O 1
ATOM 2668 N N . GLY B 1 117 ? -0.1 1.001 19.578 1 90.62 117 GLY B N 1
ATOM 2669 C CA . GLY B 1 117 ? -1 0.07 20.234 1 90.62 117 GLY B CA 1
ATOM 2670 C C . GLY B 1 117 ? -0.669 -1.383 19.953 1 90.62 117 GLY B C 1
ATOM 2671 O O . GLY B 1 117 ? 0.298 -1.68 19.25 1 90.62 117 GLY B O 1
ATOM 2672 N N . PRO B 1 118 ? -1.513 -2.219 20.594 1 93.75 118 PRO B N 1
ATOM 2673 C CA . PRO B 1 118 ? -1.269 -3.637 20.312 1 93.75 118 PRO B CA 1
ATOM 2674 C C . PRO B 1 118 ? -1.379 -3.98 18.828 1 93.75 118 PRO B C 1
ATOM 2676 O O . PRO B 1 118 ? -2.355 -3.605 18.188 1 93.75 118 PRO B O 1
ATOM 2679 N N . PRO B 1 119 ? -0.396 -4.641 18.328 1 92.06 119 PRO B N 1
ATOM 2680 C CA . PRO B 1 119 ? -0.358 -4.934 16.891 1 92.06 119 PRO B CA 1
ATOM 2681 C C . PRO B 1 119 ? -1.646 -5.582 16.391 1 92.06 119 PRO B C 1
ATOM 2683 O O . PRO B 1 119 ? -2.115 -5.262 15.297 1 92.06 119 PRO B O 1
ATOM 2686 N N . GLU B 1 120 ? -2.203 -6.434 17.203 1 90.44 120 GLU B N 1
ATOM 2687 C CA . GLU B 1 120 ? -3.426 -7.117 16.781 1 90.44 120 GLU B CA 1
ATOM 2688 C C . GLU B 1 120 ? -4.574 -6.129 16.594 1 90.44 120 GLU B C 1
ATOM 2690 O O . GLU B 1 120 ? -5.398 -6.293 15.695 1 90.44 120 GLU B O 1
ATOM 2695 N N . GLU B 1 121 ? -4.555 -5.113 17.375 1 89.88 121 GLU B N 1
ATOM 2696 C CA . GLU B 1 121 ? -5.594 -4.098 17.266 1 89.88 121 GLU B CA 1
ATOM 2697 C C . GLU B 1 121 ? -5.367 -3.195 16.062 1 89.88 121 GLU B C 1
ATOM 2699 O O . GLU B 1 121 ? -6.316 -2.836 15.359 1 89.88 121 GLU B O 1
ATOM 2704 N N . VAL B 1 122 ? -4.16 -2.902 15.844 1 91.12 122 VAL B N 1
ATOM 2705 C CA . VAL B 1 122 ? -3.818 -2.061 14.703 1 91.12 122 VAL B CA 1
ATOM 2706 C C . VAL B 1 122 ? -4.129 -2.801 13.398 1 91.12 122 VAL B C 1
ATOM 2708 O O . VAL B 1 122 ? -4.785 -2.254 12.508 1 91.12 122 VAL B O 1
ATOM 2711 N N . TYR B 1 123 ? -3.787 -4.062 13.453 1 91.56 123 TYR B N 1
ATOM 2712 C CA . TYR B 1 123 ? -3.951 -4.848 12.234 1 91.56 123 TYR B CA 1
ATOM 2713 C C . TYR B 1 123 ? -5.422 -5.16 11.984 1 91.56 123 TYR B C 1
ATOM 2715 O O . TYR B 1 123 ? -5.82 -5.422 10.844 1 91.56 123 TYR B O 1
ATOM 2723 N N . SER B 1 124 ? -6.234 -5.06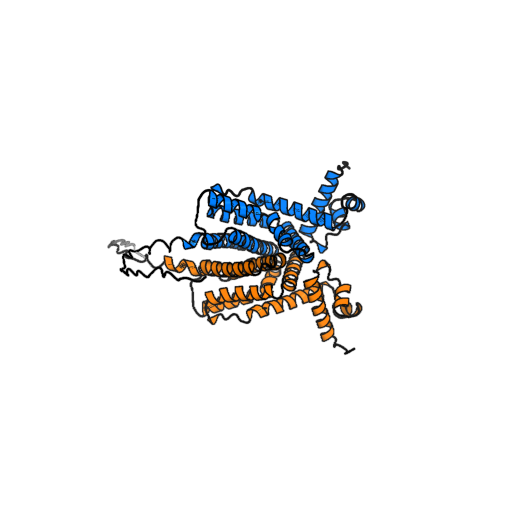6 12.984 1 90.38 124 SER B N 1
ATOM 2724 C CA . SER B 1 124 ? -7.648 -5.41 12.852 1 90.38 124 SER B CA 1
ATOM 2725 C C . SER B 1 124 ? -8.375 -4.434 11.938 1 90.38 124 SER B C 1
ATOM 2727 O O . SER B 1 124 ? -9.492 -4.699 11.492 1 90.38 124 SER B O 1
ATOM 2729 N N . MET B 1 125 ? -7.73 -3.389 11.555 1 88.5 125 MET B N 1
ATOM 2730 C CA . MET B 1 125 ? -8.336 -2.406 10.656 1 88.5 125 MET B CA 1
ATOM 2731 C C . MET B 1 125 ? -8.633 -3.023 9.297 1 88.5 125 MET B C 1
ATOM 2733 O O . MET B 1 125 ? -9.594 -2.635 8.625 1 88.5 125 MET B O 1
ATOM 2737 N N . TRP B 1 126 ? -7.816 -3.982 8.867 1 88.81 126 TRP B N 1
ATOM 2738 C CA . TRP B 1 126 ? -8.047 -4.637 7.586 1 88.81 126 TRP B CA 1
ATOM 2739 C C . TRP B 1 126 ? -9.336 -5.457 7.617 1 88.81 126 TRP B C 1
ATOM 2741 O O . TRP B 1 126 ? -10 -5.613 6.594 1 88.81 126 TRP B O 1
ATOM 2751 N N . ASP B 1 127 ? -9.672 -5.957 8.766 1 91.19 127 ASP B N 1
ATOM 2752 C CA . ASP B 1 127 ? -10.969 -6.625 8.906 1 91.19 127 ASP B CA 1
ATOM 2753 C C . ASP B 1 127 ? -12.117 -5.656 8.648 1 91.19 127 ASP B C 1
ATOM 2755 O O . ASP B 1 127 ? -13.078 -5.988 7.949 1 91.19 127 ASP B O 1
ATOM 2759 N N . ASN B 1 128 ? -11.883 -4.5 9.109 1 88.81 128 ASN B N 1
ATOM 2760 C CA . ASN B 1 128 ? -12.906 -3.479 8.938 1 88.81 128 ASN B CA 1
ATOM 2761 C C . ASN B 1 128 ? -13.008 -3.021 7.484 1 88.81 128 ASN B C 1
ATOM 2763 O O . ASN B 1 128 ? -14.062 -2.566 7.039 1 88.81 128 ASN B O 1
ATOM 2767 N N . PHE B 1 129 ? -11.922 -3.244 6.762 1 89.06 129 PHE B N 1
ATOM 2768 C CA . PHE B 1 129 ? -11.898 -2.855 5.355 1 89.06 129 PHE B CA 1
ATOM 2769 C C . PHE B 1 129 ? -12.406 -3.986 4.469 1 89.06 129 PHE B C 1
ATOM 2771 O O . PHE B 1 129 ? -12.398 -3.875 3.242 1 89.06 129 PHE B O 1
ATOM 2778 N N . GLY B 1 130 ? -12.883 -5.07 5.086 1 91.75 130 GLY B N 1
ATOM 2779 C CA . GLY B 1 130 ? -13.492 -6.129 4.301 1 91.75 130 GLY B CA 1
ATOM 2780 C C . GLY B 1 130 ? -12.711 -7.43 4.344 1 91.75 130 GLY B C 1
ATOM 2781 O O . GLY B 1 130 ? -13.148 -8.438 3.785 1 91.75 130 GLY B O 1
ATOM 2782 N N . GLY B 1 131 ? -11.555 -7.43 4.977 1 94.44 131 GLY B N 1
ATOM 2783 C CA . GLY B 1 131 ? -10.805 -8.672 5.113 1 94.44 131 GLY B CA 1
ATOM 2784 C C . GLY B 1 131 ? -11.602 -9.773 5.781 1 94.44 131 GLY B C 1
ATOM 2785 O O . GLY B 1 131 ? -11.508 -10.938 5.391 1 94.44 131 GLY B O 1
ATOM 2786 N N . ASN B 1 132 ? -12.383 -9.414 6.746 1 95.94 132 ASN B N 1
ATOM 2787 C CA . ASN B 1 132 ? -13.211 -10.398 7.434 1 95.94 132 ASN B CA 1
ATOM 2788 C C . ASN B 1 132 ? -14.297 -10.953 6.52 1 95.94 132 ASN B C 1
ATOM 2790 O O . ASN B 1 132 ? -14.672 -12.117 6.625 1 95.94 132 ASN B O 1
ATOM 2794 N N . LEU B 1 133 ? -14.812 -10.125 5.629 1 96.69 133 LEU B N 1
ATOM 2795 C CA . LEU B 1 133 ? -15.828 -10.594 4.695 1 96.69 133 LEU B CA 1
ATOM 2796 C C . LEU B 1 133 ? -15.242 -11.594 3.709 1 96.69 133 LEU B C 1
ATOM 2798 O O . LEU B 1 133 ? -15.859 -12.617 3.416 1 96.69 133 LEU B O 1
ATOM 2802 N N . VAL B 1 134 ? -14.086 -11.289 3.166 1 97.56 134 VAL B N 1
ATOM 2803 C CA . VAL B 1 134 ? -13.414 -12.219 2.27 1 97.56 134 VAL B CA 1
ATOM 2804 C C . VAL B 1 134 ? -13.172 -13.547 2.99 1 97.56 134 VAL B C 1
ATOM 2806 O O . VAL B 1 134 ? -13.43 -14.617 2.432 1 97.56 134 VAL B O 1
ATOM 2809 N N . ARG B 1 135 ? -12.727 -13.477 4.211 1 97.88 135 ARG B N 1
ATOM 2810 C CA . ARG B 1 135 ? -12.484 -14.664 5.027 1 97.88 135 ARG B CA 1
ATOM 2811 C C . ARG B 1 135 ? -13.766 -15.477 5.203 1 97.88 135 ARG B C 1
ATOM 2813 O O . ARG B 1 135 ? -13.773 -16.688 4.984 1 97.88 135 ARG B O 1
ATOM 2820 N N . GLU B 1 136 ? -14.773 -14.797 5.598 1 97.75 136 GLU B N 1
ATOM 2821 C CA . GLU B 1 136 ? -16.047 -15.453 5.836 1 97.75 136 GLU B CA 1
ATOM 2822 C C . GLU B 1 136 ? -16.578 -16.109 4.562 1 97.75 136 GLU B C 1
ATOM 2824 O O . GLU B 1 136 ? -17.078 -17.234 4.602 1 97.75 136 GLU B O 1
ATOM 2829 N N . HIS B 1 137 ? -16.516 -15.406 3.48 1 98.12 137 HIS B N 1
ATOM 2830 C CA . HIS B 1 137 ? -16.984 -15.945 2.209 1 98.12 137 HIS B CA 1
ATOM 2831 C C . HIS B 1 137 ? -16.172 -17.188 1.809 1 98.12 137 HIS B C 1
ATOM 2833 O O . HIS B 1 137 ? -16.75 -18.172 1.356 1 98.12 137 HIS B O 1
ATOM 2839 N N . LEU B 1 138 ? -14.883 -17.125 1.979 1 98.25 138 LEU B N 1
ATOM 2840 C CA . LEU B 1 138 ? -14.031 -18.25 1.609 1 98.25 138 LEU B CA 1
ATOM 2841 C C . LEU B 1 138 ? -14.297 -19.453 2.518 1 98.25 138 LEU B C 1
ATOM 2843 O O . LEU B 1 138 ? -14.359 -20.594 2.047 1 98.25 138 LEU B O 1
ATOM 2847 N N . GLN B 1 139 ? -14.469 -19.188 3.801 1 98.19 139 GLN B N 1
ATOM 2848 C CA . GLN B 1 139 ? -14.789 -20.266 4.738 1 98.19 139 GLN B CA 1
ATOM 2849 C C . GLN B 1 139 ? -16.125 -20.922 4.387 1 98.19 139 GLN B C 1
ATOM 2851 O O . GLN B 1 139 ? -16.234 -22.141 4.422 1 98.19 139 GLN B O 1
ATOM 2856 N N . ARG B 1 140 ? -17.016 -20.125 4.082 1 97.88 140 ARG B N 1
ATOM 2857 C CA . ARG B 1 140 ? -18.328 -20.641 3.682 1 97.88 140 ARG B CA 1
ATOM 2858 C C . ARG B 1 140 ? -18.219 -21.469 2.408 1 97.88 140 ARG B C 1
ATOM 2860 O O . ARG B 1 140 ? -18.812 -22.547 2.305 1 97.88 140 ARG B O 1
ATOM 2867 N N . ALA B 1 141 ? -17.516 -20.984 1.436 1 97.94 141 ALA B N 1
ATOM 2868 C CA . ALA B 1 141 ? -17.328 -21.719 0.185 1 97.94 141 ALA B CA 1
ATOM 2869 C C . ALA B 1 141 ? -16.703 -23.094 0.438 1 97.94 141 ALA B C 1
ATOM 2871 O O . ALA B 1 141 ? -17.156 -24.094 -0.128 1 97.94 141 ALA B O 1
ATOM 2872 N N . VAL B 1 142 ? -15.688 -23.109 1.264 1 97 142 VAL B N 1
ATOM 2873 C CA . VAL B 1 142 ? -15 -24.359 1.592 1 97 142 VAL B CA 1
ATOM 2874 C C . VAL B 1 142 ? -15.961 -25.312 2.301 1 97 142 VAL B C 1
ATOM 2876 O O . VAL B 1 142 ? -15.922 -26.531 2.082 1 97 142 VAL B O 1
ATOM 2879 N N . ASN B 1 143 ? -16.781 -24.75 3.143 1 96.31 143 ASN B N 1
ATOM 2880 C CA . ASN B 1 143 ? -17.734 -25.562 3.895 1 96.31 143 ASN B CA 1
ATOM 2881 C C . ASN B 1 143 ? -18.812 -26.141 2.988 1 96.31 143 ASN B C 1
ATOM 2883 O O . ASN B 1 143 ? -19.297 -27.25 3.207 1 96.31 143 ASN B O 1
ATOM 2887 N N . LEU B 1 144 ? -19.234 -25.422 2.033 1 96.31 144 LEU B N 1
ATOM 2888 C CA . LEU B 1 144 ? -20.297 -25.828 1.119 1 96.31 144 LEU B CA 1
ATOM 2889 C C . LEU B 1 144 ? -19.797 -26.906 0.154 1 96.31 144 LEU B C 1
ATOM 2891 O O . LEU B 1 144 ? -20.531 -27.828 -0.178 1 96.31 144 LEU B O 1
ATOM 2895 N N . GLU B 1 145 ? -18.625 -26.781 -0.344 1 91.19 145 GLU B N 1
ATOM 2896 C CA . GLU B 1 145 ? -17.953 -27.766 -1.177 1 91.19 145 GLU B CA 1
ATOM 2897 C C . GLU B 1 145 ? -16.5 -27.969 -0.72 1 91.19 145 GLU B C 1
ATOM 2899 O O . GLU B 1 145 ? -15.609 -27.219 -1.126 1 91.19 145 GLU B O 1
ATOM 2904 N N . PRO B 1 146 ? -16.375 -28.984 0.041 1 88.62 146 PRO B N 1
ATOM 2905 C CA . PRO B 1 146 ? -15.055 -29.188 0.633 1 88.62 146 PRO B CA 1
ATOM 2906 C C . PRO B 1 146 ? -13.961 -29.375 -0.417 1 88.62 146 PRO B C 1
ATOM 2908 O O . PRO B 1 146 ? -14.125 -30.172 -1.352 1 88.62 146 PRO B O 1
ATOM 2911 N N . VAL B 1 147 ? -13.078 -28.516 -0.391 1 91.62 147 VAL B N 1
ATOM 2912 C CA . VAL B 1 147 ? -11.883 -28.594 -1.231 1 91.62 147 VAL B CA 1
ATOM 2913 C C . VAL B 1 147 ? -10.633 -28.609 -0.355 1 91.62 147 VAL B C 1
ATOM 2915 O O . VAL B 1 147 ? -10.602 -27.984 0.703 1 91.62 147 VAL B O 1
ATOM 2918 N N . ASP B 1 148 ? -9.641 -29.391 -0.791 1 93.25 148 ASP B N 1
ATOM 2919 C CA . ASP B 1 148 ? -8.359 -29.391 -0.104 1 93.25 148 ASP B CA 1
ATOM 2920 C C . ASP B 1 148 ? -7.504 -28.203 -0.533 1 93.25 148 ASP B C 1
ATOM 2922 O O . ASP B 1 148 ? -6.902 -28.219 -1.609 1 93.25 148 ASP B O 1
ATOM 2926 N N . LEU B 1 149 ? -7.48 -27.203 0.273 1 96.19 149 LEU B N 1
ATOM 2927 C CA . LEU B 1 149 ? -6.691 -26.016 -0.024 1 96.19 149 LEU B CA 1
ATOM 2928 C C . LEU B 1 149 ? -5.215 -26.25 0.293 1 96.19 149 LEU B C 1
ATOM 2930 O O . LEU B 1 149 ? -4.879 -26.734 1.379 1 96.19 149 LEU B O 1
ATOM 2934 N N . ALA B 1 150 ? -4.359 -25.938 -0.632 1 96.88 150 ALA B N 1
ATOM 2935 C CA . ALA B 1 150 ? -2.92 -26.078 -0.44 1 96.88 150 ALA B CA 1
ATOM 2936 C C . ALA B 1 150 ? -2.381 -25.016 0.503 1 96.88 150 ALA B C 1
ATOM 2938 O O . ALA B 1 150 ? -1.281 -25.141 1.045 1 96.88 150 ALA B O 1
ATOM 2939 N N . ILE B 1 151 ? -3.127 -23.922 0.645 1 97.62 151 ILE B N 1
ATOM 2940 C CA . ILE B 1 151 ? -2.801 -22.859 1.595 1 97.62 151 ILE B CA 1
ATOM 2941 C C . ILE B 1 151 ? -4.043 -22.484 2.406 1 97.62 151 ILE B C 1
ATOM 2943 O O . ILE B 1 151 ? -5.168 -22.766 1.982 1 97.62 151 ILE B O 1
ATOM 2947 N N . SER B 1 152 ? -3.85 -21.906 3.576 1 97.62 152 SER B N 1
ATOM 2948 C CA . SER B 1 152 ? -4.973 -21.625 4.465 1 97.62 152 SER B CA 1
ATOM 2949 C C . SER B 1 152 ? -5.82 -20.469 3.945 1 97.62 152 SER B C 1
ATOM 2951 O O . SER B 1 152 ? -5.348 -19.656 3.146 1 97.62 152 SER B O 1
ATOM 2953 N N . VAL B 1 153 ? -7.027 -20.344 4.391 1 97.81 153 VAL B N 1
ATOM 2954 C CA . VAL B 1 153 ? -7.922 -19.234 4.078 1 97.81 153 VAL B CA 1
ATOM 2955 C C . VAL B 1 153 ? -7.285 -17.922 4.512 1 97.81 153 VAL B C 1
ATOM 2957 O O . VAL B 1 153 ? -7.332 -16.938 3.779 1 97.81 153 VAL B O 1
ATOM 2960 N N . GLU B 1 154 ? -6.648 -17.922 5.645 1 97.12 154 GLU B N 1
ATOM 2961 C CA . GLU B 1 154 ? -6 -16.719 6.156 1 97.12 154 GLU B CA 1
ATOM 2962 C C . GLU B 1 154 ? -4.871 -16.266 5.234 1 97.12 154 GLU B C 1
ATOM 2964 O O . GLU B 1 154 ? -4.684 -15.07 5.016 1 97.12 154 GLU B O 1
ATOM 2969 N N . GLU B 1 155 ? -4.168 -17.203 4.715 1 98 155 GLU B N 1
ATOM 2970 C CA . GLU B 1 155 ? -3.092 -16.859 3.785 1 98 155 GLU B CA 1
ATOM 2971 C C . GLU B 1 155 ? -3.643 -16.25 2.504 1 98 155 GLU B C 1
ATOM 2973 O O . GLU B 1 155 ? -3.061 -15.305 1.964 1 98 155 GLU B O 1
ATOM 2978 N N . ILE B 1 156 ? -4.746 -16.75 2.047 1 98.38 156 ILE B N 1
ATOM 2979 C CA . ILE B 1 156 ? -5.387 -16.203 0.854 1 98.38 156 ILE B CA 1
ATOM 2980 C C . ILE B 1 156 ? -5.852 -14.781 1.121 1 98.38 156 ILE B C 1
ATOM 2982 O O . ILE B 1 156 ? -5.59 -13.875 0.322 1 98.38 156 ILE B O 1
ATOM 2986 N N . VAL B 1 157 ? -6.48 -14.539 2.227 1 97.75 157 VAL B N 1
ATOM 2987 C CA . VAL B 1 157 ? -7.023 -13.227 2.582 1 97.75 157 VAL B CA 1
ATOM 2988 C C . VAL B 1 157 ? -5.891 -12.211 2.68 1 97.75 157 VAL B C 1
ATOM 2990 O O . VAL B 1 157 ? -5.984 -11.117 2.115 1 97.75 157 VAL B O 1
ATOM 2993 N N . ARG B 1 158 ? -4.805 -12.555 3.35 1 96.88 158 ARG B N 1
ATOM 2994 C CA . ARG B 1 158 ? -3.664 -11.656 3.49 1 96.88 158 ARG B CA 1
ATOM 2995 C C . ARG B 1 158 ? -3.055 -11.328 2.133 1 96.88 158 ARG B C 1
ATOM 2997 O O . ARG B 1 158 ? -2.709 -10.172 1.864 1 96.88 158 ARG B O 1
ATOM 3004 N N . PHE B 1 159 ? -2.934 -12.352 1.296 1 98.19 159 PHE B N 1
ATOM 3005 C CA . PHE B 1 159 ? -2.35 -12.156 -0.026 1 98.19 159 PHE B CA 1
ATOM 3006 C C . PHE B 1 159 ? -3.178 -11.172 -0.843 1 98.19 159 PHE B C 1
ATOM 3008 O O . PHE B 1 159 ? -2.635 -10.242 -1.44 1 98.19 159 PHE B O 1
ATOM 3015 N N . ILE B 1 160 ? -4.441 -11.359 -0.835 1 97.75 160 ILE B N 1
ATOM 3016 C CA . ILE B 1 160 ? -5.352 -10.5 -1.583 1 97.75 160 ILE B CA 1
ATOM 3017 C C . ILE B 1 160 ? -5.289 -9.078 -1.029 1 97.75 160 ILE B C 1
ATOM 3019 O O . ILE B 1 160 ? -5.219 -8.109 -1.791 1 97.75 160 ILE B O 1
ATOM 3023 N N . ASN B 1 161 ? -5.254 -8.938 0.283 1 95.31 161 ASN B N 1
ATOM 3024 C CA . ASN B 1 161 ? -5.203 -7.621 0.913 1 95.31 161 ASN B CA 1
ATOM 3025 C C . ASN B 1 161 ? -3.939 -6.859 0.529 1 95.31 161 ASN B C 1
ATOM 3027 O O . ASN B 1 161 ? -4.004 -5.688 0.156 1 95.31 161 ASN B O 1
ATOM 3031 N N . HIS B 1 162 ? -2.773 -7.578 0.628 1 94.38 162 HIS B N 1
ATOM 3032 C CA . HIS B 1 162 ? -1.503 -6.957 0.265 1 94.38 162 HIS B CA 1
ATOM 3033 C C . HIS B 1 162 ? -1.526 -6.457 -1.175 1 94.38 162 HIS B C 1
ATOM 3035 O O . HIS B 1 162 ? -1.116 -5.324 -1.448 1 94.38 162 HIS B O 1
ATOM 3041 N N . ARG B 1 163 ? -2.014 -7.293 -1.973 1 95.94 163 ARG B N 1
ATOM 3042 C CA . ARG B 1 163 ? -2.021 -6.969 -3.395 1 95.94 163 ARG B CA 1
ATOM 3043 C C . ARG B 1 163 ? -2.982 -5.82 -3.689 1 95.94 163 ARG B C 1
ATOM 3045 O O . ARG B 1 163 ? -2.703 -4.969 -4.539 1 95.94 163 ARG B O 1
ATOM 3052 N N . PHE B 1 164 ? -4.082 -5.871 -3 1 96.19 164 PHE B N 1
ATOM 3053 C CA . PHE B 1 164 ? -5.07 -4.82 -3.209 1 96.19 164 PHE B CA 1
ATOM 3054 C C . PHE B 1 164 ? -4.496 -3.459 -2.838 1 96.19 164 PHE B C 1
ATOM 3056 O O . PHE B 1 164 ? -4.688 -2.48 -3.564 1 96.19 164 PHE B O 1
ATOM 3063 N N . ASP B 1 165 ? -3.836 -3.361 -1.761 1 95.56 165 ASP B N 1
ATOM 3064 C CA . ASP B 1 165 ? -3.242 -2.096 -1.34 1 95.56 165 ASP B CA 1
ATOM 3065 C C . ASP B 1 165 ? -2.283 -1.561 -2.4 1 95.56 165 ASP B C 1
ATOM 3067 O O . ASP B 1 165 ? -2.355 -0.387 -2.773 1 95.56 165 ASP B O 1
ATOM 3071 N N . GLY B 1 166 ? -1.461 -2.434 -2.879 1 95.5 166 GLY B N 1
ATOM 3072 C CA . GLY B 1 166 ? -0.52 -2.016 -3.906 1 95.5 166 GLY B CA 1
ATOM 3073 C C . GLY B 1 166 ? -1.188 -1.679 -5.227 1 95.5 166 GLY B C 1
ATOM 3074 O O . GLY B 1 166 ? -0.767 -0.754 -5.922 1 95.5 166 GLY B O 1
ATOM 3075 N N . LEU B 1 167 ? -2.209 -2.416 -5.582 1 96.69 167 LEU B N 1
ATOM 3076 C CA . LEU B 1 167 ? -2.953 -2.164 -6.809 1 96.69 167 LEU B CA 1
ATOM 3077 C C . LEU B 1 167 ? -3.641 -0.804 -6.762 1 96.69 167 LEU B C 1
ATOM 3079 O O . LEU B 1 167 ? -3.609 -0.051 -7.734 1 96.69 167 LEU B O 1
ATOM 3083 N N . ALA B 1 168 ? -4.23 -0.52 -5.668 1 96.12 168 ALA B N 1
ATOM 3084 C CA . ALA B 1 168 ? -4.898 0.768 -5.496 1 96.12 168 ALA B CA 1
ATOM 3085 C C . ALA B 1 168 ? -3.898 1.919 -5.57 1 96.12 168 ALA B C 1
ATOM 3087 O O . ALA B 1 168 ? -4.191 2.963 -6.16 1 96.12 168 ALA B O 1
ATOM 3088 N N . PHE B 1 169 ? -2.803 1.648 -4.969 1 95.31 169 PHE B N 1
ATOM 3089 C CA . PHE B 1 169 ? -1.731 2.637 -4.996 1 95.31 169 PHE B CA 1
ATOM 3090 C C . PHE B 1 169 ? -1.284 2.908 -6.43 1 95.31 169 PHE B C 1
ATOM 3092 O O . PHE B 1 169 ? -1.19 4.066 -6.848 1 95.31 169 PHE B O 1
ATOM 3099 N N . GLU B 1 170 ? -1.067 1.891 -7.188 1 95.06 170 GLU B N 1
ATOM 3100 C CA . GLU B 1 170 ? -0.669 2.057 -8.586 1 95.06 170 GLU B CA 1
ATOM 3101 C C . GLU B 1 170 ? -1.753 2.771 -9.383 1 95.06 170 GLU B C 1
ATOM 3103 O O . GLU B 1 170 ? -1.456 3.67 -10.18 1 95.06 170 GLU B O 1
ATOM 3108 N N . TRP B 1 171 ? -2.992 2.346 -9.203 1 96.81 171 TRP B N 1
ATOM 3109 C CA . TRP B 1 171 ? -4.094 2.943 -9.945 1 96.81 171 TRP B CA 1
ATOM 3110 C C . TRP B 1 171 ? -4.16 4.449 -9.703 1 96.81 171 TRP B C 1
ATOM 3112 O O . TRP B 1 171 ? -4.328 5.227 -10.648 1 96.81 171 TRP B O 1
ATOM 3122 N N . ALA B 1 172 ? -3.967 4.789 -8.539 1 94.94 172 ALA B N 1
ATOM 3123 C CA . ALA B 1 172 ? -4.008 6.203 -8.188 1 94.94 172 ALA B CA 1
ATOM 3124 C C . ALA B 1 172 ? -2.877 6.973 -8.867 1 94.94 172 ALA B C 1
ATOM 3126 O O . ALA B 1 172 ? -3.012 8.164 -9.148 1 94.94 172 ALA B O 1
ATOM 3127 N N . ALA B 1 173 ? -1.842 6.336 -9.164 1 94.25 173 ALA B N 1
ATOM 3128 C CA . ALA B 1 173 ? -0.654 6.977 -9.719 1 94.25 173 ALA B CA 1
ATOM 3129 C C . ALA B 1 173 ? -0.664 6.922 -11.242 1 94.25 173 ALA B C 1
ATOM 3131 O O . ALA B 1 173 ? -0.448 7.938 -11.906 1 94.25 173 ALA B O 1
ATOM 3132 N N . SER B 1 174 ? -0.918 5.77 -11.789 1 95.25 174 SER B N 1
ATOM 3133 C CA . SER B 1 174 ? -0.688 5.531 -13.211 1 95.25 174 SER B CA 1
ATOM 3134 C C . SER B 1 174 ? -1.949 5.793 -14.031 1 95.25 174 SER B C 1
ATOM 3136 O O . SER B 1 174 ? -1.87 6.137 -15.211 1 95.25 174 SER B O 1
ATOM 3138 N N . ARG B 1 175 ? -3.068 5.465 -13.477 1 95.12 175 ARG B N 1
ATOM 3139 C CA . ARG B 1 175 ? -4.367 5.504 -14.141 1 95.12 175 ARG B CA 1
ATOM 3140 C C . ARG B 1 175 ? -4.371 4.621 -15.383 1 95.12 175 ARG B C 1
ATOM 3142 O O . ARG B 1 175 ? -5.117 4.883 -16.328 1 95.12 175 ARG B O 1
ATOM 3149 N N . ASP B 1 176 ? -3.482 3.732 -15.398 1 96.31 176 ASP B N 1
ATOM 3150 C CA . ASP B 1 176 ? -3.408 2.754 -16.469 1 96.31 176 ASP B CA 1
ATOM 3151 C C . ASP B 1 176 ? -4.422 1.63 -16.266 1 96.31 176 ASP B C 1
ATOM 3153 O O . ASP B 1 176 ? -4.086 0.582 -15.711 1 96.31 176 ASP B O 1
ATOM 3157 N N . GLU B 1 177 ? -5.59 1.84 -16.781 1 96.94 177 GLU B N 1
ATOM 3158 C CA . GLU B 1 177 ? -6.699 0.937 -16.484 1 96.94 177 GLU B CA 1
ATOM 3159 C C . GLU B 1 177 ? -6.414 -0.471 -17 1 96.94 177 GLU B C 1
ATOM 3161 O O . GLU B 1 177 ? -6.652 -1.455 -16.297 1 96.94 177 GLU B O 1
ATOM 3166 N N . ALA B 1 178 ? -5.891 -0.561 -18.156 1 97.62 178 ALA B N 1
ATOM 3167 C CA . ALA B 1 178 ? -5.637 -1.872 -18.75 1 97.62 178 ALA B CA 1
ATOM 3168 C C . ALA B 1 178 ? -4.602 -2.646 -17.938 1 97.62 178 ALA B C 1
ATOM 3170 O O . ALA B 1 178 ? -4.773 -3.838 -17.688 1 97.62 178 ALA B O 1
ATOM 3171 N N . ALA B 1 179 ? -3.57 -2.006 -17.594 1 97 179 ALA B N 1
ATOM 3172 C CA . ALA B 1 179 ? -2.516 -2.662 -16.812 1 97 179 ALA B CA 1
ATOM 3173 C C . ALA B 1 179 ? -3.027 -3.098 -15.445 1 97 179 ALA B C 1
ATOM 3175 O O . ALA B 1 179 ? -2.732 -4.207 -14.992 1 97 179 ALA B O 1
ATOM 3176 N N . CYS B 1 180 ? -3.787 -2.27 -14.828 1 97.75 180 CYS B N 1
ATOM 3177 C CA . CYS B 1 180 ? -4.312 -2.59 -13.5 1 97.75 180 CYS B CA 1
ATOM 3178 C C . CYS B 1 180 ? -5.32 -3.734 -13.578 1 97.75 180 CYS B C 1
ATOM 3180 O O . CYS B 1 180 ? -5.324 -4.621 -12.727 1 97.75 180 CYS B O 1
ATOM 3182 N N . GLU B 1 181 ? -6.137 -3.684 -14.617 1 98.19 181 GLU B N 1
ATOM 3183 C CA . GLU B 1 181 ? -7.074 -4.785 -14.812 1 98.19 181 GLU B CA 1
ATOM 3184 C C . GLU B 1 181 ? -6.336 -6.102 -15.039 1 98.19 181 GLU B C 1
ATOM 3186 O O . GLU B 1 181 ? -6.703 -7.129 -14.461 1 98.19 181 GLU B O 1
ATOM 3191 N N . ARG B 1 182 ? -5.355 -6.035 -15.828 1 98.44 182 ARG B N 1
ATOM 3192 C CA . ARG B 1 182 ? -4.531 -7.215 -16.047 1 98.44 182 ARG B CA 1
ATOM 3193 C C . ARG B 1 182 ? -3.93 -7.723 -14.75 1 98.44 182 ARG B C 1
ATOM 3195 O O . ARG B 1 182 ? -3.922 -8.93 -14.492 1 98.44 182 ARG B O 1
ATOM 3202 N N . GLN B 1 183 ? -3.463 -6.879 -13.945 1 98.31 183 GLN B N 1
ATOM 3203 C CA . GLN B 1 183 ? -2.877 -7.246 -12.664 1 98.31 183 GLN B CA 1
ATOM 3204 C C . GLN B 1 183 ? -3.914 -7.902 -11.758 1 98.31 183 GLN B C 1
ATOM 3206 O O . GLN B 1 183 ? -3.584 -8.789 -10.969 1 98.31 183 GLN B O 1
ATOM 3211 N N . THR B 1 184 ? -5.121 -7.461 -11.875 1 98.25 184 THR B N 1
ATOM 3212 C CA . THR B 1 184 ? -6.199 -8.07 -11.102 1 98.25 184 THR B CA 1
ATOM 3213 C C . THR B 1 184 ? -6.422 -9.516 -11.539 1 98.25 184 THR B C 1
ATOM 3215 O O . THR B 1 184 ? -6.605 -10.398 -10.695 1 98.25 184 THR B O 1
ATOM 3218 N N . HIS B 1 185 ? -6.375 -9.773 -12.789 1 98.25 185 HIS B N 1
ATOM 3219 C CA . HIS B 1 185 ? -6.516 -11.133 -13.297 1 98.25 185 HIS B CA 1
ATOM 3220 C C . HIS B 1 185 ? -5.348 -12.008 -12.852 1 98.25 185 HIS B C 1
ATOM 3222 O O . HIS B 1 185 ? -5.547 -13.164 -12.477 1 98.25 185 HIS B O 1
ATOM 3228 N N . LEU B 1 186 ? -4.223 -11.469 -12.867 1 98.38 186 LEU B N 1
ATOM 3229 C CA . LEU B 1 186 ? -3.047 -12.219 -12.445 1 98.38 186 LEU B CA 1
ATOM 3230 C C . LEU B 1 186 ? -3.121 -12.562 -10.961 1 98.38 186 LEU B C 1
ATOM 3232 O O . LEU B 1 186 ? -2.691 -13.641 -10.547 1 98.38 186 LEU B O 1
ATOM 3236 N N . LEU B 1 187 ? -3.625 -11.617 -10.156 1 98.56 187 LEU B N 1
ATOM 3237 C CA . LEU B 1 187 ? -3.812 -11.898 -8.734 1 98.56 187 LEU B CA 1
ATOM 3238 C C . LEU B 1 187 ? -4.762 -13.07 -8.531 1 98.56 187 LEU B C 1
ATOM 3240 O O . LEU B 1 187 ? -4.465 -13.984 -7.762 1 98.56 187 LEU B O 1
ATOM 3244 N N . ALA B 1 188 ? -5.883 -13.016 -9.258 1 98.5 188 ALA B N 1
ATOM 3245 C CA . ALA B 1 188 ? -6.844 -14.109 -9.133 1 98.5 188 ALA B CA 1
ATOM 3246 C C . ALA B 1 188 ? -6.223 -15.43 -9.57 1 98.5 188 ALA B C 1
ATOM 3248 O O . ALA B 1 188 ? -6.371 -16.453 -8.883 1 98.5 188 ALA B O 1
ATOM 3249 N N . ASP B 1 189 ? -5.527 -15.43 -10.68 1 98.06 189 ASP B N 1
ATOM 3250 C CA . ASP B 1 189 ? -4.871 -16.641 -11.18 1 98.06 189 ASP B CA 1
ATOM 3251 C C . ASP B 1 189 ? -3.861 -17.172 -10.164 1 98.06 189 ASP B C 1
ATOM 3253 O O . ASP B 1 189 ? -3.799 -18.375 -9.914 1 98.06 189 ASP B O 1
ATOM 3257 N N . ALA B 1 190 ? -3.098 -16.297 -9.609 1 97.94 190 ALA B N 1
ATOM 3258 C CA . ALA B 1 190 ? -2.09 -16.688 -8.625 1 97.94 190 ALA B CA 1
ATOM 3259 C C . ALA B 1 190 ? -2.732 -17.359 -7.418 1 97.94 190 ALA B C 1
ATOM 3261 O O . ALA B 1 190 ? -2.254 -18.391 -6.953 1 97.94 190 ALA B O 1
ATOM 3262 N N . MET B 1 191 ? -3.799 -16.781 -6.934 1 97.88 191 MET B N 1
ATOM 3263 C CA . MET B 1 191 ? -4.461 -17.312 -5.75 1 97.88 191 MET B CA 1
ATOM 3264 C C . MET B 1 191 ? -5.074 -18.672 -6.039 1 97.88 191 MET B C 1
ATOM 3266 O O . MET B 1 191 ? -5 -19.594 -5.211 1 97.88 191 MET B O 1
ATOM 3270 N N . VAL B 1 192 ? -5.641 -18.766 -7.234 1 97.44 192 VAL B N 1
ATOM 3271 C CA . VAL B 1 192 ? -6.234 -20.047 -7.617 1 97.44 192 VAL B CA 1
ATOM 3272 C C . VAL B 1 192 ? -5.141 -21.109 -7.75 1 97.44 192 VAL B C 1
ATOM 3274 O O . VAL B 1 192 ? -5.281 -22.219 -7.25 1 97.44 192 VAL B O 1
ATOM 3277 N N . LEU B 1 193 ? -4.039 -20.797 -8.367 1 96.31 193 LEU B N 1
ATOM 3278 C CA . LEU B 1 193 ? -2.934 -21.734 -8.547 1 96.31 193 LEU B CA 1
ATOM 3279 C C . LEU B 1 193 ? -2.348 -22.141 -7.207 1 96.31 193 LEU B C 1
ATOM 3281 O O . LEU B 1 193 ? -2.09 -23.328 -6.977 1 96.31 193 LEU B O 1
ATOM 3285 N N . LEU B 1 194 ? -2.146 -21.203 -6.305 1 97.19 194 LEU B N 1
ATOM 3286 C CA . LEU B 1 194 ? -1.549 -21.5 -5.008 1 97.19 194 LEU B CA 1
ATOM 3287 C C . LEU B 1 194 ? -2.504 -22.312 -4.141 1 97.19 194 LEU B C 1
ATOM 3289 O O . LEU B 1 194 ? -2.076 -23.219 -3.422 1 97.19 194 LEU B O 1
ATOM 3293 N N . ALA B 1 195 ? -3.766 -21.953 -4.242 1 97 195 ALA B N 1
ATOM 3294 C CA . ALA B 1 195 ? -4.734 -22.562 -3.324 1 97 195 ALA B CA 1
ATOM 3295 C C . ALA B 1 195 ? -5.219 -23.906 -3.844 1 97 195 ALA B C 1
ATOM 3297 O O . ALA B 1 195 ? -5.434 -24.844 -3.062 1 97 195 ALA B O 1
ATOM 3298 N N . LEU B 1 196 ? -5.344 -24.062 -5.211 1 93.56 196 LEU B N 1
ATOM 3299 C CA . LEU B 1 196 ? -6.047 -25.219 -5.77 1 93.56 196 LEU B CA 1
ATOM 3300 C C . LEU B 1 196 ? -5.137 -26.016 -6.688 1 93.56 196 LEU B C 1
ATOM 3302 O O . LEU B 1 196 ? -5.512 -27.094 -7.152 1 93.56 196 LEU B O 1
ATOM 3306 N N . GLY B 1 197 ? -3.979 -25.562 -7.168 1 81 197 GLY B N 1
ATOM 3307 C CA . GLY B 1 197 ? -3.133 -26.172 -8.188 1 81 197 GLY B CA 1
ATOM 3308 C C . GLY B 1 197 ? -2.449 -27.438 -7.707 1 81 197 GLY B C 1
ATOM 3309 O O . GLY B 1 197 ? -1.944 -28.219 -8.516 1 81 197 GLY B O 1
ATOM 3310 N N . GLY B 1 198 ? -2.127 -27.828 -6.469 1 61.38 198 GLY B N 1
ATOM 3311 C CA . GLY B 1 198 ? -1.473 -29.062 -6.082 1 61.38 198 GLY B CA 1
ATOM 3312 C C . GLY B 1 198 ? -2.299 -30.297 -6.395 1 61.38 198 GLY B C 1
ATOM 3313 O O . GLY B 1 198 ? -1.83 -31.422 -6.219 1 61.38 198 GLY B O 1
ATOM 3314 N N . GLY B 1 199 ? -3.559 -30.375 -6.535 1 50.88 199 GLY B N 1
ATOM 3315 C CA . GLY B 1 199 ? -4.348 -31.594 -6.578 1 50.88 199 GLY B CA 1
ATOM 3316 C C . GLY B 1 199 ? -4.012 -32.469 -7.766 1 50.88 199 GLY B C 1
ATOM 3317 O O . GLY B 1 199 ? -4.34 -33.656 -7.773 1 50.88 199 GLY B O 1
ATOM 3318 N N . ALA B 1 200 ? -3.588 -32.188 -8.961 1 44.09 200 ALA B N 1
ATOM 3319 C CA . ALA B 1 200 ? -3.391 -33.156 -10.047 1 44.09 200 ALA B CA 1
ATOM 3320 C C . ALA B 1 200 ? -2.184 -34.031 -9.789 1 44.09 200 ALA B C 1
ATOM 3322 O O . ALA B 1 200 ? -2.043 -35.094 -10.398 1 44.09 200 ALA B O 1
ATOM 3323 N N . GLN B 1 201 ? -1.247 -33.719 -8.953 1 40.28 201 GLN B N 1
ATOM 3324 C CA . GLN B 1 201 ? -0.087 -34.594 -8.953 1 40.28 201 GLN B CA 1
ATOM 3325 C C . GLN B 1 201 ? -0.291 -35.781 -8.008 1 40.28 201 GLN B C 1
ATOM 3327 O O . GLN B 1 201 ? 0.497 -36.719 -8.008 1 40.28 201 GLN B O 1
ATOM 3332 N N . SER B 1 202 ? -1.138 -35.688 -7.059 1 39.75 202 SER B N 1
ATOM 3333 C CA . SER B 1 202 ? -1.096 -36.75 -6.074 1 39.75 202 SER B CA 1
ATOM 3334 C C . SER B 1 202 ? -1.775 -38.031 -6.602 1 39.75 202 SER B C 1
ATOM 3336 O O . SER B 1 202 ? -1.835 -39.031 -5.906 1 39.75 202 SER B O 1
ATOM 3338 N N . GLY B 1 203 ? -2.701 -38 -7.547 1 36.16 203 GLY B N 1
ATOM 3339 C CA . GLY B 1 203 ? -3.494 -39.188 -7.719 1 36.16 203 GLY B CA 1
ATOM 3340 C C . GLY B 1 203 ? -2.66 -40.406 -8.094 1 36.16 203 GLY B C 1
ATOM 3341 O O . GLY B 1 203 ? -3.172 -41.531 -8.141 1 36.16 203 GLY B O 1
ATOM 3342 N N . ALA B 1 204 ? -1.603 -40.281 -8.93 1 36.66 204 ALA B N 1
ATOM 3343 C CA . ALA B 1 204 ? -1.336 -41.5 -9.672 1 36.66 204 ALA B CA 1
ATOM 3344 C C . ALA B 1 204 ? -0.605 -42.531 -8.797 1 36.66 204 ALA B C 1
ATOM 3346 O O . ALA B 1 204 ? -0.427 -43.688 -9.195 1 36.66 204 ALA B O 1
ATOM 3347 N N . THR B 1 205 ? 0.106 -42.125 -7.738 1 34.25 205 THR B N 1
ATOM 3348 C CA . THR B 1 205 ? 1.092 -43.188 -7.52 1 34.25 205 THR B CA 1
ATOM 3349 C C . THR B 1 205 ? 0.55 -44.25 -6.559 1 34.25 205 THR B C 1
ATOM 3351 O O . THR B 1 205 ? 1.316 -45.031 -5.992 1 34.25 205 THR B O 1
ATOM 3354 N N . GLY B 1 206 ? -0.739 -44.281 -6.312 1 33.88 206 GLY B N 1
ATOM 3355 C CA . GLY B 1 206 ? -1.094 -45.281 -5.297 1 33.88 206 GLY B CA 1
ATOM 3356 C C . GLY B 1 206 ? -0.828 -46.719 -5.73 1 33.88 206 GLY B C 1
ATOM 3357 O O . GLY B 1 206 ? -1.408 -47.656 -5.18 1 33.88 206 GLY B O 1
ATOM 3358 N N . GLY B 1 207 ? -0.01 -46.875 -6.852 1 24.56 207 GLY B N 1
ATOM 3359 C CA . GLY B 1 207 ? -0.178 -48.25 -7.258 1 24.56 207 GLY B CA 1
ATOM 3360 C C . GLY B 1 207 ? 0.081 -49.25 -6.137 1 24.56 207 GLY B C 1
ATOM 3361 O O . GLY B 1 207 ? 0.478 -48.844 -5.035 1 24.56 207 GLY B O 1
ATOM 3362 N N . ALA B 1 208 ? 0.883 -50.25 -6.473 1 26.41 208 ALA B N 1
ATOM 3363 C CA . ALA B 1 208 ? 0.821 -51.719 -6.445 1 26.41 208 ALA B CA 1
ATOM 3364 C C . ALA B 1 208 ? 1.457 -52.281 -5.172 1 26.41 208 ALA B C 1
ATOM 3366 O O . ALA B 1 208 ? 1.564 -53.5 -5.004 1 26.41 208 ALA B O 1
ATOM 3367 N N . THR B 1 209 ? 1.984 -51.344 -4.227 1 24.86 209 THR B N 1
ATOM 3368 C CA . THR B 1 209 ? 2.955 -52.312 -3.703 1 24.86 209 THR B CA 1
ATOM 3369 C C . THR B 1 209 ? 2.254 -53.406 -2.924 1 24.86 209 THR B C 1
ATOM 3371 O O . THR B 1 209 ? 1.327 -53.156 -2.156 1 24.86 209 THR B O 1
ATOM 3374 N N . GLY B 1 210 ? 2.535 -54.656 -3.387 1 19.27 210 GLY B N 1
ATOM 3375 C CA . GLY B 1 210 ? 2.186 -56.031 -3.121 1 19.27 210 GLY B CA 1
ATOM 3376 C C . GLY B 1 210 ? 2.574 -56.5 -1.729 1 19.27 210 GLY B C 1
ATOM 3377 O O . GLY B 1 210 ? 2.176 -57.594 -1.291 1 19.27 210 GLY B O 1
ATOM 3378 N N . GLY B 1 211 ? 3.703 -55.844 -1.241 1 19.53 211 GLY B N 1
ATOM 3379 C CA . GLY B 1 211 ? 4.535 -56.938 -0.765 1 19.53 211 GLY B CA 1
ATOM 3380 C C . GLY B 1 211 ? 3.863 -57.75 0.31 1 19.53 211 GLY B C 1
ATOM 3381 O O . GLY B 1 211 ? 2.838 -57.375 0.866 1 19.53 211 GLY B O 1
ATOM 3382 N N . ALA B 1 212 ? 5.055 -58.219 1.022 1 21.2 212 ALA B N 1
ATOM 3383 C CA . ALA B 1 212 ? 5.504 -59.5 1.515 1 21.2 212 ALA B CA 1
ATOM 3384 C C . ALA B 1 212 ? 4.715 -59.938 2.75 1 21.2 212 ALA B C 1
ATOM 3386 O O . ALA B 1 212 ? 4.09 -59.094 3.41 1 21.2 212 ALA B O 1
ATOM 3387 N N . THR B 1 213 ? 5.473 -60.531 3.416 1 19.83 213 THR B N 1
ATOM 3388 C CA . THR B 1 213 ? 5.664 -61.875 3.891 1 19.83 213 THR B CA 1
ATOM 3389 C C . THR B 1 213 ? 5.055 -62.062 5.277 1 19.83 213 THR B C 1
ATOM 3391 O O . THR B 1 213 ? 4.258 -62.969 5.5 1 19.83 213 THR B O 1
ATOM 3394 N N . THR B 1 214 ? 6.004 -61.969 6.172 1 20.36 214 THR B N 1
ATOM 3395 C CA . THR B 1 214 ? 6.469 -63.125 6.934 1 20.36 214 THR B CA 1
ATOM 3396 C C . THR B 1 214 ? 5.668 -63.281 8.227 1 20.36 214 THR B C 1
ATOM 3398 O O . THR B 1 214 ? 5.074 -62.312 8.711 1 20.36 214 THR B O 1
ATOM 3401 N N . SER B 1 215 ? 5.758 -64.438 8.547 1 17.27 215 SER B N 1
ATOM 3402 C CA . SER B 1 215 ? 5.238 -65.5 9.43 1 17.27 215 SER B CA 1
ATOM 3403 C C . SER B 1 215 ? 5.488 -65.188 10.898 1 17.27 215 SER B C 1
ATOM 3405 O O . SER B 1 215 ? 5.008 -65.875 11.789 1 17.27 215 SER B O 1
ATOM 3407 N N . LYS B 1 216 ? 6.562 -64.062 11.016 1 20.8 216 LYS B N 1
ATOM 3408 C CA . LYS B 1 216 ? 7.281 -64.688 12.125 1 20.8 216 LYS B CA 1
ATOM 3409 C C . LYS B 1 216 ? 6.312 -65.188 13.203 1 20.8 216 LYS B C 1
ATOM 3411 O O . LYS B 1 216 ? 5.301 -64.5 13.469 1 20.8 216 LYS B O 1
ATOM 3416 N N . PRO B 1 217 ? 7.051 -65.562 14.07 1 20.3 217 PRO B N 1
ATOM 3417 C CA . PRO B 1 217 ? 7.305 -66.75 14.914 1 20.3 217 PRO B CA 1
ATOM 3418 C C . PRO B 1 217 ? 6.477 -66.75 16.203 1 20.3 217 PRO B C 1
ATOM 3420 O O . PRO B 1 217 ? 5.766 -67.688 16.484 1 20.3 217 PRO B O 1
ATOM 3423 N N . ALA B 1 218 ? 7.395 -66.5 17.156 1 19.8 218 ALA B N 1
ATOM 3424 C CA . ALA B 1 218 ? 7.863 -67.312 18.281 1 19.8 218 ALA B CA 1
ATOM 3425 C C . ALA B 1 218 ? 6.871 -67.25 19.438 1 19.8 218 ALA B C 1
ATOM 3427 O O . ALA B 1 218 ? 6.113 -66.25 19.578 1 19.8 218 ALA B O 1
ATOM 3428 N N . ALA B 1 219 ? 7.273 -68 20.266 1 19.62 219 ALA B N 1
ATOM 3429 C CA . ALA B 1 219 ? 7.207 -69 21.297 1 19.62 219 ALA B CA 1
ATOM 3430 C C . ALA B 1 219 ? 6.75 -68.438 22.641 1 19.62 219 ALA B C 1
ATOM 3432 O O . ALA B 1 219 ? 5.91 -69 23.312 1 19.62 219 ALA B O 1
ATOM 3433 N N . ALA B 1 220 ? 7.828 -67.875 23.219 1 18.84 220 ALA B N 1
ATOM 3434 C CA . ALA B 1 220 ? 8.336 -68.562 24.406 1 18.84 220 ALA B CA 1
ATOM 3435 C C . ALA B 1 220 ? 7.434 -68.312 25.609 1 18.84 220 ALA B C 1
ATOM 3437 O O . ALA B 1 220 ? 7.082 -69.25 26.344 1 18.84 220 ALA B O 1
ATOM 3438 N N . ALA B 1 221 ? 7.906 -67.375 26.359 1 19.61 221 ALA B N 1
ATOM 3439 C CA . ALA B 1 221 ? 8.531 -67.688 27.641 1 19.61 221 ALA B CA 1
ATOM 3440 C C . ALA B 1 221 ? 7.477 -68 28.719 1 19.61 221 ALA B C 1
ATOM 3442 O O . ALA B 1 221 ? 6.477 -67.25 28.812 1 19.61 221 ALA B O 1
ATOM 3443 N N . ARG B 1 222 ? 7.68 -69.125 29.375 1 20.06 222 ARG B N 1
ATOM 3444 C CA . ARG B 1 222 ? 7.371 -70.062 30.469 1 20.06 222 ARG B CA 1
ATOM 3445 C C . ARG B 1 222 ? 7.188 -69.312 31.781 1 20.06 222 ARG B C 1
ATOM 3447 O O . ARG B 1 222 ? 6.859 -69.938 32.812 1 20.06 222 ARG B O 1
ATOM 3454 N N . LYS B 1 223 ? 7.848 -68.188 32 1 20.3 223 LYS B N 1
ATOM 3455 C CA . LYS B 1 223 ? 8.367 -68.375 33.344 1 20.3 223 LYS B CA 1
ATOM 3456 C C . LYS B 1 223 ? 7.281 -68.812 34.312 1 20.3 223 LYS B C 1
ATOM 3458 O O . LYS B 1 223 ? 6.188 -68.25 34.344 1 20.3 223 LYS B O 1
ATOM 3463 N N . PRO B 1 224 ? 7.66 -70 35.062 1 20.77 224 PRO B N 1
ATOM 3464 C CA . PRO B 1 224 ? 7.086 -70.938 36.031 1 20.77 224 PRO B CA 1
ATOM 3465 C C . PRO B 1 224 ? 6.523 -70.188 37.25 1 20.77 224 PRO B C 1
ATOM 3467 O O . PRO B 1 224 ? 5.559 -70.625 37.875 1 20.77 224 PRO B O 1
ATOM 3470 N N . ARG B 1 225 ? 7.484 -69.375 37.906 1 18.92 225 ARG B N 1
ATOM 3471 C CA . ARG B 1 225 ? 7.914 -69.688 39.25 1 18.92 225 ARG B CA 1
ATOM 3472 C C . ARG B 1 225 ? 6.727 -69.688 40.219 1 18.92 225 ARG B C 1
ATOM 3474 O O . ARG B 1 225 ? 5.699 -69.062 39.969 1 18.92 225 ARG B O 1
ATOM 3481 N N . ARG B 1 226 ? 7.234 -69.625 41.5 1 19.86 226 ARG B N 1
ATOM 3482 C CA . ARG B 1 226 ? 7.273 -70.25 42.781 1 19.86 226 ARG B CA 1
ATOM 3483 C C . ARG B 1 226 ? 5.957 -70.125 43.531 1 19.86 226 ARG B C 1
ATOM 3485 O O . ARG B 1 226 ? 5.219 -69.125 43.281 1 19.86 226 ARG B O 1
ATOM 3492 N N . SER B 1 227 ? 6.191 -70.562 44.812 1 19.86 227 SER B N 1
ATOM 3493 C CA . SER B 1 227 ? 5.746 -71.438 45.906 1 19.86 227 SER B CA 1
ATOM 3494 C C . SER B 1 227 ? 4.605 -70.75 46.688 1 19.86 227 SER B C 1
ATOM 3496 O O . SER B 1 227 ? 3.562 -71.375 46.906 1 19.86 227 SER B O 1
ATOM 3498 N N . GLN B 1 228 ? 5.031 -70.5 48.094 1 19.73 228 GLN B N 1
ATOM 3499 C CA . GLN B 1 228 ? 4.523 -70.938 49.375 1 19.73 228 GLN B CA 1
ATOM 3500 C C . GLN B 1 228 ? 3.326 -70.125 49.844 1 19.73 228 GLN B C 1
ATOM 3502 O O . GLN B 1 228 ? 2.301 -70.688 50.25 1 19.73 228 GLN B O 1
ATOM 3507 N N . ALA B 1 229 ? 3.58 -69.25 51.125 1 22.86 229 ALA B N 1
ATOM 3508 C CA . ALA B 1 229 ? 2.93 -69.5 52.406 1 22.86 229 ALA B CA 1
ATOM 3509 C C . ALA B 1 229 ? 1.471 -69.062 52.375 1 22.86 229 ALA B C 1
ATOM 3511 O O . ALA B 1 229 ? 0.581 -69.812 52.781 1 22.86 229 ALA B O 1
ATOM 3512 N N . ARG B 1 230 ? 1.202 -67.625 52.875 1 25.2 230 ARG B N 1
ATOM 3513 C CA . ARG B 1 230 ? 0.051 -67.688 53.75 1 25.2 230 ARG B CA 1
ATOM 3514 C C . ARG B 1 230 ? -1.25 -67.812 52.969 1 25.2 230 ARG B C 1
ATOM 3516 O O . ARG B 1 230 ? -1.398 -67.25 51.906 1 25.2 230 ARG B O 1
#

Secondary structure (DSSP, 8-state):
-----HHHHHHHHHHHHHHHHHHH-GGG--HHHHHHHTT--HHHHHHH-S-HHHHHHHHHHHHHHHHHGGGTT--GGG-HHHHHHHHHHHHHHHHHH-HHHHHHHHHHHHHHHHH---HHHHHTHHIIIIIHHHHHHHHHHHHHS----SS-HHHHHHHHHHHHHHHHHHHHHH--HHHHHHHHHHHHHHHHHHHHGGGGTTTS--------------------------/-----HHHHHHHHHHHHHHHHHHH-GGG--HHHHHHHTT--HHHHHHH-S-HHHHHHHHHHHHHHHHHGGGTT--GGG-HHHHHHHHHHHHHHHHHH-HHHHHHHHHHHHHHHHH---HHHHHTHHIIIIIHHHHHHHHHHHHHS----SS-HHHHHHHHHHHHHHHHHHHHHH--HHHHHHHHHHHHHHHHHHHHGGGGTSSGGG------------------------

Foldseek 3Di:
DPDDDLVRLLVLLLVLLLVCCLVPNPVPSDLVNSCVSSVHDSVSCVVNDVDPVVSLVVNLLVLLVVLQVLCVPQALQVALLSLLLSVLVSLLVVLLVRLSSLVSNVRSLVVLVVVDDDPVVSVCSVVSNNLVVSLVSNVVSCVNPPDQWLDDSNVSSVLSSVLSNVLSVVCSPPVPSVVSVVSSVVSSVVSCCRTHVPPPPPPDDPDDDDDDDDDDDDDDDDDDDDDDDD/DPDDDLVRLLVLLLVLLLVCCLVPNPVPSDLVNSCVSSVHPSVSCVVNDVDPVRSLVVNLLVLLVVLQVLCVPQALLVALLSLLLSVLVSLLVVLLVRLSSLVSNVRSLVVLVVVDDDPVVSVCSVVSNNLVVSLVSNVVSCVNPPDQWLDDSNVSSVLSSVLSNVLSVVCSPPVPSVVSVVSSVVSSVVSCCRTHVPPVPPPPDPDDDDDDDDDDDDDDDDDDDDDDDD

InterPro domains:
  IPR001647 DNA-binding HTH domain, TetR-type [PF00440] (13-57)
  IPR001647 DNA-binding HTH domain, TetR-type [PR00455] (13-26)
  IPR001647 DNA-binding HTH domain, TetR-type [PR00455] (34-57)
  IPR001647 DNA-binding HTH domain, TetR-type [PS50977] (7-67)
  IPR009057 Homedomain-like superfamily [SSF46689] (5-73)
  IPR050109 HTH-type, TetR-like transcriptional regulator [PTHR30055] (6-198)

Radius of gyration: 31.18 Å; Cα contacts (8 Å, |Δi|>4): 512; chains: 2; bounding box: 66×101×139 Å